Protein AF-A0A661CG93-F1 (afdb_monomer_lite)

Structure (mmCIF, N/CA/C/O backbone):
data_AF-A0A661CG93-F1
#
_entry.id   AF-A0A661CG93-F1
#
loop_
_atom_site.group_PDB
_atom_site.id
_atom_site.type_symbol
_atom_site.label_atom_id
_atom_site.label_alt_id
_atom_site.label_comp_id
_atom_site.label_asym_id
_atom_site.label_entity_id
_atom_site.label_seq_id
_atom_site.pdbx_PDB_ins_code
_atom_site.Cartn_x
_atom_site.Cartn_y
_atom_site.Cartn_z
_atom_site.occupancy
_atom_site.B_iso_or_equiv
_atom_site.auth_seq_id
_atom_site.auth_comp_id
_atom_site.auth_asym_id
_atom_site.auth_atom_id
_atom_site.pdbx_PDB_model_num
ATOM 1 N N . MET A 1 1 ? 16.794 -17.532 -26.066 1.00 40.72 1 MET A N 1
ATOM 2 C CA . MET A 1 1 ? 17.542 -16.398 -25.486 1.00 40.72 1 MET A CA 1
ATOM 3 C C . MET A 1 1 ? 16.537 -15.269 -25.383 1.00 40.72 1 MET A C 1
ATOM 5 O O . MET A 1 1 ? 15.724 -15.208 -26.298 1.00 40.72 1 MET A O 1
ATOM 9 N N . PRO A 1 2 ? 16.493 -14.481 -24.296 1.00 54.91 2 PRO A N 1
ATOM 10 C CA . PRO A 1 2 ? 15.707 -13.255 -24.328 1.00 54.91 2 PRO A CA 1
ATOM 11 C C . PRO A 1 2 ? 16.229 -12.429 -25.499 1.00 54.91 2 PRO A C 1
ATOM 13 O O . PRO A 1 2 ? 17.448 -12.311 -25.678 1.00 54.91 2 PRO A O 1
ATOM 16 N N . ASP A 1 3 ? 15.323 -11.959 -26.344 1.00 80.31 3 ASP A N 1
ATOM 17 C CA . ASP A 1 3 ? 15.727 -11.037 -27.385 1.00 80.31 3 ASP A CA 1
ATOM 18 C C . ASP A 1 3 ? 16.116 -9.739 -26.671 1.00 80.31 3 ASP A C 1
ATOM 20 O O . ASP A 1 3 ? 15.358 -9.197 -25.865 1.00 80.31 3 ASP A O 1
ATOM 24 N N . SER A 1 4 ? 17.354 -9.299 -26.886 1.00 83.88 4 SER A N 1
ATOM 25 C CA . SER A 1 4 ? 17.896 -8.112 -26.233 1.00 83.88 4 SER A CA 1
ATOM 26 C C . SER A 1 4 ? 18.288 -7.084 -27.279 1.00 83.88 4 SER A C 1
ATOM 28 O O . SER A 1 4 ? 19.014 -7.406 -28.224 1.00 83.88 4 SER A O 1
ATOM 30 N N . TYR A 1 5 ? 17.867 -5.842 -27.084 1.00 87.06 5 TYR A N 1
ATOM 31 C CA . TYR A 1 5 ? 18.289 -4.706 -27.892 1.00 87.06 5 TYR A CA 1
ATOM 32 C C . TYR A 1 5 ? 19.198 -3.808 -27.060 1.00 87.06 5 TYR A C 1
ATOM 34 O O . TYR A 1 5 ? 18.868 -3.426 -25.940 1.00 87.06 5 TYR A O 1
ATOM 42 N N . THR A 1 6 ? 20.363 -3.459 -27.597 1.00 87.69 6 THR A N 1
ATOM 43 C CA . THR A 1 6 ? 21.281 -2.535 -26.935 1.00 87.69 6 THR A CA 1
ATOM 44 C C . THR A 1 6 ? 21.292 -1.205 -27.669 1.00 87.69 6 THR A C 1
ATOM 46 O O . THR A 1 6 ? 21.713 -1.135 -28.823 1.00 87.69 6 THR A O 1
ATOM 49 N N . SER A 1 7 ? 20.925 -0.142 -26.958 1.00 86.00 7 SER A N 1
ATOM 50 C CA . SER A 1 7 ? 21.134 1.236 -27.391 1.00 86.00 7 SER A CA 1
ATOM 51 C C . SER A 1 7 ? 22.394 1.804 -26.739 1.00 86.00 7 SER A C 1
ATOM 53 O O . SER A 1 7 ? 22.631 1.615 -25.544 1.00 86.00 7 SER A O 1
ATOM 55 N N . VAL A 1 8 ? 23.217 2.493 -27.528 1.00 87.75 8 VAL A N 1
ATOM 56 C CA . VAL A 1 8 ? 24.448 3.137 -27.059 1.00 87.75 8 VAL A CA 1
ATOM 57 C C . VAL A 1 8 ? 24.319 4.637 -27.262 1.00 87.75 8 VAL A C 1
ATOM 59 O O . VAL A 1 8 ? 24.265 5.115 -28.394 1.00 87.75 8 VAL A O 1
ATOM 62 N N . THR A 1 9 ? 24.329 5.382 -26.162 1.00 87.75 9 THR A N 1
ATOM 63 C CA . THR A 1 9 ? 24.248 6.844 -26.172 1.00 87.75 9 THR A CA 1
ATOM 64 C C . THR A 1 9 ? 25.575 7.430 -25.716 1.00 87.75 9 THR A C 1
ATOM 66 O O . THR A 1 9 ? 26.080 7.110 -24.639 1.00 87.75 9 THR A O 1
ATOM 69 N N . GLN A 1 10 ? 26.156 8.306 -26.534 1.00 85.12 10 GLN A N 1
ATOM 70 C CA . GLN A 1 10 ? 27.366 9.036 -26.169 1.00 85.12 10 GLN A CA 1
ATOM 71 C C . GLN A 1 10 ? 27.011 10.385 -25.554 1.00 85.12 10 GLN A C 1
ATOM 73 O O . GLN A 1 10 ? 26.286 11.185 -26.142 1.00 85.12 10 GLN A O 1
ATOM 78 N N . HIS A 1 11 ? 27.587 10.660 -24.390 1.00 84.56 11 HIS A N 1
ATOM 79 C CA . HIS A 1 11 ? 27.442 11.926 -23.694 1.00 84.56 11 HIS A CA 1
ATOM 80 C C . HIS A 1 11 ? 28.774 12.669 -23.726 1.00 84.56 11 HIS A C 1
ATOM 82 O O . HIS A 1 11 ? 29.778 12.228 -23.157 1.00 84.56 11 HIS A O 1
ATOM 88 N N . SER A 1 12 ? 28.787 13.832 -24.375 1.00 86.44 12 SER A N 1
ATOM 89 C CA . SER A 1 12 ? 29.927 14.742 -24.285 1.00 86.44 12 SER A CA 1
ATOM 90 C C . SER A 1 12 ? 30.070 15.265 -22.853 1.00 86.44 12 SER A C 1
ATOM 92 O O . SER A 1 12 ? 29.085 15.376 -22.123 1.00 86.44 12 SER A O 1
ATOM 94 N N . TRP A 1 13 ? 31.287 15.630 -22.445 1.00 82.19 13 TRP A N 1
ATOM 95 C CA . TRP A 1 13 ? 31.532 16.174 -21.104 1.00 82.19 13 TRP A CA 1
ATOM 96 C C . TRP A 1 13 ? 30.640 17.390 -20.789 1.00 82.19 13 TRP A C 1
ATOM 98 O O . TRP A 1 13 ? 30.029 17.456 -19.726 1.00 82.19 13 TRP A O 1
ATOM 108 N N . GLY A 1 14 ? 30.461 18.301 -21.754 1.00 83.56 14 GLY A N 1
ATOM 109 C CA . GLY A 1 14 ? 29.552 19.444 -21.614 1.00 83.56 14 GLY A CA 1
ATOM 110 C C . GLY A 1 14 ? 28.075 19.050 -21.465 1.00 83.56 14 GLY A C 1
ATOM 111 O O . GLY A 1 14 ? 27.369 19.660 -20.662 1.00 83.56 14 GLY A O 1
ATOM 112 N N . SER A 1 15 ? 27.612 18.011 -22.177 1.00 86.06 15 SER A N 1
ATOM 113 C CA . SER A 1 15 ? 26.258 17.462 -21.987 1.00 86.06 15 SER A CA 1
ATOM 114 C C . SER A 1 15 ? 26.088 16.917 -20.575 1.00 86.06 15 SER A C 1
ATOM 116 O O . SER A 1 15 ? 25.136 17.281 -19.898 1.00 86.06 15 SER A O 1
ATOM 118 N N . ARG A 1 16 ? 27.057 16.131 -20.088 1.00 84.38 16 ARG A N 1
ATOM 119 C CA . ARG A 1 16 ? 27.030 15.564 -18.732 1.00 84.38 16 ARG A CA 1
ATOM 120 C C . ARG A 1 16 ? 26.991 16.644 -17.654 1.00 84.38 16 ARG A C 1
ATOM 122 O O . ARG A 1 16 ? 26.268 16.495 -16.675 1.00 84.38 16 ARG A O 1
ATOM 129 N N . ILE A 1 17 ? 27.718 17.750 -17.841 1.00 84.75 17 ILE A N 1
ATOM 130 C CA . ILE A 1 17 ? 27.636 18.907 -16.938 1.00 84.75 17 ILE A CA 1
ATOM 131 C C . ILE A 1 17 ? 26.218 19.478 -16.944 1.00 84.75 17 ILE A C 1
ATOM 133 O O . ILE A 1 17 ? 25.635 19.642 -15.875 1.00 84.75 17 ILE A O 1
ATOM 137 N N . LYS A 1 18 ? 25.635 19.741 -18.120 1.00 87.56 18 LYS A N 1
ATOM 138 C CA . LYS A 1 18 ? 24.262 20.257 -18.230 1.00 87.56 18 LYS A CA 1
ATOM 139 C C . LYS A 1 18 ? 23.246 19.324 -17.558 1.00 87.56 18 LYS A C 1
ATOM 141 O O . LYS A 1 18 ? 22.411 19.801 -16.791 1.00 87.56 18 LYS A O 1
ATOM 146 N N . ASP A 1 19 ? 23.358 18.021 -17.797 1.00 86.44 19 ASP A N 1
ATOM 147 C CA . ASP A 1 19 ? 22.480 17.001 -17.218 1.00 86.44 19 ASP A CA 1
ATOM 148 C C . ASP A 1 19 ? 22.636 16.944 -15.691 1.00 86.44 19 ASP A C 1
ATOM 150 O O . ASP A 1 19 ? 21.645 16.910 -14.965 1.00 86.44 19 ASP A O 1
ATOM 154 N N . SER A 1 20 ? 23.866 17.043 -15.176 1.00 86.94 20 SER A N 1
ATOM 155 C CA . SER A 1 20 ? 24.107 17.109 -13.728 1.00 86.94 20 SER A CA 1
ATOM 156 C C . SER A 1 20 ? 23.640 18.402 -13.082 1.00 86.94 20 SER A C 1
ATOM 158 O O . SER A 1 20 ? 23.219 18.367 -11.934 1.00 86.94 20 SER A O 1
ATOM 160 N N . LEU A 1 21 ? 23.656 19.532 -13.794 1.00 89.56 21 LEU A N 1
ATOM 161 C CA . LEU A 1 21 ? 23.087 20.784 -13.296 1.00 89.56 21 LEU A CA 1
ATOM 162 C C . LEU A 1 21 ? 21.563 20.680 -13.192 1.00 89.56 21 LEU A C 1
ATOM 164 O O . LEU A 1 21 ? 20.997 21.088 -12.180 1.00 89.56 21 LEU A O 1
ATOM 168 N N . ALA A 1 22 ? 20.899 20.082 -14.187 1.00 89.81 22 ALA A N 1
ATOM 169 C CA . ALA A 1 22 ? 19.471 19.776 -14.100 1.00 89.81 22 ALA A CA 1
ATOM 170 C C . ALA A 1 22 ? 19.180 18.799 -12.945 1.00 89.81 22 ALA A C 1
ATOM 172 O O . ALA A 1 22 ? 18.277 19.034 -12.141 1.00 89.81 22 ALA A O 1
ATOM 173 N N . GLY A 1 23 ? 20.004 17.756 -12.808 1.00 91.19 23 GLY A N 1
ATOM 174 C CA . GLY A 1 23 ? 19.970 16.829 -11.681 1.00 91.19 23 GLY A CA 1
ATOM 175 C C . GLY A 1 23 ? 20.177 17.524 -10.333 1.00 91.19 23 GLY A C 1
ATOM 176 O O . GLY A 1 23 ? 19.468 17.219 -9.384 1.00 91.19 23 GLY A O 1
ATOM 177 N N . ALA A 1 24 ? 21.072 18.504 -10.233 1.00 93.69 24 ALA A N 1
ATOM 178 C CA . ALA A 1 24 ? 21.310 19.260 -9.008 1.00 93.69 24 ALA A CA 1
ATOM 179 C C . ALA A 1 24 ? 20.126 20.156 -8.634 1.00 93.69 24 ALA A C 1
ATOM 181 O O . ALA A 1 24 ? 19.816 20.274 -7.453 1.00 93.69 24 ALA A O 1
ATOM 182 N N . VAL A 1 25 ? 19.429 20.745 -9.613 1.00 96.00 25 VAL A N 1
ATOM 183 C CA . VAL A 1 25 ? 18.180 21.487 -9.362 1.00 96.00 25 VAL A CA 1
ATOM 184 C C . VAL A 1 25 ? 17.102 20.548 -8.826 1.00 96.00 25 VAL A C 1
ATOM 186 O O . VAL A 1 25 ? 16.493 20.843 -7.798 1.00 96.00 25 VAL A O 1
ATOM 189 N N . LEU A 1 26 ? 16.910 19.389 -9.463 1.00 95.81 26 LEU A N 1
ATOM 190 C CA . LEU A 1 26 ? 15.990 18.365 -8.966 1.00 95.81 26 LEU A CA 1
ATOM 191 C C . LEU A 1 26 ? 16.389 17.895 -7.559 1.00 95.81 26 LEU A C 1
ATOM 193 O O . LEU A 1 26 ? 15.542 17.812 -6.673 1.00 95.81 26 LEU A O 1
ATOM 197 N N . GLY A 1 27 ? 17.678 17.649 -7.337 1.00 97.12 27 GLY A N 1
ATOM 198 C CA . GLY A 1 27 ? 18.238 17.261 -6.048 1.00 97.12 27 GLY A CA 1
ATOM 199 C C . GLY A 1 27 ? 18.027 18.321 -4.971 1.00 97.12 27 GLY A C 1
ATOM 200 O O . GLY A 1 27 ? 17.707 17.984 -3.837 1.00 97.12 27 GLY A O 1
ATOM 201 N N . PHE A 1 28 ? 18.113 19.603 -5.323 1.00 97.38 28 PHE A N 1
ATOM 202 C CA . PHE A 1 28 ? 17.798 20.711 -4.427 1.00 97.38 28 PHE A CA 1
ATOM 203 C C . PHE A 1 28 ? 16.312 20.752 -4.062 1.00 97.38 28 PHE A C 1
ATOM 205 O O . PHE A 1 28 ? 15.982 20.869 -2.883 1.00 97.38 28 PHE A O 1
ATOM 212 N N . CYS A 1 29 ? 15.408 20.579 -5.030 1.00 97.81 29 CYS A N 1
ATOM 213 C CA . CYS A 1 29 ? 13.977 20.442 -4.749 1.00 97.81 29 CYS A CA 1
ATOM 214 C C . CYS A 1 29 ? 13.692 19.236 -3.841 1.00 97.81 29 CYS A C 1
ATOM 216 O O . CYS A 1 29 ? 12.935 19.359 -2.879 1.00 97.81 29 CYS A O 1
ATOM 218 N N . LEU A 1 30 ? 14.335 18.095 -4.107 1.00 97.38 30 LEU A N 1
ATOM 219 C CA . LEU A 1 30 ? 14.217 16.868 -3.319 1.00 97.38 30 LEU A CA 1
ATOM 220 C C . LEU A 1 30 ? 14.707 17.078 -1.877 1.00 97.38 30 LEU A C 1
ATOM 222 O O . LEU A 1 30 ? 14.009 16.741 -0.923 1.00 97.38 30 LEU A O 1
ATOM 226 N N . PHE A 1 31 ? 15.872 17.707 -1.721 1.00 97.88 31 PHE A N 1
ATOM 227 C CA . PHE A 1 31 ? 16.448 18.090 -0.435 1.00 97.88 31 PHE A CA 1
ATOM 228 C C . PHE A 1 31 ? 15.516 19.013 0.360 1.00 97.88 31 PHE A C 1
ATOM 230 O O . PHE A 1 31 ? 15.282 18.769 1.542 1.00 97.88 31 PHE A O 1
ATOM 237 N N . LEU A 1 32 ? 14.945 20.042 -0.276 1.00 98.06 32 LEU A N 1
ATOM 238 C CA . LEU A 1 32 ? 14.007 20.953 0.383 1.00 98.06 32 LEU A CA 1
ATOM 239 C C . LEU A 1 32 ? 12.698 20.263 0.774 1.00 98.06 32 LEU A C 1
ATOM 241 O O . LEU A 1 32 ? 12.188 20.513 1.862 1.00 98.06 32 LEU A O 1
ATOM 245 N N . ALA A 1 33 ? 12.170 19.381 -0.075 1.00 97.06 33 ALA A N 1
ATOM 246 C CA . ALA A 1 33 ? 10.944 18.637 0.202 1.00 97.06 33 ALA A CA 1
ATOM 247 C C . ALA A 1 33 ? 11.112 17.592 1.324 1.00 97.06 33 ALA A C 1
ATOM 249 O O . ALA A 1 33 ? 10.137 17.262 1.999 1.00 97.06 33 ALA A O 1
ATOM 250 N N . ALA A 1 34 ? 12.336 17.134 1.603 1.00 98.00 34 ALA A N 1
ATOM 251 C CA . ALA A 1 34 ? 12.600 16.221 2.713 1.00 98.00 34 ALA A CA 1
ATOM 252 C C . ALA A 1 34 ? 12.261 16.825 4.091 1.00 98.00 34 ALA A C 1
ATOM 254 O O . ALA A 1 34 ? 11.813 16.104 4.982 1.00 98.00 34 ALA A O 1
ATOM 255 N N . PHE A 1 35 ? 12.430 18.140 4.275 1.00 97.25 35 PHE A N 1
ATOM 256 C CA . PHE A 1 35 ? 12.123 18.816 5.543 1.00 97.25 35 PHE A CA 1
ATOM 257 C C . PHE A 1 35 ? 10.639 18.744 5.930 1.00 97.25 35 PHE A C 1
ATOM 259 O O . PHE A 1 35 ? 10.357 18.236 7.017 1.00 97.25 35 PHE A O 1
ATOM 266 N N . PRO A 1 36 ? 9.677 19.202 5.098 1.00 96.69 36 PRO A N 1
ATOM 267 C CA . PRO A 1 36 ? 8.264 19.064 5.422 1.00 96.69 36 PRO A CA 1
ATOM 268 C C . PRO A 1 36 ? 7.848 17.595 5.518 1.00 96.69 36 PRO A C 1
ATOM 270 O O . PRO A 1 36 ? 7.081 17.276 6.415 1.00 96.69 36 PRO A O 1
ATOM 273 N N . VAL A 1 37 ? 8.391 16.684 4.697 1.00 96.81 37 VAL A N 1
ATOM 274 C CA . VAL A 1 37 ? 8.104 15.240 4.825 1.00 96.81 37 VAL A CA 1
ATOM 275 C C . VAL A 1 37 ? 8.471 14.719 6.218 1.00 96.81 37 VAL A C 1
ATOM 277 O O . VAL A 1 37 ? 7.639 14.096 6.875 1.00 96.81 37 VAL A O 1
ATOM 280 N N . LEU A 1 38 ? 9.685 15.003 6.701 1.00 97.38 38 LEU A N 1
ATOM 281 C CA . LEU A 1 38 ? 10.124 14.585 8.035 1.00 97.38 38 LEU A CA 1
ATOM 282 C C . LEU A 1 38 ? 9.312 15.269 9.140 1.00 97.38 38 LEU A C 1
ATOM 284 O O . LEU A 1 38 ? 8.815 14.596 10.039 1.00 97.38 38 LEU A O 1
ATOM 288 N N . PHE A 1 39 ? 9.153 16.591 9.066 1.00 96.81 39 PHE A N 1
ATOM 289 C CA . PHE A 1 39 ? 8.473 17.372 10.097 1.00 96.81 39 PHE A CA 1
ATOM 290 C C . PHE A 1 39 ? 6.993 16.989 10.227 1.00 96.81 39 PHE A C 1
ATOM 292 O O . PHE A 1 39 ? 6.510 16.727 11.329 1.00 96.81 39 PHE A O 1
ATOM 299 N N . LEU A 1 40 ? 6.279 16.897 9.102 1.00 96.50 40 LEU A N 1
ATOM 300 C CA . LEU A 1 40 ? 4.866 16.519 9.076 1.00 96.50 40 LEU A CA 1
ATOM 301 C C . LEU A 1 40 ? 4.666 15.053 9.446 1.00 96.50 40 LEU A C 1
ATOM 303 O O . LEU A 1 40 ? 3.640 14.734 10.033 1.00 96.50 40 LEU A O 1
ATOM 307 N N . ASN A 1 41 ? 5.624 14.162 9.166 1.00 97.75 41 ASN A N 1
ATOM 308 C CA . ASN A 1 41 ? 5.544 12.779 9.635 1.00 97.75 41 ASN A CA 1
ATOM 309 C C . ASN A 1 41 ? 5.577 12.685 11.167 1.00 97.75 41 ASN A C 1
ATOM 311 O O . ASN A 1 41 ? 4.823 11.897 11.735 1.00 97.75 41 ASN A O 1
ATOM 315 N N . GLU A 1 42 ? 6.394 13.497 11.848 1.00 96.38 42 GLU A N 1
ATOM 316 C CA . GLU A 1 42 ? 6.365 13.543 13.314 1.00 96.38 42 GLU A CA 1
ATOM 317 C C . GLU A 1 42 ? 5.008 14.046 13.817 1.00 96.38 42 GLU A C 1
ATOM 319 O O . GLU A 1 42 ? 4.404 13.397 14.670 1.00 96.38 42 GLU A O 1
ATOM 324 N N . GLY A 1 43 ? 4.476 15.125 13.232 1.00 95.31 43 GLY A N 1
ATOM 325 C CA . GLY A 1 43 ? 3.135 15.625 13.558 1.00 95.31 43 GLY A CA 1
ATOM 326 C C . GLY A 1 43 ? 2.044 14.580 13.330 1.00 95.31 43 GLY A C 1
ATOM 327 O O . GLY A 1 43 ? 1.242 14.318 14.224 1.00 95.31 43 GLY A O 1
ATOM 328 N N . ARG A 1 44 ? 2.083 13.905 12.173 1.00 96.06 44 ARG A N 1
ATOM 329 C CA . ARG A 1 44 ? 1.191 12.794 11.820 1.00 96.06 44 ARG A CA 1
ATOM 330 C C . ARG A 1 44 ? 1.234 11.706 12.883 1.00 96.06 44 ARG A C 1
ATOM 332 O O . ARG A 1 44 ? 0.193 11.275 13.362 1.00 96.06 44 ARG A O 1
ATOM 339 N N . SER A 1 45 ? 2.437 11.287 13.275 1.00 96.00 45 SER A N 1
ATOM 340 C CA . SER A 1 45 ? 2.620 10.228 14.266 1.00 96.00 45 SER A CA 1
ATOM 341 C C . SER A 1 45 ? 2.027 10.594 15.628 1.00 96.00 45 SER A C 1
ATOM 343 O O . SER A 1 45 ? 1.423 9.740 16.276 1.00 96.00 45 SER A O 1
ATOM 345 N N . VAL A 1 46 ? 2.161 11.859 16.042 1.00 95.38 46 VAL A N 1
ATOM 346 C CA . VAL A 1 46 ? 1.679 12.356 17.333 1.00 95.38 46 VAL A CA 1
ATOM 347 C C . VAL A 1 46 ? 0.162 12.470 17.340 1.00 95.38 46 VAL A C 1
ATOM 349 O O . VAL A 1 46 ? -0.463 11.880 18.218 1.00 95.38 46 VAL A O 1
ATOM 352 N N . TYR A 1 47 ? -0.426 13.162 16.362 1.00 95.50 47 TYR A N 1
ATOM 353 C CA . TYR A 1 47 ? -1.877 13.340 16.301 1.00 95.50 47 TYR A CA 1
ATOM 354 C C . TYR A 1 47 ? -2.613 12.027 16.070 1.00 95.50 47 TYR A C 1
ATOM 356 O O . TYR A 1 47 ? -3.631 11.793 16.712 1.00 95.50 47 TYR A O 1
ATOM 364 N N . GLU A 1 48 ? -2.079 11.128 15.240 1.00 96.31 48 GLU A N 1
ATOM 365 C CA . GLU A 1 48 ? -2.670 9.800 15.075 1.00 96.31 48 GLU A CA 1
ATOM 366 C C . GLU A 1 48 ? -2.614 9.008 16.391 1.00 96.31 48 GLU A C 1
ATOM 368 O O . GLU A 1 48 ? -3.598 8.392 16.789 1.00 96.31 48 GLU A O 1
ATOM 373 N N . ALA A 1 49 ? -1.498 9.069 17.130 1.00 96.06 49 ALA A N 1
ATOM 374 C CA . ALA A 1 49 ? -1.388 8.395 18.422 1.00 96.06 49 ALA A CA 1
ATOM 375 C C . ALA A 1 49 ? -2.357 8.962 19.475 1.00 96.06 49 ALA A C 1
ATOM 377 O O . ALA A 1 49 ? -2.953 8.187 20.221 1.00 96.06 49 ALA A O 1
ATOM 378 N N . GLU A 1 50 ? -2.526 10.285 19.536 1.00 95.38 50 GLU A N 1
ATOM 379 C CA . GLU A 1 50 ? -3.472 10.944 20.446 1.00 95.38 50 GLU A CA 1
ATOM 380 C C . GLU A 1 50 ? -4.927 10.647 20.066 1.00 95.38 50 GLU A C 1
ATOM 382 O O . GLU A 1 50 ? -5.719 10.287 20.936 1.00 95.38 50 GLU A O 1
ATOM 387 N N . LYS A 1 51 ? -5.259 10.680 18.768 1.00 96.69 51 LYS A N 1
ATOM 388 C CA . LYS A 1 51 ? -6.573 10.284 18.242 1.00 96.69 51 LYS A CA 1
ATOM 389 C C . LYS A 1 51 ? -6.916 8.845 18.625 1.00 96.69 51 LYS A C 1
ATOM 391 O O . LYS A 1 51 ? -8.020 8.580 19.100 1.00 96.69 51 LYS A O 1
ATOM 396 N N . LEU A 1 52 ? -5.972 7.918 18.455 1.00 97.44 52 LEU A N 1
ATOM 397 C CA . LEU A 1 52 ? -6.149 6.512 18.826 1.00 97.44 52 LEU A CA 1
ATOM 398 C C . LEU A 1 52 ? -6.227 6.315 20.348 1.00 97.44 52 LEU A C 1
ATOM 400 O O . LEU A 1 52 ? -6.980 5.461 20.807 1.00 97.44 52 LEU A O 1
ATOM 404 N N . GLU A 1 53 ? -5.484 7.086 21.147 1.00 96.44 53 GLU A N 1
ATOM 405 C CA . GLU A 1 53 ? -5.601 7.063 22.614 1.00 96.44 53 GLU A CA 1
ATOM 406 C C . GLU A 1 53 ? -6.977 7.558 23.073 1.00 96.44 53 GLU A C 1
ATOM 408 O O . GLU A 1 53 ? -7.643 6.890 23.864 1.00 96.44 53 GLU A O 1
ATOM 413 N N . HIS A 1 54 ? -7.443 8.679 22.521 1.00 96.19 54 HIS A N 1
ATOM 414 C CA . HIS A 1 54 ? -8.782 9.192 22.778 1.00 96.19 54 HIS A CA 1
ATOM 415 C C . HIS A 1 54 ? -9.851 8.172 22.379 1.00 96.19 54 HIS A C 1
ATOM 417 O O . HIS A 1 54 ? -10.691 7.831 23.211 1.00 96.19 54 HIS A O 1
ATOM 423 N N . GLY A 1 55 ? -9.771 7.614 21.166 1.00 97.19 55 GLY A N 1
ATOM 424 C CA . GLY A 1 55 ? -10.665 6.552 20.702 1.00 97.19 55 GLY A CA 1
ATOM 425 C C . GLY A 1 55 ? -10.703 5.364 21.662 1.00 97.19 55 GLY A C 1
ATOM 426 O O . GLY A 1 55 ? -11.780 4.932 22.066 1.00 97.19 55 GLY A O 1
ATOM 427 N N . LYS A 1 56 ? -9.535 4.898 22.117 1.00 97.81 56 LYS A N 1
ATOM 428 C CA . LYS A 1 56 ? -9.422 3.812 23.099 1.00 97.81 56 LYS A CA 1
ATOM 429 C C . LYS A 1 56 ? -10.086 4.146 24.439 1.00 97.81 56 LYS A C 1
ATOM 431 O O . LYS A 1 56 ? -10.600 3.243 25.090 1.00 97.81 56 LYS A O 1
ATOM 436 N N . SER A 1 57 ? -10.080 5.412 24.859 1.00 96.62 57 SER A N 1
ATOM 437 C CA . SER A 1 57 ? -10.705 5.842 26.118 1.00 96.62 57 SER A CA 1
ATOM 438 C C . SER A 1 57 ? -12.234 5.936 26.068 1.00 96.62 57 SER A C 1
ATOM 440 O O . SER A 1 57 ? -12.876 5.828 27.111 1.00 96.62 57 SER A O 1
ATOM 442 N N . VAL A 1 58 ? -12.814 6.140 24.878 1.00 96.75 58 VAL A N 1
ATOM 443 C CA . VAL A 1 58 ? -14.261 6.377 24.706 1.00 96.75 58 VAL A CA 1
ATOM 444 C C . VAL A 1 58 ? -14.997 5.209 24.054 1.00 96.75 58 VAL A C 1
ATOM 446 O O . VAL A 1 58 ? -16.225 5.174 24.095 1.00 96.75 58 VAL A O 1
ATOM 449 N N . VAL A 1 59 ? -14.268 4.267 23.444 1.00 98.38 59 VAL A N 1
ATOM 450 C CA . VAL A 1 59 ? -14.855 3.095 22.791 1.00 98.38 59 VAL A CA 1
ATOM 451 C C . VAL A 1 59 ? -15.599 2.222 23.798 1.00 98.38 59 VAL A C 1
ATOM 453 O O . VAL A 1 59 ? -15.106 1.928 24.888 1.00 98.38 59 VAL A O 1
ATOM 456 N N . ILE A 1 60 ? -16.780 1.761 23.402 1.00 98.00 60 ILE A N 1
ATOM 457 C CA . ILE A 1 60 ? -17.570 0.790 24.157 1.00 98.00 60 ILE A CA 1
ATOM 458 C C . ILE A 1 60 ? -17.758 -0.479 23.329 1.00 98.00 60 ILE A C 1
ATOM 460 O O . ILE A 1 60 ? -18.208 -0.425 22.189 1.00 98.00 60 ILE A O 1
ATOM 464 N N . SER A 1 61 ? -17.400 -1.634 23.883 1.00 98.25 61 SER A N 1
ATOM 465 C CA . SER A 1 61 ? -17.679 -2.921 23.240 1.00 98.25 61 SER A CA 1
ATOM 466 C C . SER A 1 61 ? -19.143 -3.295 23.438 1.00 98.25 61 SER A C 1
ATOM 468 O O . SER A 1 61 ? -19.648 -3.248 24.561 1.00 98.25 61 SER A O 1
ATOM 470 N N . ILE A 1 62 ? -19.815 -3.657 22.349 1.00 97.94 62 ILE A N 1
ATOM 471 C CA . ILE A 1 62 ? -21.234 -4.016 22.331 1.00 97.94 62 ILE A CA 1
ATOM 472 C C . ILE A 1 62 ? -21.438 -5.340 21.590 1.00 97.94 62 ILE A C 1
ATOM 474 O O . ILE A 1 62 ? -20.562 -5.799 20.857 1.00 97.94 62 ILE A O 1
ATOM 478 N N . ASP A 1 63 ? -22.603 -5.945 21.796 1.00 96.31 63 ASP A N 1
ATOM 479 C CA . ASP A 1 63 ? -23.026 -7.145 21.076 1.00 96.31 63 ASP A CA 1
ATOM 480 C C . ASP A 1 63 ? -23.460 -6.790 19.642 1.00 96.31 63 ASP A C 1
ATOM 482 O O . ASP A 1 63 ? -24.057 -5.734 19.421 1.00 96.31 63 ASP A O 1
ATOM 486 N N . ALA A 1 64 ? -23.164 -7.658 18.673 1.00 96.50 64 ALA A N 1
ATOM 487 C CA . ALA A 1 64 ? -23.582 -7.483 17.284 1.00 96.50 64 ALA A CA 1
ATOM 488 C C . ALA A 1 64 ? -25.088 -7.732 17.086 1.00 96.50 64 ALA A C 1
ATOM 490 O O . ALA A 1 64 ? -25.690 -7.152 16.184 1.00 96.50 64 ALA A O 1
ATOM 491 N N . ASP A 1 65 ? -25.713 -8.545 17.938 1.00 94.50 65 ASP A N 1
ATOM 492 C CA . ASP A 1 65 ? -27.086 -9.037 17.767 1.00 94.50 65 ASP A CA 1
ATOM 493 C C . ASP A 1 65 ? -28.148 -8.068 18.314 1.00 94.50 65 ASP A C 1
ATOM 495 O O . ASP A 1 65 ? -29.338 -8.389 18.384 1.00 94.50 65 ASP A O 1
ATOM 499 N N . ARG A 1 66 ? -27.744 -6.867 18.749 1.00 93.19 66 ARG A N 1
ATOM 500 C CA . ARG A 1 66 ? -28.676 -5.878 19.292 1.00 93.19 66 ARG A CA 1
ATOM 501 C C . ARG A 1 66 ? -28.235 -4.442 19.048 1.00 93.19 66 ARG A C 1
ATOM 503 O O . ARG A 1 66 ? -27.237 -3.975 19.589 1.00 93.19 66 ARG A O 1
ATOM 510 N N . VAL A 1 67 ? -29.105 -3.684 18.386 1.00 95.31 67 VAL A N 1
ATOM 511 C CA . VAL A 1 67 ? -28.996 -2.223 18.302 1.00 95.31 67 VAL A CA 1
ATOM 512 C C . VAL A 1 67 ? -29.553 -1.585 19.578 1.00 95.31 67 VAL A C 1
ATOM 514 O O . VAL A 1 67 ? -30.692 -1.840 19.976 1.00 95.31 67 VAL A O 1
ATOM 517 N N . VAL A 1 68 ? -28.749 -0.743 20.228 1.00 95.62 68 VAL A N 1
ATOM 518 C CA . VAL A 1 68 ? -29.103 -0.054 21.481 1.00 95.62 68 VAL A CA 1
ATOM 519 C C . VAL A 1 68 ? -29.087 1.453 21.242 1.00 95.62 68 VAL A C 1
ATOM 521 O O . VAL A 1 68 ? -28.043 2.014 20.916 1.00 95.62 68 VAL A O 1
ATOM 524 N N . SER A 1 69 ? -30.230 2.122 21.405 1.00 95.44 69 SER A N 1
ATOM 525 C CA . SER A 1 69 ? -30.389 3.562 21.131 1.00 95.44 69 SER A CA 1
ATOM 526 C C . SER A 1 69 ? -29.459 4.459 21.952 1.00 95.44 69 SER A C 1
ATOM 528 O O . SER A 1 69 ? -29.061 5.528 21.508 1.00 95.44 69 SER A O 1
ATOM 530 N N . GLU A 1 70 ? -29.065 4.015 23.140 1.00 96.81 70 GLU A N 1
ATOM 531 C CA . GLU A 1 70 ? -28.167 4.719 24.051 1.00 96.81 70 GLU A CA 1
ATOM 532 C C . GLU A 1 70 ? -26.733 4.810 23.512 1.00 96.81 70 GLU A C 1
ATOM 534 O O . GLU A 1 70 ? -25.934 5.587 24.039 1.00 96.81 70 GLU A O 1
ATOM 539 N N . ASN A 1 71 ? -26.399 4.032 22.479 1.00 97.06 71 ASN A N 1
ATOM 540 C CA . ASN A 1 71 ? -25.099 4.046 21.812 1.00 97.06 71 ASN A CA 1
ATOM 541 C C . ASN A 1 71 ? -25.084 4.900 20.540 1.00 97.06 71 ASN A C 1
ATOM 543 O O . ASN A 1 71 ? -24.043 5.003 19.897 1.00 97.06 71 ASN A O 1
ATOM 547 N N . GLU A 1 72 ? -26.204 5.536 20.194 1.00 97.62 72 GLU A N 1
ATOM 548 C CA . GLU A 1 72 ? -26.304 6.393 19.016 1.00 97.62 72 GLU A CA 1
ATOM 549 C C . GLU A 1 72 ? -25.223 7.483 19.013 1.00 97.62 72 GLU A C 1
ATOM 551 O O . GLU A 1 72 ? -25.024 8.196 19.999 1.00 97.62 72 GLU A O 1
ATOM 556 N N . GLY A 1 73 ? -24.497 7.589 17.899 1.00 97.31 73 GLY A N 1
ATOM 557 C CA . GLY A 1 73 ? -23.399 8.532 17.708 1.00 97.31 73 GLY A CA 1
ATOM 558 C C . GLY A 1 73 ? -22.105 8.189 18.453 1.00 97.31 73 GLY A C 1
ATOM 559 O O . GLY A 1 73 ? -21.099 8.865 18.238 1.00 97.31 73 GLY A O 1
ATOM 560 N N . LYS A 1 74 ? -22.086 7.150 19.298 1.00 97.38 74 LYS A N 1
ATOM 561 C CA . LYS A 1 74 ? -20.895 6.756 20.062 1.00 97.38 74 LYS A CA 1
ATOM 562 C C . LYS A 1 74 ? -19.958 5.882 19.239 1.00 97.38 74 LYS A C 1
ATOM 564 O O . LYS A 1 74 ? -20.374 5.188 18.312 1.00 97.38 74 LYS A O 1
ATOM 569 N N . LEU A 1 75 ? -18.687 5.897 19.635 1.00 98.38 75 LEU A N 1
ATOM 570 C CA . LEU A 1 75 ? -17.672 4.973 19.150 1.00 98.38 75 LEU A CA 1
ATOM 571 C C . LEU A 1 75 ? -17.881 3.602 19.801 1.00 98.38 75 LEU A C 1
ATOM 573 O O . LEU A 1 75 ? -17.722 3.448 21.011 1.00 98.38 75 LEU A O 1
ATOM 577 N N . VAL A 1 76 ? -18.229 2.611 18.996 1.00 98.50 76 VAL A N 1
ATOM 578 C CA . VAL A 1 76 ? -18.513 1.246 19.422 1.00 98.50 76 VAL A CA 1
ATOM 579 C C . VAL A 1 76 ? -17.490 0.279 18.839 1.00 98.50 76 VAL A C 1
ATOM 581 O O . VAL A 1 76 ? -16.984 0.475 17.734 1.00 98.50 76 VAL A O 1
ATOM 584 N N . HIS A 1 77 ? -17.191 -0.777 19.585 1.00 98.75 77 HIS A N 1
ATOM 585 C CA . HIS A 1 77 ? -16.503 -1.964 19.093 1.00 98.75 77 HIS A CA 1
ATOM 586 C C . HIS A 1 77 ? -17.517 -3.094 18.959 1.00 98.75 77 HIS A C 1
ATOM 588 O O . HIS A 1 77 ? -18.248 -3.378 19.907 1.00 98.75 77 HIS A O 1
ATOM 594 N N . VAL A 1 78 ? -17.555 -3.723 17.788 1.00 98.50 78 VAL A N 1
ATOM 595 C CA . VAL A 1 78 ? -18.480 -4.816 17.472 1.00 98.50 78 VAL A CA 1
ATOM 596 C C . VAL A 1 78 ? -17.683 -5.958 16.867 1.00 98.50 78 VAL A C 1
ATOM 598 O O . VAL A 1 78 ? -16.809 -5.736 16.031 1.00 98.50 78 VAL A O 1
ATOM 601 N N . THR A 1 79 ? -17.969 -7.182 17.295 1.00 98.56 79 THR A N 1
ATOM 602 C CA . THR A 1 79 ? -17.383 -8.402 16.729 1.00 98.56 79 THR A CA 1
ATOM 603 C C . THR A 1 79 ? -18.497 -9.357 16.357 1.00 98.56 79 THR A C 1
ATOM 605 O O . THR A 1 79 ? -19.443 -9.525 17.120 1.00 98.56 79 THR A O 1
ATOM 608 N N . GLY A 1 80 ? -18.390 -9.978 15.190 1.00 98.12 80 GLY A N 1
ATOM 609 C CA . GLY A 1 80 ? -19.390 -10.922 14.717 1.00 98.12 80 GLY A CA 1
ATOM 610 C C . GLY A 1 80 ? -19.070 -11.434 13.324 1.00 98.12 80 GLY A C 1
ATOM 611 O O . GLY A 1 80 ? -18.057 -11.073 12.722 1.00 98.12 80 GLY A O 1
ATOM 612 N N . LYS A 1 81 ? -19.954 -12.272 12.787 1.00 98.19 81 LYS A N 1
ATOM 613 C CA . LYS A 1 81 ? -19.834 -12.746 11.411 1.00 98.19 81 LYS A CA 1
ATOM 614 C C . LYS A 1 81 ? -20.413 -11.708 10.453 1.00 98.19 81 LYS A C 1
ATOM 616 O O . LYS A 1 81 ? -21.607 -11.425 10.507 1.00 98.19 81 LYS A O 1
ATOM 621 N N . ALA A 1 82 ? -19.579 -11.172 9.568 1.00 98.31 82 ALA A N 1
ATOM 622 C CA . ALA A 1 82 ? -20.037 -10.336 8.472 1.00 98.31 82 ALA A CA 1
ATOM 623 C C . ALA A 1 82 ? -20.716 -11.215 7.415 1.00 98.31 82 ALA A C 1
ATOM 625 O O . ALA A 1 82 ? -20.096 -12.147 6.906 1.00 98.31 82 ALA A O 1
ATOM 626 N N . THR A 1 83 ? -21.978 -10.949 7.090 1.00 98.25 83 THR A N 1
ATOM 627 C CA . THR A 1 83 ? -22.795 -11.778 6.190 1.00 98.25 83 THR A CA 1
ATOM 628 C C . THR A 1 83 ? -23.507 -10.947 5.130 1.00 98.25 83 THR A C 1
ATOM 630 O O . THR A 1 83 ? -23.583 -9.723 5.212 1.00 98.25 83 THR A O 1
ATOM 633 N N . THR A 1 84 ? -23.998 -11.610 4.088 1.00 98.31 84 THR A N 1
ATOM 634 C CA . THR A 1 84 ? -24.823 -11.005 3.043 1.00 98.31 84 THR A CA 1
ATOM 635 C C . THR A 1 84 ? -25.664 -12.091 2.384 1.00 98.31 84 THR A C 1
ATOM 637 O O . THR A 1 84 ? -25.183 -13.213 2.225 1.00 98.31 84 THR A O 1
ATOM 640 N N . ASP A 1 85 ? -26.869 -11.735 1.947 1.00 97.12 85 ASP A N 1
ATOM 641 C CA . ASP A 1 85 ? -27.725 -12.587 1.108 1.00 97.12 85 ASP A CA 1
ATOM 642 C C . ASP A 1 85 ? -27.547 -12.273 -0.392 1.00 97.12 85 ASP A C 1
ATOM 644 O O . ASP A 1 85 ? -28.280 -12.761 -1.257 1.00 97.12 85 ASP A O 1
ATOM 648 N N . ALA A 1 86 ? -26.586 -11.404 -0.730 1.00 97.00 86 ALA A N 1
ATOM 649 C CA . ALA A 1 86 ? -26.340 -10.991 -2.100 1.00 97.00 86 ALA A CA 1
ATOM 650 C C . ALA A 1 86 ? -25.836 -12.160 -2.956 1.00 97.00 86 ALA A C 1
ATOM 652 O O . ALA A 1 86 ? -24.943 -12.913 -2.568 1.00 97.00 86 ALA A O 1
ATOM 653 N N . THR A 1 87 ? -26.360 -12.254 -4.177 1.00 97.75 87 THR A N 1
ATOM 654 C CA . THR A 1 87 ? -25.775 -13.084 -5.233 1.00 97.75 87 THR A CA 1
ATOM 655 C C . THR A 1 87 ? -25.029 -12.186 -6.207 1.00 97.75 87 THR A C 1
ATOM 657 O O . THR A 1 87 ? -25.641 -11.376 -6.903 1.00 97.75 87 THR A O 1
ATOM 660 N N . LEU A 1 88 ? -23.705 -12.318 -6.256 1.00 98.00 88 LEU A N 1
ATOM 661 C CA . LEU A 1 88 ? -22.862 -11.572 -7.185 1.00 98.00 88 LEU A CA 1
ATOM 662 C C . LEU A 1 88 ? -22.760 -12.335 -8.507 1.00 98.00 88 LEU A C 1
ATOM 664 O O . LEU A 1 88 ? -22.527 -13.543 -8.508 1.00 98.00 88 LEU A O 1
ATOM 668 N N . THR A 1 89 ? -22.946 -11.627 -9.622 1.00 97.38 89 THR A N 1
ATOM 669 C CA . THR A 1 89 ? -22.931 -12.210 -10.971 1.00 97.38 89 THR A CA 1
ATOM 670 C C . THR A 1 89 ? -21.910 -11.501 -11.851 1.00 97.38 89 THR A C 1
ATOM 672 O O . THR A 1 89 ? -22.021 -10.303 -12.102 1.00 97.38 89 THR A O 1
ATOM 675 N N . ASP A 1 90 ? -20.928 -12.247 -12.352 1.00 97.19 90 ASP A N 1
ATOM 676 C CA . ASP A 1 90 ? -20.112 -11.820 -13.484 1.00 97.19 90 ASP A CA 1
ATOM 677 C C . ASP A 1 90 ? -20.922 -12.010 -14.773 1.00 97.19 90 ASP A C 1
ATOM 679 O O . ASP A 1 90 ? -21.062 -13.121 -15.273 1.00 97.19 90 ASP A O 1
ATOM 683 N N . GLU A 1 91 ? -21.482 -10.927 -15.309 1.00 95.19 91 GLU A N 1
ATOM 684 C CA . GLU A 1 91 ? -22.369 -10.991 -16.483 1.00 95.19 91 GLU A CA 1
ATOM 685 C C . GLU A 1 91 ? -21.653 -11.397 -17.783 1.00 95.19 91 GLU A C 1
ATOM 687 O O . GLU A 1 91 ? -22.280 -11.904 -18.712 1.00 95.19 91 GLU A O 1
ATOM 692 N N . VAL A 1 92 ? -20.334 -11.197 -17.865 1.00 95.12 92 VAL A N 1
ATOM 693 C CA . VAL A 1 92 ? -19.555 -11.507 -19.075 1.00 95.12 92 VAL A CA 1
ATOM 694 C C . VAL A 1 92 ? -19.368 -13.017 -19.202 1.00 95.12 92 VAL A C 1
ATOM 696 O O . VAL A 1 92 ? -19.573 -13.576 -20.279 1.00 95.12 92 VAL A O 1
ATOM 699 N N . LEU A 1 93 ? -18.988 -13.678 -18.104 1.00 95.44 93 LEU A N 1
ATOM 700 C CA . LEU A 1 93 ? -18.663 -15.107 -18.075 1.00 95.44 93 LEU A CA 1
ATOM 701 C C . LEU A 1 93 ? -19.731 -15.967 -17.388 1.00 95.44 93 LEU A C 1
ATOM 703 O O . LEU A 1 93 ? -19.609 -17.187 -17.356 1.00 95.44 93 LEU A O 1
ATOM 707 N N . GLY A 1 94 ? -20.799 -15.349 -16.886 1.00 93.62 94 GLY A N 1
ATOM 708 C CA . GLY A 1 94 ? -21.967 -16.017 -16.317 1.00 93.62 94 GLY A CA 1
ATOM 709 C C . GLY A 1 94 ? -21.787 -16.551 -14.896 1.00 93.62 94 GLY A C 1
ATOM 710 O O . GLY A 1 94 ? -22.707 -17.183 -14.389 1.00 93.62 94 GLY A O 1
ATOM 711 N N . VAL A 1 95 ? -20.650 -16.301 -14.236 1.00 96.31 95 VAL A N 1
ATOM 712 C CA . VAL A 1 95 ? -20.364 -16.845 -12.898 1.00 96.31 95 VAL A CA 1
ATOM 713 C C . VAL A 1 95 ? -21.255 -16.190 -11.851 1.00 96.31 95 VAL A C 1
ATOM 715 O O . VAL A 1 95 ? -21.185 -14.980 -11.644 1.00 96.31 95 VAL A O 1
ATOM 718 N N . LYS A 1 96 ? -22.058 -17.005 -11.162 1.00 96.06 96 LYS A N 1
ATOM 719 C CA . LYS A 1 96 ? -22.959 -16.578 -10.085 1.00 96.06 96 LYS A CA 1
ATOM 720 C C . LYS A 1 96 ? -22.520 -17.171 -8.759 1.00 96.06 96 LYS A C 1
ATOM 722 O O . LYS A 1 96 ? -22.372 -18.385 -8.649 1.00 96.06 96 LYS A O 1
ATOM 727 N N . VAL A 1 97 ? -22.357 -16.322 -7.750 1.00 96.81 97 VAL A N 1
ATOM 728 C CA . VAL A 1 97 ? -21.958 -16.741 -6.403 1.00 96.81 97 VAL A CA 1
ATOM 729 C C . VAL A 1 97 ? -22.913 -16.137 -5.384 1.00 96.81 97 VAL A C 1
ATOM 731 O O . VAL A 1 97 ? -22.970 -14.918 -5.221 1.00 96.81 97 VAL A O 1
ATOM 734 N N . ALA A 1 98 ? -23.688 -16.998 -4.725 1.00 96.81 98 ALA A N 1
ATOM 735 C CA . ALA A 1 98 ? -24.601 -16.612 -3.655 1.00 96.81 98 ALA A CA 1
ATOM 736 C C . ALA A 1 98 ? -23.846 -16.379 -2.342 1.00 96.81 98 ALA A C 1
ATOM 738 O O . ALA A 1 98 ? -22.843 -17.040 -2.077 1.00 96.81 98 ALA A O 1
ATOM 739 N N . ASN A 1 99 ? -24.362 -15.474 -1.512 1.00 96.88 99 ASN A N 1
ATOM 740 C CA . ASN A 1 99 ? -23.827 -15.121 -0.197 1.00 96.88 99 ASN A CA 1
ATOM 741 C C . ASN A 1 99 ? -22.351 -14.690 -0.239 1.00 96.88 99 ASN A C 1
ATOM 743 O O . ASN A 1 99 ? -21.577 -15.019 0.658 1.00 96.88 99 ASN A O 1
ATOM 747 N N . ALA A 1 100 ? -21.946 -13.983 -1.297 1.00 97.62 100 ALA A N 1
ATOM 748 C CA . ALA A 1 100 ? -20.579 -13.506 -1.485 1.00 97.62 100 ALA A CA 1
ATOM 749 C C . ALA A 1 100 ? -20.479 -12.008 -1.195 1.00 97.62 100 ALA A C 1
ATOM 751 O O . ALA A 1 100 ? -21.239 -11.207 -1.738 1.00 97.62 100 ALA A O 1
ATOM 752 N N . ILE A 1 101 ? -19.498 -11.621 -0.380 1.00 98.38 101 ILE A N 1
ATOM 753 C CA . ILE A 1 101 ? -19.252 -10.215 -0.039 1.00 98.38 101 ILE A CA 1
ATOM 754 C C . ILE A 1 101 ? -18.546 -9.507 -1.196 1.00 98.38 101 ILE A C 1
ATOM 756 O O . ILE A 1 101 ? -18.916 -8.389 -1.559 1.00 98.38 101 ILE A O 1
ATOM 760 N N . LYS A 1 102 ? -17.557 -10.164 -1.811 1.00 98.56 102 LYS A N 1
ATOM 761 C CA . LYS A 1 102 ? -16.910 -9.707 -3.048 1.00 98.56 102 LYS A CA 1
ATOM 762 C C . LYS A 1 102 ? -16.679 -10.875 -3.993 1.00 98.56 102 LYS A C 1
ATOM 764 O O . LYS A 1 102 ? -16.430 -11.989 -3.544 1.00 98.56 102 LYS A O 1
ATOM 769 N N . LEU A 1 103 ? -16.720 -10.596 -5.290 1.00 98.50 103 LEU A N 1
ATOM 770 C CA . LEU A 1 103 ? -16.366 -11.516 -6.368 1.00 98.50 103 LEU A CA 1
ATOM 771 C C . LEU A 1 103 ? -15.410 -10.791 -7.312 1.00 98.50 103 LEU A C 1
ATOM 773 O O . LEU A 1 103 ? -15.716 -9.701 -7.794 1.00 98.50 103 LEU A O 1
ATOM 777 N N . GLN A 1 104 ? -14.255 -11.384 -7.579 1.00 98.06 104 GLN A N 1
ATOM 778 C CA . GLN A 1 104 ? -13.229 -10.823 -8.441 1.00 98.06 104 GLN A CA 1
ATOM 779 C C . GLN A 1 104 ? -12.894 -11.804 -9.562 1.00 98.06 104 GLN A C 1
ATOM 781 O O . GLN A 1 104 ? -12.495 -12.937 -9.316 1.00 98.06 104 GLN A O 1
ATOM 786 N N . ARG A 1 105 ? -13.026 -11.348 -10.807 1.00 97.94 105 ARG A N 1
ATOM 787 C CA . ARG A 1 105 ? -12.461 -12.012 -11.980 1.00 97.94 105 ARG A CA 1
ATOM 788 C C . ARG A 1 105 ? -11.032 -11.521 -12.155 1.00 97.94 105 ARG A C 1
ATOM 790 O O . ARG A 1 105 ? -10.821 -10.335 -12.415 1.00 97.94 105 ARG A O 1
ATOM 797 N N . VAL A 1 106 ? -10.067 -12.422 -12.042 1.00 97.81 106 VAL A N 1
ATOM 798 C CA . VAL A 1 106 ? -8.653 -12.154 -12.316 1.00 97.81 106 VAL A CA 1
ATOM 799 C C . VAL A 1 106 ? -8.347 -12.677 -13.711 1.00 97.81 106 VAL A C 1
ATOM 801 O O . VAL A 1 106 ? -8.602 -13.842 -14.005 1.00 97.81 106 VAL A O 1
ATOM 804 N N . VAL A 1 107 ? -7.848 -11.802 -14.582 1.00 97.94 107 VAL A N 1
ATOM 805 C CA . VAL A 1 107 ? -7.482 -12.148 -15.958 1.00 97.94 107 VAL A CA 1
ATOM 806 C C . VAL A 1 107 ? -6.053 -11.722 -16.183 1.00 97.94 107 VAL A C 1
ATOM 808 O O . VAL A 1 107 ? -5.730 -10.557 -15.970 1.00 97.94 107 VAL A O 1
ATOM 811 N N . GLU A 1 108 ? -5.230 -12.649 -16.645 1.00 98.25 108 GLU A N 1
ATOM 812 C CA . GLU A 1 108 ? -3.865 -12.375 -17.063 1.00 98.25 108 GLU A CA 1
ATOM 813 C C . GLU A 1 108 ? -3.707 -12.754 -18.530 1.00 98.25 108 GLU A C 1
ATOM 815 O O . GLU A 1 108 ? -4.262 -13.755 -18.989 1.00 98.25 108 GLU A O 1
ATOM 820 N N . MET A 1 109 ? -2.939 -11.950 -19.260 1.00 98.00 109 MET A N 1
ATOM 821 C CA . MET A 1 109 ? -2.568 -12.229 -20.642 1.00 98.00 109 MET A CA 1
ATOM 822 C C . MET A 1 109 ? -1.081 -12.523 -20.715 1.00 98.00 109 MET A C 1
ATOM 824 O O . MET A 1 109 ? -0.283 -11.800 -20.112 1.00 98.00 109 MET A O 1
ATOM 828 N N . TYR A 1 110 ? -0.726 -13.567 -21.460 1.00 97.81 110 TYR A N 1
ATOM 829 C CA . TYR A 1 110 ? 0.661 -13.867 -21.771 1.00 97.81 110 TYR A CA 1
ATOM 830 C C . TYR A 1 110 ? 1.139 -12.899 -22.852 1.00 97.81 110 TYR A C 1
ATOM 832 O O . TYR A 1 110 ? 0.665 -12.936 -23.989 1.00 97.81 110 TYR A O 1
ATOM 840 N N . GLN A 1 111 ? 2.018 -11.977 -22.479 1.00 97.81 111 GLN A N 1
ATOM 841 C CA . GLN A 1 111 ? 2.369 -10.812 -23.286 1.00 97.81 111 GLN A CA 1
ATOM 842 C C . GLN A 1 111 ? 3.834 -10.422 -23.093 1.00 97.81 111 GLN A C 1
ATOM 844 O O . GLN A 1 111 ? 4.466 -10.831 -22.123 1.00 97.81 111 GLN A O 1
ATOM 849 N N . TRP A 1 112 ? 4.387 -9.663 -24.033 1.00 97.38 112 TRP A N 1
ATOM 850 C CA . TRP A 1 112 ? 5.720 -9.091 -23.909 1.00 97.38 112 TRP A CA 1
ATOM 851 C C . TRP A 1 112 ? 5.764 -8.037 -22.805 1.00 97.38 112 TRP A C 1
ATOM 853 O O . TRP A 1 112 ? 4.863 -7.202 -22.688 1.00 97.38 112 TRP A O 1
ATOM 863 N N . GLN A 1 113 ? 6.859 -8.039 -22.057 1.00 96.25 113 GLN A N 1
ATOM 864 C CA . GLN A 1 113 ? 7.271 -6.987 -21.147 1.00 96.25 113 GLN A CA 1
ATOM 865 C C . GLN A 1 113 ? 8.695 -6.554 -21.501 1.00 96.25 113 GLN A C 1
ATOM 867 O O . GLN A 1 113 ? 9.579 -7.386 -21.706 1.00 96.25 113 GLN A O 1
ATOM 872 N N . GLU A 1 114 ? 8.905 -5.239 -21.556 1.00 95.56 114 GLU A N 1
ATOM 873 C CA . GLU A 1 114 ? 10.231 -4.640 -21.672 1.00 95.56 114 GLU A CA 1
ATOM 874 C C . GLU A 1 114 ? 10.792 -4.365 -20.275 1.00 95.56 114 GLU A C 1
ATOM 876 O O . GLU A 1 114 ? 10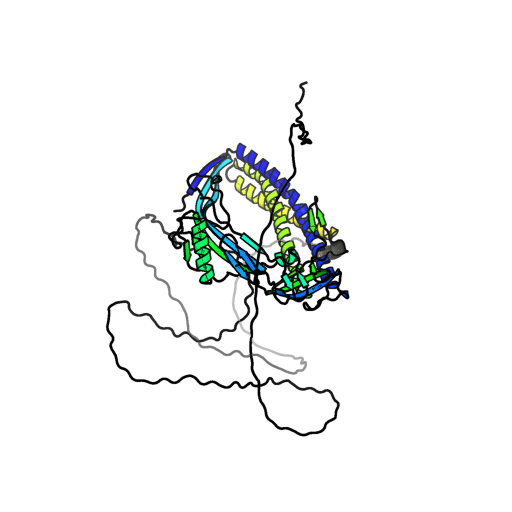.159 -3.707 -19.446 1.00 95.56 114 GLU A O 1
ATOM 881 N N . SER A 1 115 ? 12.011 -4.835 -20.032 1.00 93.56 115 SER A N 1
ATOM 882 C CA . SER A 1 115 ? 12.835 -4.406 -18.906 1.00 93.56 115 SER A CA 1
ATOM 883 C C . SER A 1 115 ? 14.118 -3.769 -19.430 1.00 93.56 115 SER A C 1
ATOM 885 O O . SER A 1 115 ? 14.626 -4.149 -20.482 1.00 93.56 115 SER A O 1
ATOM 887 N N . SER A 1 116 ? 14.664 -2.784 -18.717 1.00 92.38 116 SER A N 1
ATOM 888 C CA . SER A 1 116 ? 15.873 -2.075 -19.152 1.00 92.38 116 SER A CA 1
ATOM 889 C C . SER A 1 116 ? 16.927 -2.043 -18.056 1.00 92.38 116 SER A C 1
ATOM 891 O O . SER A 1 116 ? 16.618 -1.725 -16.908 1.00 92.38 116 SER A O 1
ATOM 893 N N . THR A 1 117 ? 18.181 -2.300 -18.419 1.00 89.75 117 THR A N 1
ATOM 894 C CA . THR A 1 117 ? 19.353 -2.107 -17.554 1.00 89.75 117 THR A CA 1
ATOM 895 C C . THR A 1 117 ? 20.336 -1.175 -18.245 1.00 89.75 117 THR A C 1
ATOM 897 O O . THR A 1 117 ? 20.610 -1.341 -19.432 1.00 89.75 117 THR A O 1
ATOM 900 N N . SER A 1 118 ? 20.879 -0.205 -17.514 1.00 86.62 118 SER A N 1
ATOM 901 C CA . SER A 1 118 ? 21.827 0.771 -18.055 1.00 86.62 118 SER A CA 1
ATOM 902 C C . SER A 1 118 ? 23.168 0.678 -17.341 1.00 86.62 118 SER A C 1
ATOM 904 O O . SER A 1 118 ? 23.216 0.673 -16.113 1.00 86.62 118 SER A O 1
ATOM 906 N N . GLU A 1 119 ? 24.246 0.660 -18.117 1.00 85.00 119 GLU A N 1
ATOM 907 C CA . GLU A 1 119 ? 25.629 0.752 -17.648 1.00 85.00 119 GLU A CA 1
ATOM 908 C C . GLU A 1 119 ? 26.275 2.003 -18.253 1.00 85.00 119 GLU A C 1
ATOM 910 O O . GLU A 1 119 ? 26.035 2.329 -19.417 1.00 85.00 119 GLU A O 1
ATOM 915 N N . THR A 1 120 ? 27.081 2.724 -17.475 1.00 83.06 120 THR A N 1
ATOM 916 C CA . THR A 1 120 ? 27.742 3.953 -17.932 1.00 83.06 120 THR A CA 1
ATOM 917 C C . THR A 1 120 ? 29.248 3.825 -17.763 1.00 83.06 120 THR A C 1
ATOM 919 O O . THR A 1 120 ? 29.739 3.745 -16.639 1.00 83.06 120 THR A O 1
ATOM 922 N N . ASP A 1 121 ? 29.969 3.883 -18.882 1.00 80.69 121 ASP A N 1
ATOM 923 C CA . ASP A 1 121 ? 31.430 3.896 -18.926 1.00 80.69 121 ASP A CA 1
ATOM 924 C C . ASP A 1 121 ? 31.938 5.326 -19.126 1.00 80.69 121 ASP A C 1
ATOM 926 O O . ASP A 1 121 ? 31.564 6.014 -20.082 1.00 80.69 121 ASP A O 1
ATOM 930 N N . GLU A 1 122 ? 32.800 5.791 -18.224 1.00 81.38 122 GLU A N 1
ATOM 931 C CA . GLU A 1 122 ? 33.430 7.109 -18.315 1.00 81.38 122 GLU A CA 1
ATOM 932 C C . GLU A 1 122 ? 34.766 7.037 -19.064 1.00 81.38 122 GLU A C 1
ATOM 934 O O . GLU A 1 122 ? 35.605 6.177 -18.799 1.00 81.38 122 GLU A O 1
ATOM 939 N N . HIS A 1 123 ? 34.990 7.988 -19.972 1.00 77.81 123 HIS A N 1
ATOM 940 C CA . HIS A 1 123 ? 36.178 8.054 -20.823 1.00 77.81 123 HIS A CA 1
ATOM 941 C C . HIS A 1 123 ? 37.127 9.182 -20.415 1.00 77.81 123 HIS A C 1
ATOM 943 O O . HIS A 1 123 ? 36.753 10.162 -19.763 1.00 77.81 123 HIS A O 1
ATOM 949 N N . HIS A 1 124 ? 38.368 9.092 -20.899 1.00 68.50 124 HIS A N 1
ATOM 950 C CA . HIS A 1 124 ? 39.347 10.171 -20.789 1.00 68.50 124 HIS A CA 1
ATOM 951 C C . HIS A 1 124 ? 38.797 11.488 -21.371 1.00 68.50 124 HIS A C 1
ATOM 953 O O . HIS A 1 124 ? 38.218 11.513 -22.457 1.00 68.50 124 HIS A O 1
ATOM 959 N N . GLY A 1 125 ? 38.968 12.592 -20.637 1.00 68.50 125 GLY A N 1
ATOM 960 C CA . GLY A 1 125 ? 38.416 13.902 -21.007 1.00 68.50 125 GLY A CA 1
ATOM 961 C C . GLY A 1 125 ? 36.966 14.138 -20.562 1.00 68.50 125 GLY A C 1
ATOM 962 O O . GLY A 1 125 ? 36.357 15.116 -20.987 1.00 68.50 125 GLY A O 1
ATOM 963 N N . GLY A 1 126 ? 36.406 13.264 -19.716 1.00 71.69 126 GLY A N 1
ATOM 964 C CA . GLY A 1 126 ? 35.127 13.478 -19.034 1.00 71.69 126 GLY A CA 1
ATOM 965 C C . GLY A 1 126 ? 33.876 13.138 -19.854 1.00 71.69 126 GLY A C 1
ATOM 966 O O . GLY A 1 126 ? 32.762 13.300 -19.355 1.00 71.69 126 GLY A O 1
ATOM 967 N N . SER A 1 127 ? 34.019 12.651 -21.090 1.00 80.94 127 SER A N 1
ATOM 968 C CA . SER A 1 127 ? 32.892 12.070 -21.840 1.00 80.94 127 SER A CA 1
ATOM 969 C C . SER A 1 127 ? 32.463 10.725 -21.240 1.00 80.94 127 SER A C 1
ATOM 971 O O . SER A 1 127 ? 33.210 10.124 -20.472 1.00 80.94 127 SER A O 1
ATOM 973 N N . ALA A 1 128 ? 31.250 10.264 -21.537 1.00 83.62 128 ALA A N 1
ATOM 974 C CA . ALA A 1 128 ? 30.778 8.947 -21.112 1.00 83.62 128 ALA A CA 1
ATOM 975 C C . ALA A 1 128 ? 29.959 8.275 -22.210 1.00 83.62 128 ALA A C 1
ATOM 977 O O . ALA A 1 128 ? 29.387 8.935 -23.078 1.00 83.62 128 ALA A O 1
ATOM 978 N N . THR A 1 129 ? 29.897 6.953 -22.172 1.00 86.25 129 THR A N 1
ATOM 979 C CA . THR A 1 129 ? 29.008 6.150 -23.008 1.00 86.25 129 THR A CA 1
ATOM 980 C C . THR A 1 129 ? 28.054 5.389 -22.107 1.00 86.25 129 THR A C 1
ATOM 982 O O . THR A 1 129 ? 28.490 4.620 -21.258 1.00 86.25 129 THR A O 1
ATOM 985 N N . THR A 1 130 ? 26.757 5.623 -22.286 1.00 85.31 130 THR A N 1
ATOM 986 C CA . THR A 1 130 ? 25.704 4.874 -21.602 1.00 85.31 130 THR A CA 1
ATOM 987 C C . THR A 1 130 ? 25.209 3.787 -22.539 1.00 85.31 130 THR A C 1
ATOM 989 O O . THR A 1 130 ? 24.740 4.073 -23.643 1.00 85.31 130 THR A O 1
ATOM 992 N N . LYS A 1 131 ? 25.327 2.540 -22.101 1.00 89.75 131 LYS A N 1
ATOM 993 C CA . LYS A 1 131 ? 24.812 1.361 -22.781 1.00 89.75 131 LYS A CA 1
ATOM 994 C C . LYS A 1 131 ? 23.536 0.925 -22.067 1.00 89.75 131 LYS A C 1
ATOM 996 O O . LYS A 1 131 ? 23.599 0.407 -20.955 1.00 89.75 131 LYS A O 1
ATOM 1001 N N . THR A 1 132 ? 22.388 1.127 -22.704 1.00 90.50 132 THR A N 1
ATOM 1002 C CA . THR A 1 132 ? 21.099 0.636 -22.206 1.00 90.50 132 THR A CA 1
ATOM 1003 C C . THR A 1 132 ? 20.746 -0.644 -22.941 1.00 90.50 132 THR A C 1
ATOM 1005 O O . THR A 1 132 ? 20.623 -0.661 -24.165 1.00 90.50 132 THR A O 1
ATOM 1008 N N . THR A 1 133 ? 20.614 -1.727 -22.187 1.00 91.56 133 THR A N 1
ATOM 1009 C CA . THR A 1 133 ? 20.180 -3.029 -22.684 1.00 91.56 133 THR A CA 1
ATOM 1010 C C . THR A 1 133 ? 18.722 -3.225 -22.306 1.00 91.56 133 THR A C 1
ATOM 1012 O O . THR A 1 133 ? 18.388 -3.269 -21.122 1.00 91.56 133 THR A O 1
ATOM 1015 N N . TYR A 1 134 ? 17.873 -3.321 -23.321 1.00 93.06 134 TYR A N 1
ATOM 1016 C CA . TYR A 1 134 ? 16.464 -3.665 -23.212 1.00 93.06 134 TYR A CA 1
ATOM 1017 C C . TYR A 1 134 ? 16.318 -5.168 -23.405 1.00 93.06 134 TYR A C 1
ATOM 1019 O O . TYR A 1 134 ? 16.823 -5.706 -24.392 1.00 93.06 134 TYR A O 1
ATOM 1027 N N . ASN A 1 135 ? 15.651 -5.832 -22.470 1.00 93.88 135 ASN A N 1
ATOM 1028 C CA . ASN A 1 135 ? 15.299 -7.241 -22.559 1.00 93.88 135 ASN A CA 1
ATOM 1029 C C . ASN A 1 135 ? 13.792 -7.357 -22.743 1.00 93.88 135 ASN A C 1
ATOM 1031 O O . ASN A 1 135 ? 13.025 -6.687 -22.044 1.00 93.88 135 ASN A O 1
ATOM 1035 N N . TYR A 1 136 ? 13.397 -8.217 -23.674 1.00 95.00 136 TYR A N 1
ATOM 1036 C CA . TYR A 1 136 ? 12.005 -8.512 -23.960 1.00 95.00 136 TYR A CA 1
ATOM 1037 C C . TYR A 1 136 ? 11.708 -9.933 -23.515 1.00 95.00 136 TYR A C 1
ATOM 1039 O O . TYR A 1 136 ? 12.229 -10.902 -24.074 1.00 95.00 136 TYR A O 1
ATOM 1047 N N . ASP A 1 137 ? 10.850 -10.049 -22.512 1.00 95.06 137 ASP A N 1
ATOM 1048 C CA . ASP A 1 137 ? 10.443 -11.323 -21.940 1.00 95.06 137 ASP A CA 1
ATOM 1049 C C . ASP A 1 137 ? 8.927 -11.466 -22.048 1.00 95.06 137 ASP A C 1
ATOM 1051 O O . ASP A 1 137 ? 8.184 -10.490 -21.964 1.00 95.06 137 ASP A O 1
ATOM 1055 N N . LYS A 1 138 ? 8.450 -12.691 -22.274 1.00 95.50 138 LYS A N 1
ATOM 1056 C CA . LYS A 1 138 ? 7.014 -12.977 -22.268 1.00 95.50 138 LYS A CA 1
ATOM 1057 C C . LYS A 1 138 ? 6.597 -13.444 -20.887 1.00 95.50 138 LYS A C 1
ATOM 1059 O O . LYS A 1 138 ? 7.092 -14.467 -20.407 1.00 95.50 138 LYS A O 1
ATOM 1064 N N . GLU A 1 139 ? 5.636 -12.753 -20.299 1.00 96.00 139 GLU A N 1
ATOM 1065 C CA . GLU A 1 139 ? 5.117 -13.052 -18.972 1.00 96.00 139 GLU A CA 1
ATOM 1066 C C . GLU A 1 139 ? 3.592 -12.983 -18.918 1.00 96.00 139 GLU A C 1
ATOM 1068 O O . GLU A 1 139 ? 2.929 -12.394 -19.773 1.00 96.00 139 GLU A O 1
ATOM 1073 N N . TRP A 1 140 ? 3.027 -13.612 -17.892 1.00 97.38 140 TRP A N 1
ATOM 1074 C CA . TRP A 1 140 ? 1.630 -13.413 -17.537 1.00 97.38 140 TRP A CA 1
ATOM 1075 C C . TRP A 1 140 ? 1.503 -12.104 -16.772 1.00 97.38 140 TRP A C 1
ATOM 1077 O O . TRP A 1 140 ? 2.128 -11.944 -15.729 1.00 97.38 140 TRP A O 1
ATOM 1087 N N . SER A 1 141 ? 0.672 -11.191 -17.268 1.00 97.25 141 SER A N 1
ATOM 1088 C CA . SER A 1 141 ? 0.385 -9.940 -16.569 1.00 97.25 141 SER A CA 1
ATOM 1089 C C . SER A 1 141 ? -1.109 -9.650 -16.549 1.00 97.25 141 SER A C 1
ATOM 1091 O O . SER A 1 141 ? -1.805 -9.801 -17.559 1.00 97.25 141 SER A O 1
ATOM 1093 N N . ALA A 1 142 ? -1.596 -9.225 -15.380 1.00 96.19 142 ALA A N 1
ATOM 1094 C CA . ALA A 1 142 ? -2.983 -8.817 -15.164 1.00 96.19 142 ALA A CA 1
ATOM 1095 C C . ALA A 1 142 ? -3.305 -7.449 -15.787 1.00 96.19 142 ALA A C 1
ATOM 1097 O O . ALA A 1 142 ? -4.471 -7.110 -15.999 1.00 96.19 142 ALA A O 1
ATOM 1098 N N . ASN A 1 143 ? -2.270 -6.662 -16.091 1.00 94.38 143 ASN A N 1
ATOM 1099 C CA . ASN A 1 143 ? -2.395 -5.363 -16.730 1.00 94.38 143 ASN A CA 1
ATOM 1100 C C . ASN A 1 143 ? -2.040 -5.487 -18.212 1.00 94.38 143 ASN A C 1
ATOM 1102 O O . ASN A 1 143 ? -1.092 -6.172 -18.587 1.00 94.38 143 ASN A O 1
ATOM 1106 N N . TYR A 1 144 ? -2.793 -4.801 -19.066 1.00 94.75 144 TYR A N 1
ATOM 1107 C CA . TYR A 1 144 ? -2.418 -4.665 -20.469 1.00 94.75 144 TYR A CA 1
ATOM 1108 C C . TYR A 1 144 ? -1.161 -3.793 -20.585 1.00 94.75 144 TYR A C 1
ATOM 1110 O O . TYR A 1 144 ? -1.159 -2.660 -20.099 1.00 94.75 144 TYR A O 1
ATOM 1118 N N . ILE A 1 145 ? -0.118 -4.319 -21.227 1.00 95.50 145 ILE A N 1
ATOM 1119 C CA . ILE A 1 145 ? 1.133 -3.609 -21.493 1.00 95.50 145 ILE A CA 1
ATOM 1120 C C . ILE A 1 145 ? 1.070 -3.052 -22.913 1.00 95.50 145 ILE A C 1
ATOM 1122 O O . ILE A 1 145 ? 1.066 -3.806 -23.888 1.00 95.50 145 ILE A O 1
ATOM 1126 N N . ASP A 1 146 ? 1.033 -1.724 -23.019 1.00 95.12 146 ASP A N 1
ATOM 1127 C CA . ASP A 1 146 ? 1.048 -1.026 -24.301 1.00 95.12 146 ASP A CA 1
ATOM 1128 C C . ASP A 1 146 ? 2.442 -1.097 -24.942 1.00 95.12 146 ASP A C 1
ATOM 1130 O O . ASP A 1 146 ? 3.329 -0.292 -24.653 1.00 95.12 146 ASP A O 1
ATOM 1134 N N . SER A 1 147 ? 2.625 -2.073 -25.833 1.00 95.75 147 SER A N 1
ATOM 1135 C CA . SER A 1 147 ? 3.887 -2.310 -26.536 1.00 95.75 147 SER A CA 1
ATOM 1136 C C . SER A 1 147 ? 4.263 -1.205 -27.526 1.00 95.75 147 SER A C 1
ATOM 1138 O O . SER A 1 147 ? 5.392 -1.191 -28.005 1.00 95.75 147 SER A O 1
ATOM 1140 N N . SER A 1 148 ? 3.370 -0.251 -27.829 1.00 94.38 148 SER A N 1
ATOM 1141 C CA . SER A 1 148 ? 3.723 0.911 -28.663 1.00 94.38 148 SER A CA 1
ATOM 1142 C C . SER A 1 148 ? 4.770 1.817 -28.009 1.00 94.38 148 SER A C 1
ATOM 1144 O O . SER A 1 148 ? 5.418 2.607 -28.692 1.00 94.38 148 SER A O 1
ATOM 1146 N N . GLN A 1 149 ? 4.929 1.697 -26.687 1.00 93.00 149 GLN A N 1
ATOM 1147 C CA . GLN A 1 149 ? 5.920 2.421 -25.898 1.00 93.00 149 GLN A CA 1
ATOM 1148 C C . GLN A 1 149 ? 7.249 1.667 -25.772 1.00 93.00 149 GLN A C 1
ATOM 1150 O O . GLN A 1 149 ? 8.164 2.170 -25.123 1.00 93.00 149 GLN A O 1
ATOM 1155 N N . PHE A 1 150 ? 7.369 0.470 -26.355 1.00 95.50 150 PHE A N 1
ATOM 1156 C CA . PHE A 1 150 ? 8.623 -0.273 -26.329 1.00 95.50 150 PHE A CA 1
ATOM 1157 C C . PHE A 1 150 ? 9.687 0.401 -27.187 1.00 95.50 150 PHE A C 1
ATOM 1159 O O . PHE A 1 150 ? 9.423 0.979 -28.242 1.00 95.50 150 PHE A O 1
ATOM 1166 N N . SER A 1 151 ? 10.926 0.282 -26.726 1.00 93.19 151 SER A N 1
ATOM 1167 C CA . SER A 1 151 ? 12.104 0.889 -27.336 1.00 93.19 151 SER A CA 1
ATOM 1168 C C . SER A 1 151 ? 12.453 0.273 -28.695 1.00 93.19 151 SER A C 1
ATOM 1170 O O . SER A 1 151 ? 13.154 0.897 -29.493 1.00 93.19 151 SER A O 1
ATOM 1172 N N . GLN A 1 152 ? 11.957 -0.934 -28.976 1.00 91.88 152 GLN A N 1
ATOM 1173 C CA . GLN A 1 152 ? 12.172 -1.669 -30.216 1.00 91.88 152 GLN A CA 1
ATOM 1174 C C . GLN A 1 152 ? 10.841 -2.214 -30.755 1.00 91.88 152 GLN A C 1
ATOM 1176 O O . GLN A 1 152 ? 10.012 -2.729 -30.009 1.00 91.88 152 GLN A O 1
ATOM 1181 N N . SER A 1 153 ? 10.657 -2.137 -32.076 1.00 89.69 153 SER A N 1
ATOM 1182 C CA . SER A 1 153 ? 9.508 -2.740 -32.771 1.00 89.69 153 SER A CA 1
ATOM 1183 C C . SER A 1 153 ? 9.673 -4.255 -32.946 1.00 89.69 153 SER A C 1
ATOM 1185 O O . SER A 1 153 ? 10.800 -4.755 -32.975 1.00 89.69 153 SER A O 1
ATOM 1187 N N . GLY A 1 154 ? 8.557 -4.978 -33.105 1.00 90.50 154 GLY A N 1
ATOM 1188 C CA . GLY A 1 154 ? 8.532 -6.440 -33.273 1.00 90.50 154 GLY A CA 1
ATOM 1189 C C . GLY A 1 154 ? 8.074 -7.225 -32.037 1.00 90.50 154 GLY A C 1
ATOM 1190 O O . GLY A 1 154 ? 7.968 -8.447 -32.102 1.00 90.50 154 GLY A O 1
ATOM 1191 N N . TYR A 1 155 ? 7.757 -6.532 -30.940 1.00 93.50 155 TYR A N 1
ATOM 1192 C CA . TYR A 1 155 ? 7.249 -7.105 -29.688 1.00 93.50 155 TYR A CA 1
ATOM 1193 C C . TYR A 1 155 ? 5.808 -6.655 -29.423 1.00 93.50 155 TYR A C 1
ATOM 1195 O O . TYR A 1 155 ? 5.479 -6.136 -28.359 1.00 93.50 155 TYR A O 1
ATOM 1203 N N . ASP A 1 156 ? 4.949 -6.803 -30.428 1.00 95.19 156 ASP A N 1
ATOM 1204 C CA . ASP A 1 156 ? 3.595 -6.256 -30.398 1.00 95.19 156 ASP A CA 1
ATOM 1205 C C . ASP A 1 156 ? 2.656 -7.091 -29.522 1.00 95.19 156 ASP A C 1
ATOM 1207 O O . ASP A 1 156 ? 2.399 -8.263 -29.800 1.00 95.19 156 ASP A O 1
ATOM 1211 N N . ASN A 1 157 ? 2.101 -6.477 -28.480 1.00 96.75 157 ASN A N 1
ATOM 1212 C CA . ASN A 1 157 ? 1.106 -7.108 -27.626 1.00 96.75 157 ASN A CA 1
ATOM 1213 C C . ASN A 1 157 ? -0.292 -6.990 -28.243 1.00 96.75 157 ASN A C 1
ATOM 1215 O O . ASN A 1 157 ? -0.729 -5.889 -28.586 1.00 96.75 157 ASN A O 1
ATOM 1219 N N . PRO A 1 158 ? -1.045 -8.097 -28.360 1.00 95.12 158 PRO A N 1
ATOM 1220 C CA . PRO A 1 158 ? -2.415 -8.038 -28.841 1.00 95.12 158 PRO A CA 1
ATOM 1221 C C . PRO A 1 158 ? -3.325 -7.364 -27.810 1.00 95.12 158 PRO A C 1
ATOM 1223 O O . PRO A 1 158 ? -3.068 -7.379 -26.608 1.00 95.12 158 PRO A O 1
ATOM 1226 N N . SER A 1 159 ? -4.450 -6.816 -28.267 1.00 92.69 159 SER A N 1
ATOM 1227 C CA . SER A 1 159 ? -5.440 -6.223 -27.368 1.00 92.69 159 SER A CA 1
ATOM 1228 C C . SER A 1 159 ? -6.023 -7.264 -26.403 1.00 92.69 159 SER A C 1
ATOM 1230 O O . SER A 1 159 ? -6.512 -8.313 -26.833 1.00 92.69 159 SER A O 1
ATOM 1232 N N . MET A 1 160 ? -6.081 -6.931 -25.115 1.00 93.00 160 MET A N 1
ATOM 1233 C CA . MET A 1 160 ? -6.721 -7.760 -24.091 1.00 93.00 160 MET A CA 1
ATOM 1234 C C . MET A 1 160 ? -8.254 -7.583 -24.123 1.00 93.00 160 MET A C 1
ATOM 1236 O O . MET A 1 160 ? -8.781 -6.594 -23.605 1.00 93.00 160 MET A O 1
ATOM 1240 N N . GLN A 1 161 ? -8.961 -8.535 -24.747 1.00 89.38 161 GLN A N 1
ATOM 1241 C CA . GLN A 1 161 ? -10.416 -8.469 -24.990 1.00 89.38 161 GLN A CA 1
ATOM 1242 C C . GLN A 1 161 ? -11.271 -8.705 -23.735 1.00 89.38 161 GLN A C 1
ATOM 1244 O O . GLN A 1 161 ? -12.354 -8.140 -23.614 1.00 89.38 161 GLN A O 1
ATOM 1249 N N . ILE A 1 162 ? -10.783 -9.507 -22.786 1.00 92.56 162 ILE A N 1
ATOM 1250 C CA . ILE A 1 162 ? -11.426 -9.728 -21.486 1.00 92.56 162 ILE A CA 1
ATOM 1251 C C . ILE A 1 162 ? -10.472 -9.230 -20.410 1.00 92.56 162 ILE A C 1
ATOM 1253 O O . ILE A 1 162 ? -9.304 -9.600 -20.404 1.00 92.56 162 ILE A O 1
ATOM 1257 N N . ARG A 1 163 ? -10.970 -8.385 -19.506 1.00 94.94 163 ARG A N 1
ATOM 1258 C CA . ARG A 1 163 ? -10.186 -7.782 -18.418 1.00 94.94 163 ARG A CA 1
ATOM 1259 C C . ARG A 1 163 ? -10.677 -8.246 -17.057 1.00 94.94 163 ARG A C 1
ATOM 1261 O O . ARG A 1 163 ? -11.797 -8.752 -16.939 1.00 94.94 163 ARG A O 1
ATOM 1268 N N . GLY A 1 164 ? -9.865 -8.039 -16.025 1.00 96.19 164 GLY A N 1
ATOM 1269 C CA . GLY A 1 164 ? -10.294 -8.254 -14.647 1.00 96.19 164 GLY A CA 1
ATOM 1270 C C . GLY A 1 164 ? -11.521 -7.414 -14.278 1.00 96.19 164 GLY A C 1
ATOM 1271 O O . GLY A 1 164 ? -11.773 -6.364 -14.871 1.00 96.19 164 GLY A O 1
ATOM 1272 N N . ASN A 1 165 ? -12.305 -7.894 -13.318 1.00 97.19 165 ASN A N 1
ATOM 1273 C CA . ASN A 1 165 ? -13.466 -7.179 -12.793 1.00 97.19 165 ASN A CA 1
ATOM 1274 C C . ASN A 1 165 ? -13.635 -7.469 -11.299 1.00 97.19 165 ASN A C 1
ATOM 1276 O O . ASN A 1 165 ? -13.281 -8.553 -10.843 1.00 97.19 165 ASN A O 1
ATOM 1280 N N . LYS A 1 166 ? -14.197 -6.523 -10.546 1.00 97.88 166 LYS A N 1
ATOM 1281 C CA . LYS A 1 166 ? -14.479 -6.670 -9.116 1.00 97.88 166 LYS A CA 1
ATOM 1282 C C . LYS A 1 166 ? -15.907 -6.230 -8.824 1.00 97.88 166 LYS A C 1
ATOM 1284 O O . LYS A 1 166 ? -16.309 -5.122 -9.164 1.00 97.88 166 LYS A O 1
ATOM 1289 N N . LEU A 1 167 ? -16.649 -7.110 -8.173 1.00 98.19 167 LEU A N 1
ATOM 1290 C CA . LEU A 1 167 ? -18.023 -6.920 -7.742 1.00 98.19 167 LEU A CA 1
ATOM 1291 C C . LEU A 1 167 ? -18.061 -6.972 -6.218 1.00 98.19 167 LEU A C 1
ATOM 1293 O O . LEU A 1 167 ? -17.379 -7.794 -5.606 1.00 98.19 167 LEU A O 1
ATOM 1297 N N . THR A 1 168 ? -18.882 -6.118 -5.618 1.00 98.31 168 THR A N 1
ATOM 1298 C CA . THR A 1 168 ? -19.009 -5.987 -4.164 1.00 98.31 168 THR A CA 1
ATOM 1299 C C . THR A 1 168 ? -20.485 -5.963 -3.794 1.00 98.31 168 THR A C 1
ATOM 1301 O O . THR A 1 168 ? -21.270 -5.253 -4.428 1.00 98.31 168 THR A O 1
ATOM 1304 N N . ALA A 1 169 ? -20.865 -6.722 -2.768 1.00 97.94 169 ALA A N 1
ATOM 1305 C CA . ALA A 1 169 ? -22.211 -6.704 -2.219 1.00 97.94 169 ALA A CA 1
ATOM 1306 C C . ALA A 1 169 ? -22.550 -5.311 -1.673 1.00 97.94 169 ALA A C 1
ATOM 1308 O O . ALA A 1 169 ? -21.746 -4.673 -0.996 1.00 97.94 169 ALA A O 1
ATOM 1309 N N . GLN A 1 170 ? -23.756 -4.827 -1.973 1.00 95.06 170 GLN A N 1
ATOM 1310 C CA . GLN A 1 170 ? -24.196 -3.503 -1.521 1.00 95.06 170 GLN A CA 1
ATOM 1311 C C . GLN A 1 170 ? -24.599 -3.488 -0.045 1.00 95.06 170 GLN A C 1
ATOM 1313 O O . GLN A 1 170 ? -24.505 -2.448 0.598 1.00 95.06 170 GLN A O 1
ATOM 1318 N N . GLN A 1 171 ? -25.079 -4.627 0.457 1.00 96.44 171 GLN A N 1
ATOM 1319 C CA . GLN A 1 171 ? -25.565 -4.801 1.819 1.00 96.44 171 GLN A CA 1
ATOM 1320 C C . GLN A 1 171 ? -24.793 -5.945 2.462 1.00 96.44 171 GLN A C 1
ATOM 1322 O O . GLN A 1 171 ? -24.897 -7.093 2.026 1.00 96.44 171 GLN A O 1
ATOM 1327 N N . VAL A 1 172 ? -24.002 -5.609 3.473 1.00 98.38 172 VAL A N 1
ATOM 1328 C CA . VAL A 1 172 ? -23.265 -6.561 4.302 1.00 98.38 172 VAL A CA 1
ATOM 1329 C C . VAL A 1 172 ? -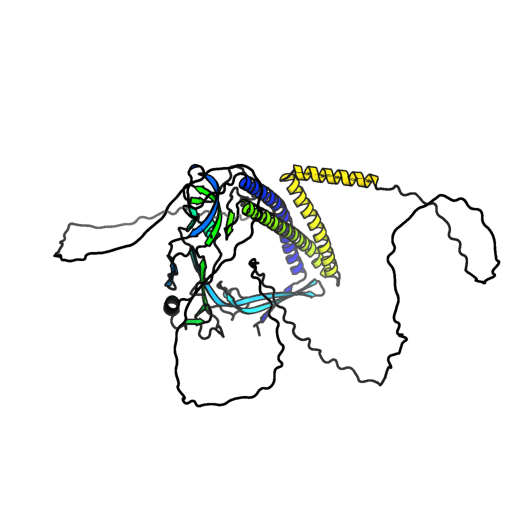23.602 -6.225 5.743 1.00 98.38 172 VAL A C 1
ATOM 1331 O O . VAL A 1 172 ? -23.531 -5.056 6.129 1.00 98.38 172 VAL A O 1
ATOM 1334 N N . THR A 1 173 ? -24.000 -7.225 6.516 1.00 98.31 173 THR A N 1
ATOM 1335 C CA . THR A 1 173 ? -24.417 -7.061 7.908 1.00 98.31 173 THR A CA 1
ATOM 1336 C C . THR A 1 173 ? -23.433 -7.708 8.863 1.00 98.31 173 THR A C 1
ATOM 1338 O O . THR A 1 173 ? -22.737 -8.650 8.500 1.00 98.31 173 THR A O 1
ATOM 1341 N N . LEU A 1 174 ? -23.384 -7.202 10.088 1.00 98.06 174 LEU A N 1
ATOM 1342 C CA . LEU A 1 174 ? -22.645 -7.727 11.224 1.00 98.06 174 LEU A CA 1
ATOM 1343 C C . LEU A 1 174 ? -23.641 -7.832 12.385 1.00 98.06 174 LEU A C 1
ATOM 1345 O O . LEU A 1 174 ? -23.887 -6.843 13.076 1.00 98.06 174 LEU A O 1
ATOM 1349 N N . GLY A 1 175 ? -24.275 -8.997 12.530 1.00 96.81 175 GLY A N 1
ATOM 1350 C CA . GLY A 1 175 ? -25.469 -9.139 13.371 1.00 96.81 175 GLY A CA 1
ATOM 1351 C C . GLY A 1 175 ? -26.604 -8.235 12.873 1.00 96.81 175 GLY A C 1
ATOM 1352 O O . GLY A 1 175 ? -26.916 -8.224 11.681 1.00 96.81 175 GLY A O 1
ATOM 1353 N N . GLU A 1 176 ? -27.172 -7.429 13.765 1.00 97.19 176 GLU A N 1
ATOM 1354 C CA . GLU A 1 176 ? -28.250 -6.473 13.469 1.00 97.19 176 GLU A CA 1
ATOM 1355 C C . GLU A 1 176 ? -27.754 -5.165 12.818 1.00 97.19 176 GLU A C 1
ATOM 1357 O O . GLU A 1 176 ? -28.550 -4.285 12.474 1.00 97.19 176 GLU A O 1
ATOM 1362 N N . PHE A 1 177 ? -26.439 -5.005 12.639 1.00 98.38 177 PHE A N 1
ATOM 1363 C CA . PHE A 1 177 ? -25.850 -3.812 12.038 1.00 98.38 177 PHE A CA 1
ATOM 1364 C C . PHE A 1 177 ? -25.548 -3.987 10.550 1.00 98.38 177 PHE A C 1
ATOM 1366 O O . PHE A 1 177 ? -25.098 -5.037 10.114 1.00 98.38 177 PHE A O 1
ATOM 1373 N N . SER A 1 178 ? -25.691 -2.921 9.768 1.00 98.06 178 SER A N 1
ATOM 1374 C CA . SER A 1 178 ? -25.210 -2.816 8.385 1.00 98.06 178 SER A CA 1
ATOM 1375 C C . SER A 1 178 ? -23.843 -2.127 8.329 1.00 98.06 178 SER A C 1
ATOM 1377 O O . SER A 1 178 ? -23.608 -1.134 9.018 1.00 98.06 178 SER A O 1
ATOM 1379 N N . LEU A 1 179 ? -22.930 -2.632 7.499 1.00 98.19 179 LEU A N 1
ATOM 1380 C CA . LEU A 1 179 ? -21.589 -2.071 7.324 1.00 98.19 179 LEU A CA 1
ATOM 1381 C C . LEU A 1 179 ? -21.573 -0.972 6.254 1.00 98.19 179 LEU A C 1
ATOM 1383 O O . LEU A 1 179 ? -22.202 -1.087 5.200 1.00 98.19 179 LEU A O 1
ATOM 1387 N N . SER A 1 180 ? -20.819 0.104 6.497 1.00 97.19 180 SER A N 1
ATOM 1388 C CA . SER A 1 180 ? -20.537 1.113 5.471 1.00 97.19 180 SER A CA 1
ATOM 1389 C C . SER A 1 180 ? -19.679 0.548 4.328 1.00 97.19 180 SER A C 1
ATOM 1391 O O . SER A 1 180 ? -18.998 -0.470 4.462 1.00 97.19 180 SER A O 1
ATOM 1393 N N . LYS A 1 181 ? -19.664 1.255 3.188 1.00 96.44 181 LYS A N 1
ATOM 1394 C CA . LYS A 1 181 ? -18.809 0.904 2.043 1.00 96.44 181 LYS A CA 1
ATOM 1395 C C . LYS A 1 181 ? -17.326 0.873 2.408 1.00 96.44 181 LYS A C 1
ATOM 1397 O O . LYS A 1 181 ? -16.601 0.076 1.824 1.00 96.44 181 LYS A O 1
ATOM 1402 N N . ASP A 1 182 ? -16.902 1.698 3.361 1.00 94.88 182 ASP A N 1
ATOM 1403 C CA . ASP A 1 182 ? -15.508 1.768 3.798 1.00 94.88 182 ASP A CA 1
ATOM 1404 C C . ASP A 1 182 ? -15.105 0.474 4.517 1.00 94.88 182 ASP A C 1
ATOM 1406 O O . ASP A 1 182 ? -14.104 -0.135 4.152 1.00 94.88 182 ASP A O 1
ATOM 1410 N N . PHE A 1 183 ? -15.943 -0.039 5.428 1.00 97.12 183 PHE A N 1
ATOM 1411 C CA . PHE A 1 183 ? -15.711 -1.340 6.070 1.00 97.12 183 PHE A CA 1
ATOM 1412 C C . PHE A 1 183 ? -15.755 -2.504 5.081 1.00 97.12 183 PHE A C 1
ATOM 1414 O O . PHE A 1 183 ? -14.898 -3.383 5.123 1.00 97.12 183 PHE A O 1
ATOM 1421 N N . ILE A 1 184 ? -16.714 -2.503 4.151 1.00 97.69 184 ILE A N 1
ATOM 1422 C CA . ILE A 1 184 ? -16.764 -3.525 3.096 1.00 97.69 184 ILE A CA 1
ATOM 1423 C C . ILE A 1 184 ? -15.496 -3.438 2.229 1.00 97.69 184 ILE A C 1
ATOM 1425 O O . ILE A 1 184 ? -14.959 -4.460 1.804 1.00 97.69 184 ILE A O 1
ATOM 1429 N N . GLY A 1 185 ? -14.977 -2.231 1.989 1.00 96.81 185 GLY A N 1
ATOM 1430 C CA . GLY A 1 185 ? -13.725 -1.962 1.284 1.00 96.81 185 GLY A CA 1
ATOM 1431 C C . GLY A 1 185 ? -12.519 -2.687 1.885 1.00 96.81 185 GLY A C 1
ATOM 1432 O O . GLY A 1 185 ? -11.763 -3.299 1.127 1.00 96.81 185 GLY A O 1
ATOM 1433 N N . GLU A 1 186 ? -12.415 -2.732 3.213 1.00 97.12 186 GLU A N 1
ATOM 1434 C CA . GLU A 1 186 ? -11.333 -3.408 3.951 1.00 97.12 186 GLU A CA 1
ATOM 1435 C C . GLU A 1 186 ? -11.366 -4.942 3.838 1.00 97.12 186 GLU A C 1
ATOM 1437 O O . GLU A 1 186 ? -10.341 -5.609 3.992 1.00 97.12 186 GLU A O 1
ATOM 1442 N N . MET A 1 187 ? -12.518 -5.526 3.488 1.00 97.56 187 MET A N 1
ATOM 1443 C CA . MET A 1 187 ? -12.665 -6.978 3.376 1.00 97.56 187 MET A CA 1
ATOM 1444 C C . MET A 1 187 ? -11.956 -7.530 2.127 1.00 97.56 187 MET A C 1
ATOM 1446 O O . MET A 1 187 ? -12.553 -7.614 1.051 1.00 97.56 187 MET A O 1
ATOM 1450 N N . ASN A 1 188 ? -10.673 -7.876 2.240 1.00 97.00 188 ASN A N 1
ATOM 1451 C CA . ASN A 1 188 ? -9.815 -8.298 1.127 1.00 97.00 188 ASN A CA 1
ATOM 1452 C C . ASN A 1 188 ? -9.198 -9.704 1.286 1.00 97.00 188 ASN A C 1
ATOM 1454 O O . ASN A 1 188 ? -8.248 -10.029 0.580 1.00 97.00 188 ASN A O 1
ATOM 1458 N N . ASN A 1 189 ? -9.740 -10.554 2.166 1.00 96.69 189 ASN A N 1
ATOM 1459 C CA . ASN A 1 189 ? -9.384 -11.976 2.289 1.00 96.69 189 ASN A CA 1
ATOM 1460 C C . ASN A 1 189 ? -9.977 -12.799 1.126 1.00 96.69 189 ASN A C 1
ATOM 1462 O O . ASN A 1 189 ? -10.907 -13.587 1.309 1.00 96.69 189 ASN A O 1
ATOM 1466 N N . TYR A 1 190 ? -9.498 -12.536 -0.091 1.00 97.62 190 TYR A N 1
ATOM 1467 C CA . TYR A 1 190 ? -9.906 -13.248 -1.299 1.00 97.62 190 TYR A CA 1
ATOM 1468 C C . TYR A 1 190 ? -9.432 -14.700 -1.253 1.00 97.62 190 TYR A C 1
ATOM 1470 O O . TYR A 1 190 ? -8.262 -14.985 -1.003 1.00 97.62 190 TYR A O 1
ATOM 1478 N N . GLN A 1 191 ? -10.349 -15.617 -1.534 1.00 97.19 191 GLN A N 1
ATOM 1479 C CA . GLN A 1 191 ? -10.088 -17.043 -1.672 1.00 97.19 191 GLN A CA 1
ATOM 1480 C C . GLN A 1 191 ? -10.417 -17.478 -3.094 1.00 97.19 191 GLN A C 1
ATOM 1482 O O . GLN A 1 191 ? -11.339 -16.941 -3.708 1.00 97.19 191 GLN A O 1
ATOM 1487 N N . LEU A 1 192 ? -9.696 -18.467 -3.616 1.00 96.62 192 LEU A N 1
ATOM 1488 C CA . LEU A 1 192 ? -10.009 -19.046 -4.919 1.00 96.62 192 LEU A CA 1
ATOM 1489 C C . LEU A 1 192 ? -11.441 -19.607 -4.909 1.00 96.62 192 LEU A C 1
ATOM 1491 O O . LEU A 1 192 ? -11.807 -20.375 -4.018 1.00 96.62 192 LEU A O 1
ATOM 1495 N N . LEU A 1 193 ? -12.246 -19.235 -5.904 1.00 95.56 193 LEU A N 1
ATOM 1496 C CA . LEU A 1 193 ? -13.579 -19.790 -6.099 1.00 95.56 193 LEU A CA 1
ATOM 1497 C C . LEU A 1 193 ? -13.453 -21.189 -6.727 1.00 95.56 193 LEU A C 1
ATOM 1499 O O . LEU A 1 193 ? -12.954 -21.298 -7.851 1.00 95.56 193 LEU A O 1
ATOM 1503 N N . PRO A 1 194 ? -13.931 -22.260 -6.065 1.00 91.88 194 PRO A N 1
ATOM 1504 C CA . PRO A 1 194 ? -13.851 -23.604 -6.623 1.00 91.88 194 PRO A CA 1
ATOM 1505 C C . PRO A 1 194 ? -14.602 -23.729 -7.955 1.00 91.88 194 PRO A C 1
ATOM 1507 O O . PRO A 1 194 ? -15.744 -23.284 -8.091 1.00 91.88 194 PRO A O 1
ATOM 1510 N N . MET A 1 195 ? -13.984 -24.392 -8.932 1.00 89.19 195 MET A N 1
ATOM 1511 C CA . MET A 1 195 ? -14.579 -24.626 -10.250 1.00 89.19 195 MET A CA 1
ATOM 1512 C C . MET A 1 195 ? -15.543 -25.817 -10.209 1.00 89.19 195 MET A C 1
ATOM 1514 O O . MET A 1 195 ? -15.174 -26.952 -10.506 1.00 89.19 195 MET A O 1
ATOM 1518 N N . ALA A 1 196 ? -16.796 -25.570 -9.820 1.00 88.06 196 ALA A N 1
ATOM 1519 C CA . ALA A 1 196 ? -17.856 -26.568 -9.947 1.00 88.06 196 ALA A CA 1
ATOM 1520 C C . ALA A 1 196 ? -18.103 -26.912 -11.429 1.00 88.06 196 ALA A C 1
ATOM 1522 O O . ALA A 1 196 ? -18.054 -26.031 -12.287 1.00 88.06 196 ALA A O 1
ATOM 1523 N N . ALA A 1 197 ? -18.409 -28.179 -11.730 1.00 84.19 197 ALA A N 1
ATOM 1524 C CA . ALA A 1 197 ? -18.532 -28.673 -13.108 1.00 84.19 197 ALA A CA 1
ATOM 1525 C C . ALA A 1 197 ? -19.551 -27.886 -13.960 1.00 84.19 197 ALA A C 1
ATOM 1527 O O . ALA A 1 197 ? -19.308 -27.625 -15.138 1.00 84.19 197 ALA A O 1
ATOM 1528 N N . GLU A 1 198 ? -20.668 -27.471 -13.358 1.00 79.94 198 GLU A N 1
ATOM 1529 C CA . GLU A 1 198 ? -21.707 -26.678 -14.028 1.00 79.94 198 GLU A CA 1
ATOM 1530 C C . GLU A 1 198 ? -21.212 -25.265 -14.376 1.00 79.94 198 GLU A C 1
ATOM 1532 O O . GLU A 1 198 ? -21.328 -24.828 -15.523 1.00 79.94 198 GLU A O 1
ATOM 1537 N N . THR A 1 199 ? -20.583 -24.580 -13.414 1.00 85.69 199 THR A N 1
ATOM 1538 C CA . THR A 1 199 ? -19.965 -23.261 -13.619 1.00 85.69 199 THR A CA 1
ATOM 1539 C C . THR A 1 199 ? -18.862 -23.333 -14.670 1.00 85.69 199 THR A C 1
ATOM 1541 O O . THR A 1 199 ? -18.751 -22.446 -15.513 1.00 85.69 199 THR A O 1
ATOM 1544 N N . GLN A 1 200 ? -18.077 -24.412 -14.670 1.00 91.88 200 GLN A N 1
ATOM 1545 C CA . GLN A 1 200 ? -17.008 -24.607 -15.638 1.00 91.88 200 GLN A CA 1
ATOM 1546 C C . GLN A 1 200 ? -17.534 -24.659 -17.074 1.00 91.88 200 GLN A C 1
ATOM 1548 O O . GLN A 1 200 ? -17.013 -23.953 -17.939 1.00 91.88 200 GLN A O 1
ATOM 1553 N N . ALA A 1 201 ? -18.557 -25.477 -17.336 1.00 90.38 201 ALA A N 1
ATOM 1554 C CA . ALA A 1 201 ? -19.139 -25.593 -18.671 1.00 90.38 201 ALA A CA 1
ATOM 1555 C C . ALA A 1 201 ? -19.676 -24.240 -19.168 1.00 90.38 201 ALA A C 1
ATOM 1557 O O . ALA A 1 201 ? -19.396 -23.841 -20.298 1.00 90.38 201 ALA A O 1
ATOM 1558 N N . GLN A 1 202 ? -20.363 -23.501 -18.292 1.00 92.19 202 GLN A N 1
ATOM 1559 C CA . GLN A 1 202 ? -20.902 -22.179 -18.601 1.00 92.19 202 GLN A CA 1
ATOM 1560 C C . GLN A 1 202 ? -19.810 -21.151 -18.925 1.00 92.19 202 GLN A C 1
ATOM 1562 O O . GLN A 1 202 ? -19.934 -20.414 -19.905 1.00 92.19 202 GLN A O 1
ATOM 1567 N N . VAL A 1 203 ? -18.733 -21.099 -18.134 1.00 95.00 203 VAL A N 1
ATOM 1568 C CA . VAL A 1 203 ? -17.624 -20.162 -18.369 1.00 95.00 203 VAL A CA 1
ATOM 1569 C C . VAL A 1 203 ? -16.956 -20.444 -19.713 1.00 95.00 203 VAL A C 1
ATOM 1571 O O . VAL A 1 203 ? -16.734 -19.514 -20.487 1.00 95.00 203 VAL A O 1
ATOM 1574 N N . LEU A 1 204 ? -16.674 -21.712 -20.028 1.00 94.19 204 LEU A N 1
ATOM 1575 C CA . LEU A 1 204 ? -16.057 -22.092 -21.304 1.00 94.19 204 LEU A CA 1
ATOM 1576 C C . LEU A 1 204 ? -16.957 -21.763 -22.506 1.00 94.19 204 LEU A C 1
ATOM 1578 O O . LEU A 1 204 ? -16.468 -21.252 -23.517 1.00 94.19 204 LEU A O 1
ATOM 1582 N N . GLU A 1 205 ? -18.269 -21.985 -22.392 1.00 93.25 205 GLU A N 1
ATOM 1583 C CA . GLU A 1 205 ? -19.243 -21.588 -23.416 1.00 93.25 205 GLU A CA 1
ATOM 1584 C C . GLU A 1 205 ? -19.224 -20.067 -23.640 1.00 93.25 205 GLU A C 1
ATOM 1586 O O . GLU A 1 205 ? -19.086 -19.602 -24.774 1.00 93.25 205 GLU A O 1
ATOM 1591 N N . LYS A 1 206 ? -19.293 -19.274 -22.562 1.00 94.75 206 LYS A N 1
ATOM 1592 C CA . LYS A 1 206 ? -19.290 -17.803 -22.627 1.00 94.75 206 LYS A CA 1
ATOM 1593 C C . LYS A 1 206 ? -17.981 -17.228 -23.155 1.00 94.75 206 LYS A C 1
ATOM 1595 O O . LYS A 1 206 ? -18.019 -16.236 -23.885 1.00 94.75 206 LYS A O 1
ATOM 1600 N N . LEU A 1 207 ? -16.847 -17.841 -22.815 1.00 94.50 207 LEU A N 1
ATOM 1601 C CA . LEU A 1 207 ? -15.541 -17.480 -23.365 1.00 94.50 207 LEU A CA 1
ATOM 1602 C C . LEU A 1 207 ? -15.491 -17.736 -24.870 1.00 94.50 207 LEU A C 1
ATOM 1604 O O . LEU A 1 207 ? -15.100 -16.845 -25.619 1.00 94.50 207 LEU A O 1
ATOM 1608 N N . SER A 1 208 ? -15.936 -18.913 -25.313 1.00 91.88 208 SER A N 1
ATOM 1609 C CA . SER A 1 208 ? -15.958 -19.272 -26.737 1.00 91.88 208 SER A CA 1
ATOM 1610 C C . SER A 1 208 ? -16.893 -18.345 -27.525 1.00 91.88 208 SER A C 1
ATOM 1612 O O . SER A 1 208 ? -16.548 -17.878 -28.605 1.00 91.88 208 SER A O 1
ATOM 1614 N N . ALA A 1 209 ? -18.041 -17.972 -26.949 1.00 91.44 209 ALA A N 1
ATOM 1615 C CA . ALA A 1 209 ? -18.952 -17.000 -27.552 1.00 91.44 209 ALA A CA 1
ATOM 1616 C C . ALA A 1 209 ? -18.350 -15.583 -27.665 1.00 91.44 209 ALA A C 1
ATOM 1618 O O . ALA A 1 209 ? -18.608 -14.892 -28.648 1.00 91.44 209 ALA A O 1
ATOM 1619 N N . HIS A 1 210 ? -17.552 -15.142 -26.682 1.00 89.00 210 HIS A N 1
ATOM 1620 C CA . HIS A 1 210 ? -16.901 -13.824 -26.708 1.00 89.00 210 HIS A CA 1
ATOM 1621 C C . HIS A 1 210 ? -15.667 -13.767 -27.612 1.00 89.00 210 HIS A C 1
ATOM 1623 O O . HIS A 1 210 ? -15.363 -12.704 -28.149 1.00 89.00 210 HIS A O 1
ATOM 1629 N N . LEU A 1 211 ? -14.931 -14.874 -27.738 1.00 88.94 211 LEU A N 1
ATOM 1630 C CA . LEU A 1 211 ? -13.599 -14.904 -28.351 1.00 88.94 211 LEU A CA 1
ATOM 1631 C C . LEU A 1 211 ? -13.544 -15.692 -29.669 1.00 88.94 211 LEU A C 1
ATOM 1633 O O . LEU A 1 211 ? -12.477 -15.775 -30.280 1.00 88.94 211 LEU A O 1
ATOM 1637 N N . GLY A 1 212 ? -14.677 -16.237 -30.12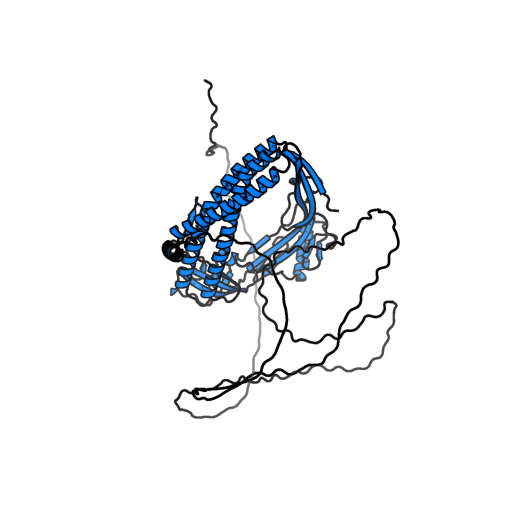0 1.00 85.88 212 GLY A N 1
ATOM 1638 C CA . GLY A 1 212 ? -14.814 -16.948 -31.388 1.00 85.88 212 GLY A CA 1
ATOM 1639 C C . GLY A 1 212 ? -14.061 -18.277 -31.399 1.00 85.88 212 GLY A C 1
ATOM 1640 O O . GLY A 1 212 ? -14.191 -19.085 -30.483 1.00 85.88 212 GLY A O 1
ATOM 1641 N N . ASP A 1 213 ? -13.251 -18.490 -32.436 1.00 83.50 213 ASP A N 1
ATOM 1642 C CA . ASP A 1 213 ? -12.579 -19.767 -32.720 1.00 83.50 213 ASP A CA 1
ATOM 1643 C C . ASP A 1 213 ? -11.420 -20.108 -31.765 1.00 83.50 213 ASP A C 1
ATOM 1645 O O . ASP A 1 213 ? -10.767 -21.140 -31.923 1.00 83.50 213 ASP A O 1
ATOM 1649 N N . LYS A 1 214 ? -11.126 -19.255 -30.774 1.00 88.69 214 LYS A N 1
ATOM 1650 C CA . LYS A 1 214 ? -10.064 -19.534 -29.803 1.00 88.69 214 LYS A CA 1
ATOM 1651 C C . LYS A 1 214 ? -10.447 -20.722 -28.925 1.00 88.69 214 LYS A C 1
ATOM 1653 O O . LYS A 1 214 ? -11.489 -20.715 -28.272 1.00 88.69 214 LYS A O 1
ATOM 1658 N N . LYS A 1 215 ? -9.557 -21.710 -28.828 1.00 93.38 215 LYS A N 1
ATOM 1659 C CA . LYS A 1 215 ? -9.750 -22.858 -27.943 1.00 93.38 215 LYS A CA 1
ATOM 1660 C C . LYS A 1 215 ? -9.824 -22.425 -26.478 1.00 93.38 215 LYS A C 1
ATOM 1662 O O . LYS A 1 215 ? -8.941 -21.728 -25.972 1.00 93.38 215 LYS A O 1
ATOM 1667 N N . THR A 1 216 ? -10.861 -22.894 -25.790 1.00 95.25 216 THR A N 1
ATOM 1668 C CA . THR A 1 216 ? -11.057 -22.689 -24.354 1.00 95.25 216 THR A CA 1
ATOM 1669 C C . THR A 1 216 ? -10.989 -24.026 -23.621 1.00 95.25 216 THR A C 1
ATOM 1671 O O . THR A 1 216 ? -11.493 -25.042 -24.101 1.00 95.25 216 THR A O 1
ATOM 1674 N N . GLN A 1 217 ? -10.307 -24.065 -22.479 1.00 94.19 217 GLN A N 1
ATOM 1675 C CA . GLN A 1 217 ? -10.161 -25.287 -21.681 1.00 94.19 217 GLN A CA 1
ATOM 1676 C C . GLN A 1 217 ? -9.821 -24.964 -20.228 1.00 94.19 217 GLN A C 1
ATOM 1678 O O . GLN A 1 217 ? -9.330 -23.882 -19.928 1.00 94.19 217 GLN A O 1
ATOM 1683 N N . VAL A 1 218 ? -10.051 -25.914 -19.325 1.00 94.12 218 VAL A N 1
ATOM 1684 C CA . VAL A 1 218 ? -9.583 -25.820 -17.935 1.00 94.12 218 VAL A CA 1
ATOM 1685 C C . VAL A 1 218 ? -8.281 -26.590 -17.786 1.00 94.12 218 VAL A C 1
ATOM 1687 O O . VAL A 1 218 ? -8.153 -27.704 -18.294 1.00 94.12 218 VAL A O 1
ATOM 1690 N N . HIS A 1 219 ? -7.319 -26.001 -17.082 1.00 93.12 219 HIS A N 1
ATOM 1691 C CA . HIS A 1 219 ? -6.062 -26.655 -16.738 1.00 93.12 219 HIS A CA 1
ATOM 1692 C C . HIS A 1 219 ? -5.583 -26.176 -15.361 1.00 93.12 219 HIS A C 1
ATOM 1694 O O . HIS A 1 219 ? -5.283 -24.996 -15.177 1.00 93.12 219 HIS A O 1
ATOM 1700 N N . GLY A 1 220 ? -5.496 -27.088 -14.390 1.00 90.00 220 GLY A N 1
ATOM 1701 C CA . GLY A 1 220 ? -5.266 -26.716 -12.990 1.00 90.00 220 GLY A CA 1
ATOM 1702 C C . GLY A 1 220 ? -6.433 -25.885 -12.455 1.00 90.00 220 GLY A C 1
ATOM 1703 O O . GLY A 1 220 ? -7.579 -26.278 -12.646 1.00 90.00 220 GLY A O 1
ATOM 1704 N N . ASP A 1 221 ? -6.128 -24.733 -11.856 1.00 91.00 221 ASP A N 1
ATOM 1705 C CA . ASP A 1 221 ? -7.101 -23.826 -11.225 1.00 91.00 221 ASP A CA 1
ATOM 1706 C C . ASP A 1 221 ? -7.592 -22.681 -12.137 1.00 91.00 221 ASP A C 1
ATOM 1708 O O . ASP A 1 221 ? -8.253 -21.750 -11.680 1.00 91.00 221 ASP A O 1
ATOM 1712 N N . TYR A 1 222 ? -7.277 -22.739 -13.436 1.00 95.81 222 TYR A N 1
ATOM 1713 C CA . TYR A 1 222 ? -7.564 -21.663 -14.387 1.00 95.81 222 TYR A CA 1
ATOM 1714 C C . TYR A 1 222 ? -8.423 -22.121 -15.565 1.00 95.81 222 TYR A C 1
ATOM 1716 O O . TYR A 1 222 ? -8.255 -23.217 -16.114 1.00 95.81 222 TYR A O 1
ATOM 1724 N N . TYR A 1 223 ? -9.249 -21.191 -16.039 1.00 96.38 223 TYR A N 1
ATOM 1725 C CA . TYR A 1 223 ? -9.824 -21.205 -17.376 1.00 96.38 223 TYR A CA 1
ATOM 1726 C C . TYR A 1 223 ? -8.832 -20.575 -18.350 1.00 96.38 223 TYR A C 1
ATOM 1728 O O . TYR A 1 223 ? -8.448 -19.416 -18.196 1.00 96.38 223 TYR A O 1
ATOM 1736 N N . TYR A 1 224 ? -8.427 -21.326 -19.363 1.00 96.38 224 TYR A N 1
ATOM 1737 C CA . TYR A 1 224 ? -7.521 -20.867 -20.402 1.00 96.38 224 TYR A CA 1
ATOM 1738 C C . TYR A 1 224 ? -8.266 -20.558 -21.689 1.00 96.38 224 TYR A C 1
ATOM 1740 O O . TYR A 1 224 ? -9.138 -21.313 -22.119 1.00 96.38 224 TYR A O 1
ATOM 1748 N N . VAL A 1 225 ? -7.827 -19.487 -22.336 1.00 96.25 225 VAL A N 1
ATOM 1749 C CA . VAL A 1 225 ? -8.038 -19.231 -23.757 1.00 96.25 225 VAL A CA 1
ATOM 1750 C C . VAL A 1 225 ? -6.676 -19.429 -24.408 1.00 96.25 225 VAL A C 1
ATOM 1752 O O . VAL A 1 225 ? -5.860 -18.510 -24.435 1.00 96.25 225 VAL A O 1
ATOM 1755 N N . SER A 1 226 ? -6.395 -20.669 -24.797 1.00 93.69 226 SER A N 1
ATOM 1756 C CA . SER A 1 226 ? -5.082 -21.109 -25.269 1.00 93.69 226 SER A CA 1
ATOM 1757 C C . SER A 1 226 ? -5.205 -22.453 -25.977 1.00 93.69 226 SER A C 1
ATOM 1759 O O . SER A 1 226 ? -5.937 -23.340 -25.524 1.00 93.69 226 SER A O 1
ATOM 1761 N N . GLU A 1 227 ? -4.422 -22.643 -27.038 1.00 92.19 227 GLU A N 1
ATOM 1762 C CA . GLU A 1 227 ? -4.285 -23.944 -27.696 1.00 92.19 227 GLU A CA 1
ATOM 1763 C C . GLU A 1 227 ? -3.636 -24.986 -26.774 1.00 92.19 227 GLU A C 1
ATOM 1765 O O . GLU A 1 227 ? -4.107 -26.128 -26.663 1.00 92.19 227 GLU A O 1
ATOM 1770 N N . THR A 1 228 ? -2.564 -24.563 -26.090 1.00 92.81 228 THR A N 1
ATOM 1771 C CA . THR A 1 228 ? -1.690 -25.402 -25.262 1.00 92.81 228 THR A CA 1
ATOM 1772 C C . THR A 1 228 ? -1.270 -24.650 -23.987 1.00 92.81 228 THR A C 1
ATOM 1774 O O . THR A 1 228 ? -0.247 -23.968 -23.994 1.00 92.81 228 THR A O 1
ATOM 1777 N N . PRO A 1 229 ? -1.990 -24.807 -22.859 1.00 92.75 229 PRO A N 1
ATOM 1778 C CA . PRO A 1 229 ? -1.720 -24.084 -21.612 1.00 92.75 229 PRO A CA 1
ATOM 1779 C C . PRO A 1 229 ? -0.314 -24.308 -21.042 1.00 92.75 229 PRO A C 1
ATOM 1781 O O . PRO A 1 229 ? 0.240 -23.424 -20.397 1.00 92.75 229 PRO A O 1
ATOM 1784 N N . SER A 1 230 ? 0.292 -25.474 -21.297 1.00 92.00 230 SER A N 1
ATOM 1785 C CA . SER A 1 230 ? 1.674 -25.776 -20.895 1.00 92.00 230 SER A CA 1
ATOM 1786 C C . SER A 1 230 ? 2.734 -25.053 -21.737 1.00 92.00 230 SER A C 1
ATOM 1788 O O . SER A 1 230 ? 3.901 -25.012 -21.351 1.00 92.00 230 SER A O 1
ATOM 1790 N N . HIS A 1 231 ? 2.345 -24.491 -22.884 1.00 93.62 231 HIS A N 1
ATOM 1791 C CA . HIS A 1 231 ? 3.196 -23.754 -23.816 1.00 93.62 231 HIS A CA 1
ATOM 1792 C C . HIS A 1 231 ? 2.470 -22.483 -24.289 1.00 93.62 231 HIS A C 1
ATOM 1794 O O . HIS A 1 231 ? 2.077 -22.404 -25.461 1.00 93.62 231 HIS A O 1
ATOM 1800 N N . PRO A 1 232 ? 2.271 -21.503 -23.387 1.00 95.00 232 PRO A N 1
ATOM 1801 C CA . PRO A 1 232 ? 1.447 -20.337 -23.669 1.00 95.00 232 PRO A CA 1
ATOM 1802 C C . PRO A 1 232 ? 1.995 -19.516 -24.836 1.00 95.00 232 PRO A C 1
ATOM 1804 O O . PRO A 1 232 ? 3.208 -19.354 -25.009 1.00 95.00 232 PRO A O 1
ATOM 1807 N N . GLN A 1 233 ? 1.077 -19.005 -25.646 1.00 95.50 233 GLN A N 1
ATOM 1808 C CA . GLN A 1 233 ? 1.343 -18.158 -26.799 1.00 95.50 233 GLN A CA 1
ATOM 1809 C C . GLN A 1 233 ? 0.956 -16.711 -26.510 1.00 95.50 233 GLN A C 1
ATOM 1811 O O . GLN A 1 233 ? 0.180 -16.408 -25.606 1.00 95.50 233 GLN A O 1
ATOM 1816 N N . LEU A 1 234 ? 1.545 -15.795 -27.274 1.00 95.81 234 LEU A N 1
ATOM 1817 C CA . LEU A 1 234 ? 1.280 -14.367 -27.148 1.00 95.81 234 LEU A CA 1
ATOM 1818 C C . LEU A 1 234 ? -0.222 -14.081 -27.324 1.00 95.81 234 LEU A C 1
ATOM 1820 O O . LEU A 1 234 ? -0.809 -14.435 -28.345 1.00 95.81 234 LEU A O 1
ATOM 1824 N N . GLY A 1 235 ? -0.834 -13.432 -26.334 1.00 95.50 235 GLY A N 1
ATOM 1825 C CA . GLY A 1 235 ? -2.268 -13.142 -26.306 1.00 95.50 235 GLY A CA 1
ATOM 1826 C C . GLY A 1 235 ? -3.151 -14.249 -25.731 1.00 95.50 235 GLY A C 1
ATOM 1827 O O . GLY A 1 235 ? -4.374 -14.071 -25.699 1.00 95.50 235 GLY A O 1
ATOM 1828 N N . ASP A 1 236 ? -2.569 -15.364 -25.281 1.00 96.69 236 ASP A N 1
ATOM 1829 C CA . ASP A 1 236 ? -3.294 -16.352 -24.487 1.00 96.69 236 ASP A CA 1
ATOM 1830 C C . ASP A 1 236 ? -3.760 -15.715 -23.180 1.00 96.69 236 ASP A C 1
ATOM 1832 O O . ASP A 1 236 ? -3.068 -14.877 -22.595 1.00 96.69 236 ASP A O 1
ATOM 1836 N N . LEU A 1 237 ? -4.937 -16.131 -22.719 1.00 97.25 237 LEU A N 1
ATOM 1837 C CA . LEU A 1 237 ? -5.507 -15.676 -21.456 1.00 97.25 237 LEU A CA 1
ATOM 1838 C C . LEU A 1 237 ? -5.564 -16.832 -20.468 1.00 97.25 237 LEU A C 1
ATOM 1840 O O . LEU A 1 237 ? -5.906 -17.957 -20.841 1.00 97.25 237 LEU A O 1
ATOM 1844 N N . ARG A 1 238 ? -5.313 -16.526 -19.199 1.00 97.12 238 ARG A N 1
ATOM 1845 C CA . ARG A 1 238 ? -5.694 -17.377 -18.074 1.00 97.12 238 ARG A CA 1
ATOM 1846 C C . ARG A 1 238 ? -6.571 -16.574 -17.129 1.00 97.12 238 ARG A C 1
ATOM 1848 O O . ARG A 1 238 ? -6.324 -15.394 -16.879 1.00 97.12 238 ARG A O 1
ATOM 1855 N N . ILE A 1 239 ? -7.637 -17.204 -16.668 1.00 97.69 239 ILE A N 1
ATOM 1856 C CA . ILE A 1 239 ? -8.710 -16.558 -15.925 1.00 97.69 239 ILE A CA 1
ATOM 1857 C C . ILE A 1 239 ? -8.994 -17.402 -14.694 1.00 97.69 239 ILE A C 1
ATOM 1859 O O . ILE A 1 239 ? -9.152 -18.618 -14.798 1.00 97.69 239 ILE A O 1
ATOM 1863 N N . GLN A 1 240 ? -9.100 -16.751 -13.544 1.00 96.88 240 GLN A N 1
ATOM 1864 C CA . GLN A 1 240 ? -9.591 -17.359 -12.313 1.00 96.88 240 GLN A CA 1
ATOM 1865 C C . GLN A 1 240 ? -10.600 -16.430 -11.644 1.00 96.88 240 GLN A C 1
ATOM 1867 O O . GLN A 1 240 ? -10.672 -15.232 -11.939 1.00 96.88 240 GLN A O 1
ATOM 1872 N N . PHE A 1 241 ? -11.384 -16.995 -10.736 1.00 97.69 241 PHE A N 1
ATOM 1873 C CA . PHE A 1 241 ? -12.315 -16.238 -9.918 1.00 97.69 241 PHE A CA 1
ATOM 1874 C C . PHE A 1 241 ? -11.912 -16.357 -8.461 1.00 97.69 241 PHE A C 1
ATOM 1876 O O . PHE A 1 241 ? -11.577 -17.435 -7.981 1.00 97.69 241 PHE A O 1
ATOM 1883 N N . GLU A 1 242 ? -11.978 -15.238 -7.765 1.00 98.00 242 GLU A N 1
ATOM 1884 C CA . GLU A 1 242 ? -11.714 -15.130 -6.343 1.00 98.00 242 GLU A CA 1
ATOM 1885 C C . GLU A 1 242 ? -12.933 -14.538 -5.646 1.00 98.00 242 GLU A C 1
ATOM 1887 O O . GLU A 1 242 ? -13.675 -13.738 -6.216 1.00 98.00 242 GLU A O 1
ATOM 1892 N N . VAL A 1 243 ? -13.150 -14.925 -4.400 1.00 98.31 243 VAL A N 1
ATOM 1893 C CA . VAL A 1 243 ? -14.343 -14.584 -3.634 1.00 98.31 243 VAL A CA 1
ATOM 1894 C C . VAL A 1 243 ? -13.967 -14.238 -2.199 1.00 98.31 243 VAL A C 1
ATOM 1896 O O . VAL A 1 243 ? -13.087 -14.857 -1.608 1.00 98.31 243 VAL A O 1
ATOM 1899 N N . VAL A 1 244 ? -14.649 -13.246 -1.633 1.00 98.50 244 VAL A N 1
ATOM 1900 C CA . VAL A 1 244 ? -14.625 -12.971 -0.193 1.00 98.50 244 VAL A CA 1
ATOM 1901 C C . VAL A 1 244 ? -15.917 -13.516 0.398 1.00 98.50 244 VAL A C 1
ATOM 1903 O O . VAL A 1 244 ? -17.007 -13.016 0.099 1.00 98.50 244 VAL A O 1
ATOM 1906 N N . TRP A 1 245 ? -15.785 -14.557 1.213 1.00 98.06 245 TRP A N 1
ATOM 1907 C CA . TRP A 1 245 ? -16.900 -15.190 1.908 1.00 98.06 245 TRP A CA 1
ATOM 1908 C C . TRP A 1 245 ? -17.250 -14.467 3.217 1.00 98.06 245 TRP A C 1
ATOM 1910 O O . TRP A 1 245 ? -16.423 -13.727 3.752 1.00 98.06 245 TRP A O 1
ATOM 1920 N N . PRO A 1 246 ? -18.460 -14.700 3.755 1.00 98.19 246 PRO A N 1
ATOM 1921 C CA . PRO A 1 246 ? -18.825 -14.317 5.109 1.00 98.19 246 PRO A CA 1
ATOM 1922 C C . PRO A 1 246 ? -17.840 -14.852 6.149 1.00 98.19 246 PRO A C 1
ATOM 1924 O O . PRO A 1 246 ? -17.655 -16.066 6.260 1.00 98.19 246 PRO A O 1
ATOM 1927 N N . ASP A 1 247 ? -17.260 -13.955 6.938 1.00 97.94 247 ASP A N 1
ATOM 1928 C CA . ASP A 1 247 ? -16.196 -14.266 7.896 1.00 97.94 247 ASP A CA 1
ATOM 1929 C C . ASP A 1 247 ? -16.376 -13.465 9.190 1.00 97.94 247 ASP A C 1
ATOM 1931 O O . ASP A 1 247 ? -17.104 -12.469 9.220 1.00 97.94 247 ASP A O 1
ATOM 1935 N N . ILE A 1 248 ? -15.741 -13.915 10.269 1.00 98.38 248 ILE A N 1
ATOM 1936 C CA . ILE A 1 248 ? -15.740 -13.198 11.543 1.00 98.38 248 ILE A CA 1
ATOM 1937 C C . ILE A 1 248 ? -14.811 -11.991 11.426 1.00 98.38 248 ILE A C 1
ATOM 1939 O O . ILE A 1 248 ? -13.667 -12.116 10.986 1.00 98.38 248 ILE A O 1
ATOM 1943 N N . ILE A 1 249 ? -15.309 -10.825 11.825 1.00 98.62 249 ILE A N 1
ATOM 1944 C CA . ILE A 1 249 ? -14.559 -9.571 11.848 1.00 98.62 249 ILE A CA 1
ATOM 1945 C C . ILE A 1 249 ? -14.799 -8.829 13.161 1.00 98.62 249 ILE A C 1
ATOM 1947 O O . ILE A 1 249 ? -15.846 -8.980 13.801 1.00 98.62 249 ILE A O 1
ATOM 1951 N N . SER A 1 250 ? -13.860 -7.954 13.497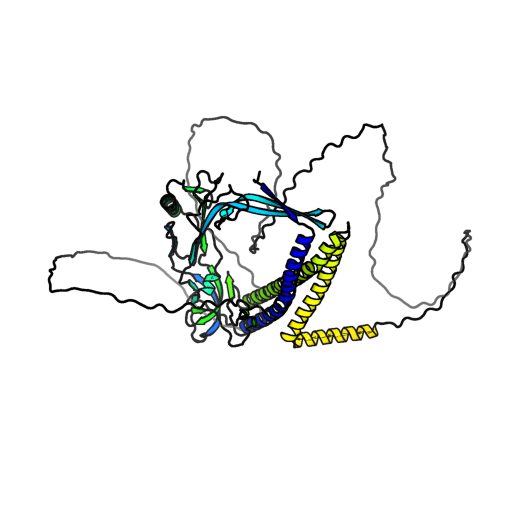 1.00 98.75 250 SER A N 1
ATOM 1952 C CA . SER A 1 250 ? -13.995 -6.948 14.541 1.00 98.75 250 SER A CA 1
ATOM 1953 C C . SER A 1 250 ? -13.857 -5.560 13.933 1.00 98.75 250 SER A C 1
ATOM 1955 O O . SER A 1 250 ? -12.951 -5.295 13.140 1.00 98.75 250 SER A O 1
ATOM 1957 N N . VAL A 1 251 ? -14.758 -4.658 14.313 1.00 98.62 251 VAL A N 1
ATOM 1958 C CA . VAL A 1 251 ? -14.772 -3.275 13.833 1.00 98.62 251 VAL A CA 1
ATOM 1959 C C . VAL A 1 251 ? -14.856 -2.295 14.990 1.00 98.62 251 VAL A C 1
ATOM 1961 O O . VAL A 1 251 ? -15.516 -2.558 15.995 1.00 98.62 251 VAL A O 1
ATOM 1964 N N . VAL A 1 252 ? -14.209 -1.142 14.830 1.00 98.69 252 VAL A N 1
ATOM 1965 C CA . VAL A 1 252 ? -14.409 0.039 15.673 1.00 98.69 252 VAL A CA 1
ATOM 1966 C C . VAL A 1 252 ? -15.001 1.140 14.803 1.00 98.69 252 VAL A C 1
ATOM 1968 O O . VAL A 1 252 ? -14.364 1.584 13.845 1.00 98.69 252 VAL A O 1
ATOM 1971 N N . ALA A 1 253 ? -16.227 1.546 15.122 1.00 98.19 253 ALA A N 1
ATOM 1972 C CA . ALA A 1 253 ? -17.083 2.362 14.267 1.00 98.19 253 ALA A CA 1
ATOM 1973 C C . ALA A 1 253 ? -17.992 3.280 15.090 1.00 98.19 253 ALA A C 1
ATOM 1975 O O . ALA A 1 253 ? -18.165 3.085 16.287 1.00 98.19 253 ALA A O 1
ATOM 1976 N N . LYS A 1 254 ? -18.635 4.251 14.448 1.00 98.12 254 LYS A N 1
ATOM 1977 C CA . LYS A 1 254 ? -19.777 4.962 15.021 1.00 98.12 254 LYS A CA 1
ATOM 1978 C C . LYS A 1 254 ? -21.051 4.157 14.801 1.00 98.12 254 LYS A C 1
ATOM 1980 O O . LYS A 1 254 ? -21.305 3.729 13.674 1.00 98.12 254 LYS A O 1
ATOM 1985 N N . GLN A 1 255 ? -21.884 4.031 15.830 1.00 98.25 255 GLN A N 1
ATOM 1986 C CA . GLN A 1 255 ? -23.258 3.570 15.643 1.00 98.25 255 GLN A CA 1
ATOM 1987 C C . GLN A 1 255 ? -24.137 4.724 15.134 1.00 98.25 255 GLN A C 1
ATOM 1989 O O . GLN A 1 255 ? -24.242 5.758 15.790 1.00 98.25 255 GLN A O 1
ATOM 1994 N N . ALA A 1 256 ? -24.766 4.540 13.976 1.00 97.50 256 ALA A N 1
ATOM 1995 C CA . ALA A 1 256 ? -25.756 5.443 13.397 1.00 97.50 256 ALA A CA 1
ATOM 1996 C C . ALA A 1 256 ? -27.041 4.655 13.088 1.00 97.50 256 ALA A C 1
ATOM 1998 O O . ALA A 1 256 ? -27.178 4.044 12.026 1.00 97.50 256 ALA A O 1
ATOM 1999 N N . GLY A 1 257 ? -27.963 4.587 14.044 1.00 96.69 257 GLY A N 1
ATOM 2000 C CA . GLY A 1 257 ? -29.067 3.633 14.046 1.00 96.69 257 GLY A CA 1
ATOM 2001 C C . GLY A 1 257 ? -28.549 2.194 13.974 1.00 96.69 257 GLY A C 1
ATOM 2002 O O . GLY A 1 257 ? -27.705 1.783 14.767 1.00 96.69 257 GLY A O 1
ATOM 2003 N N . SER A 1 258 ? -29.025 1.429 12.989 1.00 96.69 258 SER A N 1
ATOM 2004 C CA . SER A 1 258 ? -28.546 0.074 12.675 1.00 96.69 258 SER A CA 1
ATOM 2005 C C . SER A 1 258 ? -27.395 0.059 11.661 1.00 96.69 258 SER A C 1
ATOM 2007 O O . SER A 1 258 ? -27.196 -0.921 10.945 1.00 96.69 258 SER A O 1
ATOM 2009 N N . ARG A 1 259 ? -26.634 1.149 11.537 1.00 97.75 259 ARG A N 1
ATOM 2010 C CA . ARG A 1 259 ? -25.491 1.244 10.625 1.00 97.75 259 ARG A CA 1
ATOM 2011 C C . ARG A 1 259 ? -24.207 1.511 11.394 1.00 97.75 259 ARG A C 1
ATOM 2013 O O . ARG A 1 259 ? -24.180 2.344 12.295 1.00 97.75 259 ARG A O 1
ATOM 2020 N N . LEU A 1 260 ? -23.140 0.828 11.000 1.00 98.19 260 LEU A N 1
ATOM 2021 C CA . LEU A 1 260 ? -21.782 1.091 11.455 1.00 98.19 260 LEU A CA 1
ATOM 2022 C C . LEU A 1 260 ? -21.061 1.893 10.376 1.00 98.19 260 LEU A C 1
ATOM 2024 O O . LEU A 1 260 ? -20.897 1.443 9.238 1.00 98.19 260 LEU A O 1
ATOM 2028 N N . GLU A 1 261 ? -20.661 3.106 10.731 1.00 96.75 261 GLU A N 1
ATOM 2029 C CA . GLU A 1 261 ? -19.977 4.034 9.833 1.00 96.75 261 GLU A CA 1
ATOM 2030 C C . GLU A 1 261 ? -18.752 4.660 10.499 1.00 96.75 261 GLU A C 1
ATOM 2032 O O . GLU A 1 261 ? -18.498 4.466 11.686 1.00 96.75 261 GLU A O 1
ATOM 2037 N N . THR A 1 262 ? -17.955 5.390 9.727 1.00 96.25 262 THR A N 1
ATOM 2038 C CA . THR A 1 262 ? -16.756 6.065 10.222 1.00 96.25 262 THR A CA 1
ATOM 2039 C C . THR A 1 262 ? -17.100 7.016 11.372 1.00 96.25 262 THR A C 1
ATOM 2041 O O . THR A 1 262 ? -18.032 7.821 11.280 1.00 96.25 262 THR A O 1
ATOM 2044 N N . TYR A 1 263 ? -16.341 6.942 12.466 1.00 96.56 263 TYR A N 1
ATOM 2045 C CA . TYR A 1 263 ? -16.491 7.866 13.584 1.00 96.56 263 TYR A CA 1
ATOM 2046 C C . TYR A 1 263 ? -15.637 9.105 13.373 1.00 96.56 263 TYR A C 1
ATOM 2048 O O . TYR A 1 263 ? -14.429 8.996 13.183 1.00 96.56 263 TYR A O 1
ATOM 2056 N N . THR A 1 264 ? -16.246 10.283 13.459 1.00 95.31 264 THR A N 1
ATOM 2057 C CA . THR A 1 264 ? -15.524 11.556 13.461 1.00 95.31 264 THR A CA 1
ATOM 2058 C C . THR A 1 264 ? -15.452 12.070 14.890 1.00 95.31 264 THR A C 1
ATOM 2060 O O . THR A 1 264 ? -16.483 12.348 15.497 1.00 95.31 264 THR A O 1
ATOM 2063 N N . THR A 1 265 ? -14.244 12.204 15.433 1.00 92.50 265 THR A N 1
ATOM 2064 C CA . THR A 1 265 ? -14.063 12.789 16.767 1.00 92.50 265 THR A CA 1
ATOM 2065 C C . THR A 1 265 ? -14.315 14.298 16.748 1.00 92.50 265 THR A C 1
ATOM 2067 O O . THR A 1 265 ? -13.919 14.989 15.810 1.00 92.50 265 THR A O 1
ATOM 2070 N N . GLU A 1 266 ? -14.948 14.815 17.806 1.00 89.81 266 GLU A N 1
ATOM 2071 C CA . GLU A 1 266 ? -15.154 16.258 18.014 1.00 89.81 266 GLU A CA 1
ATOM 2072 C C . GLU A 1 266 ? -13.835 16.997 18.279 1.00 89.81 266 GLU A C 1
ATOM 2074 O O . GLU A 1 266 ? -13.675 18.168 17.933 1.00 89.81 266 GLU A O 1
ATOM 2079 N N . GLN A 1 267 ? -12.871 16.305 18.891 1.00 89.56 267 GLN A N 1
ATOM 2080 C CA . GLN A 1 267 ? -11.528 16.831 19.101 1.00 89.56 267 GLN A CA 1
ATOM 2081 C C . GLN A 1 267 ? -10.789 16.957 17.769 1.00 89.56 267 GLN A C 1
ATOM 2083 O O . GLN A 1 267 ? -10.835 16.058 16.927 1.00 89.56 267 GLN A O 1
ATOM 2088 N N . ASN A 1 268 ? -10.081 18.072 17.598 1.00 88.69 268 ASN A N 1
ATOM 2089 C CA . ASN A 1 268 ? -9.358 18.356 16.372 1.00 88.69 268 ASN A CA 1
ATOM 2090 C C . ASN A 1 268 ? -7.943 17.761 16.404 1.00 88.69 268 ASN A C 1
ATOM 2092 O O . ASN A 1 268 ? -7.029 18.364 16.960 1.00 88.69 268 ASN A O 1
ATOM 2096 N N . TYR A 1 269 ? -7.783 16.615 15.751 1.00 89.06 269 TYR A N 1
ATOM 2097 C CA . TYR A 1 269 ? -6.510 15.935 15.497 1.00 89.06 269 TYR A CA 1
ATOM 2098 C C . TYR A 1 269 ? -6.037 16.100 14.046 1.00 89.06 269 TYR A C 1
ATOM 2100 O O . TYR A 1 269 ? -5.186 15.347 13.572 1.00 89.06 269 TYR A O 1
ATOM 2108 N N . SER A 1 270 ? -6.596 17.066 13.312 1.00 89.50 270 SER A N 1
ATOM 2109 C CA . SER A 1 270 ? -6.279 17.232 11.899 1.00 89.50 270 SER A CA 1
ATOM 2110 C C . SER A 1 270 ? -4.922 17.899 11.688 1.00 89.50 270 SER A C 1
ATOM 2112 O O . SER A 1 270 ? -4.546 18.855 12.369 1.00 89.50 270 SER A O 1
ATOM 2114 N N . LEU A 1 271 ? -4.195 17.396 10.695 1.00 92.19 271 LEU A N 1
ATOM 2115 C CA . LEU A 1 271 ? -2.977 18.010 10.184 1.00 92.19 271 LEU A CA 1
ATOM 2116 C C . LEU A 1 271 ? -3.147 18.205 8.685 1.00 92.19 271 LEU A C 1
ATOM 2118 O O . LEU A 1 271 ? -3.343 17.234 7.958 1.00 92.19 271 LEU A O 1
ATOM 2122 N N . GLU A 1 272 ? -3.052 19.447 8.225 1.00 92.50 272 GLU A N 1
ATOM 2123 C CA . GLU A 1 272 ? -3.170 19.806 6.814 1.00 92.50 272 GLU A CA 1
ATOM 2124 C C . GLU A 1 272 ? -1.907 20.533 6.350 1.00 92.50 272 GLU A C 1
ATOM 2126 O O . GLU A 1 272 ? -1.348 21.363 7.070 1.00 92.50 272 GLU A O 1
ATOM 2131 N N . PHE A 1 273 ? -1.447 20.223 5.141 1.00 92.44 273 PHE A N 1
ATOM 2132 C CA . PHE A 1 273 ? -0.314 20.893 4.521 1.00 92.44 273 PHE A CA 1
ATOM 2133 C C . PHE A 1 273 ? -0.555 21.058 3.023 1.00 92.44 273 PHE A C 1
ATOM 2135 O O . PHE A 1 273 ? -0.862 20.090 2.334 1.00 92.44 273 PHE A O 1
ATOM 2142 N N . LEU A 1 274 ? -0.412 22.286 2.513 1.00 90.69 274 LEU A N 1
ATOM 2143 C CA . LEU A 1 274 ? -0.636 22.628 1.098 1.00 90.69 274 LEU A CA 1
ATOM 2144 C C . LEU A 1 274 ? -2.006 22.172 0.545 1.00 90.69 274 LEU A C 1
ATOM 2146 O O . LEU A 1 274 ? -2.103 21.799 -0.620 1.00 90.69 274 LEU A O 1
ATOM 2150 N N . GLY A 1 275 ? -3.061 22.186 1.367 1.00 87.50 275 GLY A N 1
ATOM 2151 C CA . GLY A 1 275 ? -4.399 21.725 0.972 1.00 87.50 275 GLY A CA 1
ATOM 2152 C C . GLY A 1 275 ? -4.607 20.207 1.062 1.00 87.50 275 GLY A C 1
ATOM 2153 O O . GLY A 1 275 ? -5.694 19.718 0.759 1.00 87.50 275 GLY A O 1
ATOM 2154 N N . PHE A 1 276 ? -3.588 19.447 1.477 1.00 87.44 276 PHE A N 1
ATOM 2155 C CA . PHE A 1 276 ? -3.661 17.999 1.658 1.00 87.44 276 PHE A CA 1
ATOM 2156 C C . PHE A 1 276 ? -3.811 17.643 3.138 1.00 87.44 276 PHE A C 1
ATOM 2158 O O . PHE A 1 276 ? -2.990 18.039 3.970 1.00 87.44 276 PHE A O 1
ATOM 2165 N N . LYS A 1 277 ? -4.841 16.855 3.469 1.00 89.69 277 LYS A N 1
ATOM 2166 C CA . LYS A 1 277 ? -5.036 16.300 4.815 1.00 89.69 277 LYS A CA 1
ATOM 2167 C C . LYS A 1 277 ? -4.053 15.153 5.048 1.00 89.69 277 LYS A C 1
ATOM 2169 O O . LYS A 1 277 ? -4.162 14.105 4.421 1.00 89.69 277 LYS A O 1
ATOM 2174 N N . ILE A 1 278 ? -3.098 15.373 5.946 1.00 92.31 278 ILE A N 1
ATOM 2175 C CA . ILE A 1 278 ? -2.090 14.397 6.379 1.00 92.31 278 ILE A CA 1
ATOM 2176 C C . ILE A 1 278 ? -2.654 13.489 7.482 1.00 92.31 278 ILE A C 1
ATOM 2178 O O . ILE A 1 278 ? -2.354 12.299 7.513 1.00 92.31 278 ILE A O 1
ATOM 2182 N N . VAL A 1 279 ? -3.469 14.056 8.378 1.00 93.19 279 VAL A N 1
ATOM 2183 C CA . VAL A 1 279 ? -4.250 13.336 9.397 1.00 93.19 279 VAL A CA 1
ATOM 2184 C C . VAL A 1 279 ? -5.666 13.891 9.392 1.00 93.19 279 VAL A C 1
ATOM 2186 O O . VAL A 1 279 ? -5.852 15.110 9.348 1.00 93.19 279 VAL A O 1
ATOM 2189 N N . ASP A 1 280 ? -6.656 13.005 9.448 1.00 91.88 280 ASP A N 1
ATOM 2190 C CA . ASP A 1 280 ? -8.058 13.359 9.641 1.00 91.88 280 ASP A CA 1
ATOM 2191 C C . ASP A 1 280 ? -8.552 13.002 11.054 1.00 91.88 280 ASP A C 1
ATOM 2193 O O . ASP A 1 280 ? -7.887 12.322 11.840 1.00 91.88 280 ASP A O 1
ATOM 2197 N N . ASN A 1 281 ? -9.760 13.464 11.373 1.00 93.31 281 ASN A N 1
ATOM 2198 C CA . ASN A 1 281 ? -10.425 13.196 12.648 1.00 93.31 281 ASN A CA 1
ATOM 2199 C C . ASN A 1 281 ? -11.225 11.886 12.613 1.00 93.31 281 ASN A C 1
ATOM 2201 O O . ASN A 1 281 ? -12.162 11.725 13.395 1.00 93.31 281 ASN A O 1
ATOM 2205 N N . HIS A 1 282 ? -10.924 10.974 11.688 1.00 94.75 282 HIS A N 1
ATOM 2206 C CA . HIS A 1 282 ? -11.677 9.741 11.534 1.00 94.75 282 HIS A CA 1
ATOM 2207 C C . HIS A 1 282 ? -11.040 8.599 12.319 1.00 94.75 282 HIS A C 1
ATOM 2209 O O . HIS A 1 282 ? -9.821 8.414 12.314 1.00 94.75 282 HIS A O 1
ATOM 2215 N N . ILE A 1 283 ? -11.888 7.829 12.996 1.00 96.50 283 ILE A N 1
ATOM 2216 C CA . ILE A 1 283 ? -11.541 6.560 13.621 1.00 96.50 283 ILE A CA 1
ATOM 2217 C C . ILE A 1 283 ? -12.396 5.488 12.959 1.00 96.50 283 ILE A C 1
ATOM 2219 O O . ILE A 1 283 ? -13.626 5.494 13.045 1.00 96.50 283 ILE A O 1
ATOM 2223 N N . GLN A 1 284 ? -11.707 4.582 12.283 1.00 95.88 284 GLN A N 1
ATOM 2224 C CA . GLN A 1 284 ? -12.267 3.407 11.646 1.00 95.88 284 GLN A CA 1
ATOM 2225 C C . GLN A 1 284 ? -11.210 2.316 11.728 1.00 95.88 284 GLN A C 1
ATOM 2227 O O . GLN A 1 284 ? -10.176 2.417 11.074 1.00 95.88 284 GLN A O 1
ATOM 2232 N N . LEU A 1 285 ? -11.455 1.298 12.549 1.00 98.38 285 LEU A N 1
ATOM 2233 C CA . LEU A 1 285 ? -10.558 0.148 12.656 1.00 98.38 285 LEU A CA 1
ATOM 2234 C C . LEU A 1 285 ? -11.301 -1.098 12.190 1.00 98.38 285 LEU A C 1
ATOM 2236 O O . LEU A 1 285 ? -12.465 -1.287 12.542 1.00 98.38 285 LEU A O 1
ATOM 2240 N N . PHE A 1 286 ? -10.625 -1.937 11.416 1.00 98.38 286 PHE A N 1
ATOM 2241 C CA . PHE A 1 286 ? -11.142 -3.193 10.887 1.00 98.38 286 PHE A CA 1
ATOM 2242 C C . PHE A 1 286 ? -10.067 -4.262 11.039 1.00 98.38 286 PHE A C 1
ATOM 2244 O O . PHE A 1 286 ? -8.929 -4.046 10.624 1.00 98.38 286 PHE A O 1
ATOM 2251 N N . GLU A 1 287 ? -10.434 -5.414 11.592 1.00 98.56 287 GLU A N 1
ATOM 2252 C CA . GLU A 1 287 ? -9.577 -6.596 11.641 1.00 98.56 287 GLU A CA 1
ATOM 2253 C C . GLU A 1 287 ? -10.398 -7.868 11.408 1.00 98.56 287 GLU A C 1
ATOM 2255 O O . GLU A 1 287 ? -11.576 -7.948 11.763 1.00 98.56 287 GLU A O 1
ATOM 2260 N N . TYR A 1 288 ? -9.764 -8.873 10.804 1.00 98.19 288 TYR A N 1
ATOM 2261 C CA . TYR A 1 288 ? -10.326 -10.217 10.691 1.00 98.19 288 TYR A CA 1
ATOM 2262 C C . TYR A 1 288 ? -10.213 -10.974 12.020 1.00 98.19 288 TYR A C 1
ATOM 2264 O O . TYR A 1 288 ? -9.218 -10.847 12.733 1.00 98.19 288 TYR A O 1
ATOM 2272 N N . GLY A 1 289 ? -11.198 -11.826 12.300 1.00 98.06 289 GLY A N 1
ATOM 2273 C CA . GLY A 1 289 ? -11.283 -12.624 13.519 1.00 98.06 289 GLY A CA 1
ATOM 2274 C C . GLY A 1 289 ? -11.872 -11.868 14.710 1.00 98.06 289 GLY A C 1
ATOM 2275 O O . GLY A 1 289 ? -12.352 -10.746 14.586 1.00 98.06 289 GLY A O 1
ATOM 2276 N N . GLU A 1 290 ? -11.853 -12.518 15.876 1.00 98.12 290 GLU A N 1
ATOM 2277 C CA . GLU A 1 290 ? -12.331 -11.943 17.136 1.00 98.12 290 GLU A CA 1
ATOM 2278 C C . GLU A 1 290 ? -11.206 -11.168 17.830 1.00 98.12 290 GLU A C 1
ATOM 2280 O O . GLU A 1 290 ? -10.389 -11.729 18.564 1.00 98.12 290 GLU A O 1
ATOM 2285 N N . VAL A 1 291 ? -11.154 -9.859 17.595 1.00 98.56 291 VAL A N 1
ATOM 2286 C CA . VAL A 1 291 ? -10.139 -8.963 18.151 1.00 98.56 291 VAL A CA 1
ATOM 2287 C C . VAL A 1 291 ? -10.793 -7.972 19.108 1.00 98.56 291 VAL A C 1
ATOM 2289 O O . VAL A 1 291 ? -11.731 -7.257 18.765 1.00 98.56 291 VAL A O 1
ATOM 2292 N N . THR A 1 292 ? -10.293 -7.905 20.342 1.00 98.56 292 THR A N 1
ATOM 2293 C CA . THR A 1 292 ? -10.803 -6.952 21.343 1.00 98.56 292 THR A CA 1
ATOM 2294 C C . THR A 1 292 ? -10.501 -5.504 20.950 1.00 98.56 292 THR A C 1
ATOM 2296 O O . THR A 1 292 ? -9.447 -5.228 20.379 1.00 98.56 292 THR A O 1
ATOM 2299 N N . ALA A 1 293 ? -11.351 -4.554 21.360 1.00 98.31 293 ALA A N 1
ATOM 2300 C CA . ALA A 1 293 ? -11.128 -3.124 21.115 1.00 98.31 293 ALA A CA 1
ATOM 2301 C C . ALA A 1 293 ? -9.718 -2.661 21.532 1.00 98.31 293 ALA A C 1
ATOM 2303 O O . ALA A 1 293 ? -9.021 -1.990 20.773 1.00 98.31 293 ALA A O 1
ATOM 2304 N N . SER A 1 294 ? -9.263 -3.058 22.728 1.00 98.12 294 SER A N 1
ATOM 2305 C CA . SER A 1 294 ? -7.942 -2.673 23.248 1.00 98.12 294 SER A CA 1
ATOM 2306 C C . SER A 1 294 ? -6.797 -3.154 22.354 1.00 98.12 294 SER A C 1
ATOM 2308 O O . SER A 1 294 ? -5.848 -2.395 22.146 1.00 98.12 294 SER A O 1
ATOM 2310 N N . ALA A 1 295 ? -6.898 -4.381 21.826 1.00 98.56 295 ALA A N 1
ATOM 2311 C CA . ALA A 1 295 ? -5.919 -4.938 20.900 1.00 98.56 295 ALA A CA 1
ATOM 2312 C C . ALA A 1 295 ? -5.945 -4.201 19.556 1.00 98.56 295 ALA A C 1
ATOM 2314 O O . ALA A 1 295 ? -4.882 -3.818 19.081 1.00 98.56 295 ALA A O 1
ATOM 2315 N N . MET A 1 296 ? -7.128 -3.883 19.016 1.00 98.62 296 MET A N 1
ATOM 2316 C CA . MET A 1 296 ? -7.229 -3.149 17.748 1.00 98.62 296 MET A CA 1
ATOM 2317 C C . MET A 1 296 ? -6.570 -1.768 17.809 1.00 98.62 296 MET A C 1
ATOM 2319 O O . MET A 1 296 ? -5.797 -1.383 16.931 1.00 98.62 296 MET A O 1
ATOM 2323 N N . PHE A 1 297 ? -6.811 -1.018 18.888 1.00 98.56 297 PHE A N 1
ATOM 2324 C CA . PHE A 1 297 ? -6.140 0.268 19.095 1.00 98.56 297 PHE A CA 1
ATOM 2325 C C . PHE A 1 297 ? -4.626 0.120 19.288 1.00 98.56 297 PHE A C 1
ATOM 2327 O O . PHE A 1 297 ? -3.868 1.004 18.891 1.00 98.56 297 PHE A O 1
ATOM 2334 N N . GLU A 1 298 ? -4.170 -0.973 19.900 1.00 98.31 298 GLU A N 1
ATOM 2335 C CA . GLU A 1 298 ? -2.743 -1.246 20.067 1.00 98.31 298 GLU A CA 1
ATOM 2336 C C . GLU A 1 298 ? -2.076 -1.591 18.729 1.00 98.31 298 GLU A C 1
ATOM 2338 O O . GLU A 1 298 ? -1.045 -1.009 18.392 1.00 98.31 298 GLU A O 1
ATOM 2343 N N . HIS A 1 299 ? -2.698 -2.449 17.916 1.00 98.44 299 HIS A N 1
ATOM 2344 C CA . HIS A 1 299 ? -2.243 -2.764 16.561 1.00 98.44 299 HIS A CA 1
ATOM 2345 C C . HIS A 1 299 ? -2.186 -1.503 15.688 1.00 98.44 299 HIS A C 1
ATOM 2347 O O . HIS A 1 299 ? -1.178 -1.258 15.024 1.00 98.44 299 HIS A O 1
ATOM 2353 N N . ALA A 1 300 ? -3.202 -0.635 15.761 1.00 97.94 300 ALA A N 1
ATOM 2354 C CA . ALA A 1 300 ? -3.212 0.645 15.053 1.00 97.94 300 ALA A CA 1
ATOM 2355 C C . ALA A 1 300 ? -2.055 1.571 15.486 1.00 97.94 300 ALA A C 1
ATOM 2357 O O . ALA A 1 300 ? -1.400 2.193 14.645 1.00 97.94 300 ALA A O 1
ATOM 2358 N N . LYS A 1 301 ? -1.726 1.630 16.786 1.00 97.62 301 LYS A N 1
ATOM 2359 C CA . LYS A 1 301 ? -0.569 2.398 17.290 1.00 97.62 301 LYS A CA 1
ATOM 2360 C C . LYS A 1 301 ? 0.768 1.810 16.845 1.00 97.62 301 LYS A C 1
ATOM 2362 O O . LYS A 1 301 ? 1.692 2.563 16.516 1.00 97.62 301 LYS A O 1
ATOM 2367 N N . GLN A 1 302 ? 0.883 0.485 16.805 1.00 97.75 302 GLN A N 1
ATOM 2368 C CA . GLN A 1 302 ? 2.068 -0.195 16.282 1.00 97.75 302 GLN A CA 1
ATOM 2369 C C . GLN A 1 302 ? 2.242 0.080 14.786 1.00 97.75 302 GLN A C 1
ATOM 2371 O O . GLN A 1 302 ? 3.338 0.451 14.365 1.00 97.75 302 GLN A O 1
ATOM 2376 N N . ALA A 1 303 ? 1.163 0.014 14.000 1.00 96.62 303 ALA A N 1
ATOM 2377 C CA . ALA A 1 303 ? 1.169 0.379 12.586 1.00 96.62 303 ALA A CA 1
ATOM 2378 C C . ALA A 1 303 ? 1.574 1.848 12.381 1.00 96.62 303 ALA A C 1
ATOM 2380 O O . ALA A 1 303 ? 2.435 2.145 11.552 1.00 96.62 303 ALA A O 1
ATOM 2381 N N . ASN A 1 304 ? 1.039 2.774 13.185 1.00 97.06 304 ASN A N 1
ATOM 2382 C CA . ASN A 1 304 ? 1.444 4.180 13.150 1.00 97.06 304 ASN A CA 1
ATOM 2383 C C . ASN A 1 304 ? 2.945 4.356 13.454 1.00 97.06 304 ASN A C 1
ATOM 2385 O O . ASN A 1 304 ? 3.642 5.110 12.768 1.00 97.06 304 ASN A O 1
ATOM 2389 N N . THR A 1 305 ? 3.469 3.624 14.441 1.00 96.94 305 THR A N 1
ATOM 2390 C CA . THR A 1 305 ? 4.901 3.624 14.783 1.00 96.94 305 THR A CA 1
ATOM 2391 C C . THR A 1 305 ? 5.745 3.089 13.628 1.00 96.94 305 THR A C 1
ATOM 2393 O O . THR A 1 305 ? 6.728 3.721 13.244 1.00 96.94 305 THR A O 1
ATOM 2396 N N . PHE A 1 306 ? 5.343 1.966 13.033 1.00 97.75 306 PHE A N 1
ATOM 2397 C CA . PHE A 1 306 ? 6.012 1.373 11.878 1.00 97.75 306 PHE A CA 1
ATOM 2398 C C . PHE A 1 306 ? 6.100 2.364 10.710 1.00 97.75 306 PHE A C 1
ATOM 2400 O O . PHE A 1 306 ? 7.198 2.661 10.233 1.00 97.75 306 PHE A O 1
ATOM 2407 N N . TRP A 1 307 ? 4.973 2.968 10.320 1.00 96.56 307 TRP A N 1
ATOM 2408 C CA . TRP A 1 307 ? 4.945 3.977 9.258 1.00 96.56 307 TRP A CA 1
ATOM 2409 C C . TRP A 1 307 ? 5.786 5.207 9.592 1.00 96.56 307 TRP A C 1
ATOM 2411 O O . TRP A 1 307 ? 6.449 5.752 8.713 1.00 96.56 307 TRP A O 1
ATOM 2421 N N . THR A 1 308 ? 5.840 5.613 10.862 1.00 96.62 308 THR A N 1
ATOM 2422 C CA . THR A 1 308 ? 6.699 6.722 11.302 1.00 96.62 308 THR A CA 1
ATOM 2423 C C . THR A 1 308 ? 8.167 6.442 10.995 1.00 96.62 308 THR A C 1
ATOM 2425 O O . THR A 1 308 ? 8.850 7.314 10.459 1.00 96.62 308 THR A O 1
ATOM 2428 N N . TRP A 1 309 ? 8.652 5.229 11.275 1.00 97.88 309 TRP A N 1
ATOM 2429 C CA . TRP A 1 309 ? 10.023 4.828 10.948 1.00 97.88 309 TRP A CA 1
ATOM 2430 C C . TRP A 1 309 ? 10.273 4.753 9.442 1.00 97.88 309 TRP A C 1
ATOM 2432 O O . TRP A 1 309 ? 11.313 5.227 8.984 1.00 97.88 309 TRP A O 1
ATOM 2442 N N . ILE A 1 310 ? 9.317 4.231 8.668 1.00 98.06 310 ILE A N 1
ATOM 2443 C CA . ILE A 1 310 ? 9.418 4.199 7.203 1.00 98.06 310 ILE A CA 1
ATOM 2444 C C . ILE A 1 310 ? 9.542 5.615 6.637 1.00 98.06 310 ILE A C 1
ATOM 2446 O O . ILE A 1 310 ? 10.488 5.893 5.904 1.00 98.06 310 ILE A O 1
ATOM 2450 N N . PHE A 1 311 ? 8.659 6.539 7.018 1.00 96.62 311 PHE A N 1
ATOM 2451 C CA . PHE A 1 311 ? 8.710 7.919 6.529 1.00 96.62 311 PHE A CA 1
ATOM 2452 C C . PHE A 1 311 ? 9.948 8.685 7.010 1.00 96.62 311 PHE A C 1
ATOM 2454 O O . PHE A 1 311 ? 10.462 9.520 6.267 1.00 96.62 311 PHE A O 1
ATOM 2461 N N . ARG A 1 312 ? 10.491 8.370 8.196 1.00 97.44 312 ARG A N 1
ATOM 2462 C CA . ARG A 1 312 ? 11.812 8.869 8.618 1.00 97.44 312 ARG A CA 1
ATOM 2463 C C . ARG A 1 312 ? 12.913 8.393 7.679 1.00 97.44 312 ARG A C 1
ATOM 2465 O O . ARG A 1 312 ? 13.723 9.204 7.240 1.00 97.44 312 ARG A O 1
ATOM 2472 N N . GLY A 1 313 ? 12.920 7.102 7.346 1.00 97.88 313 GLY A N 1
ATOM 2473 C CA . GLY A 1 313 ? 13.847 6.530 6.373 1.00 97.88 313 GLY A CA 1
ATOM 2474 C C . GLY A 1 313 ? 13.715 7.202 5.007 1.00 97.88 313 GLY A C 1
ATOM 2475 O O . GLY A 1 313 ? 14.706 7.681 4.465 1.00 97.88 313 GLY A O 1
ATOM 2476 N N . VAL A 1 314 ? 12.490 7.316 4.488 1.00 97.94 314 VAL A N 1
ATOM 2477 C CA . VAL A 1 314 ? 12.202 7.974 3.204 1.00 97.94 314 VAL A CA 1
ATOM 2478 C C . VAL A 1 314 ? 12.673 9.426 3.209 1.00 97.94 314 VAL A C 1
ATOM 2480 O O . VAL A 1 314 ? 13.409 9.814 2.310 1.00 97.94 314 VAL A O 1
ATOM 2483 N N . GLY A 1 315 ? 12.322 10.222 4.222 1.00 97.81 315 GLY A N 1
ATOM 2484 C CA . GLY A 1 315 ? 12.752 11.618 4.317 1.00 97.81 315 GLY A CA 1
ATOM 2485 C C . GLY A 1 315 ? 14.273 11.769 4.443 1.00 97.81 315 GLY A C 1
ATOM 2486 O O . GLY A 1 315 ? 14.864 12.635 3.800 1.00 97.81 315 GLY A O 1
ATOM 2487 N N . PHE A 1 316 ? 14.937 10.888 5.197 1.00 98.25 316 PHE A N 1
ATOM 2488 C CA . PHE A 1 316 ? 16.398 10.841 5.265 1.00 98.25 316 PHE A CA 1
ATOM 2489 C C . PHE A 1 316 ? 17.028 10.531 3.899 1.00 98.25 316 PHE A C 1
ATOM 2491 O O . PHE A 1 316 ? 17.908 11.266 3.451 1.00 98.25 316 PHE A O 1
ATOM 2498 N N . PHE A 1 317 ? 16.569 9.480 3.211 1.00 98.19 317 PHE A N 1
ATOM 2499 C CA . PHE A 1 317 ? 17.104 9.107 1.900 1.00 98.19 317 PHE A CA 1
ATOM 2500 C C . PHE A 1 317 ? 16.796 10.157 0.836 1.00 98.19 317 PHE A C 1
ATOM 2502 O O . PHE A 1 317 ? 17.655 10.448 0.014 1.00 98.19 317 PHE A O 1
ATOM 2509 N N . MET A 1 318 ? 15.625 10.787 0.887 1.00 98.06 318 MET A N 1
ATOM 2510 C CA . MET A 1 318 ? 15.260 11.920 0.040 1.00 98.06 318 MET A CA 1
ATOM 2511 C C . MET A 1 318 ? 16.265 13.073 0.197 1.00 98.06 318 MET A C 1
ATOM 2513 O O . MET A 1 318 ? 16.789 13.587 -0.792 1.00 98.06 318 MET A O 1
ATOM 2517 N N . MET A 1 319 ? 16.607 13.423 1.440 1.00 97.88 319 MET A N 1
ATOM 2518 C CA . MET A 1 319 ? 17.609 14.443 1.752 1.00 97.88 319 MET A CA 1
ATOM 2519 C C . MET A 1 319 ? 19.014 14.040 1.283 1.00 97.88 319 MET A C 1
ATOM 2521 O O . MET A 1 319 ? 19.719 14.838 0.664 1.00 97.88 319 MET A O 1
ATOM 2525 N N . PHE A 1 320 ? 19.414 12.798 1.561 1.00 97.56 320 PHE A N 1
ATOM 2526 C CA . PHE A 1 320 ? 20.717 12.252 1.195 1.00 97.56 320 PHE A CA 1
ATOM 2527 C C . PHE A 1 320 ? 20.915 12.180 -0.322 1.00 97.56 320 PHE A C 1
ATOM 2529 O O . PHE A 1 320 ? 21.946 12.626 -0.826 1.00 97.56 320 PHE A O 1
ATOM 2536 N N . ILE A 1 321 ? 19.927 11.661 -1.054 1.00 96.44 321 ILE A N 1
ATOM 2537 C CA . ILE A 1 321 ? 19.934 11.599 -2.518 1.00 96.44 321 ILE A CA 1
ATOM 2538 C C . ILE A 1 321 ? 19.964 13.019 -3.082 1.00 96.44 321 ILE A C 1
ATOM 2540 O O . ILE A 1 321 ? 20.791 13.302 -3.943 1.00 96.44 321 ILE A O 1
ATOM 2544 N N . GLY A 1 322 ? 19.152 13.935 -2.544 1.00 97.44 322 GLY A N 1
ATOM 2545 C CA . GLY A 1 322 ? 19.141 15.334 -2.970 1.00 97.44 322 GLY A CA 1
ATOM 2546 C C . GLY A 1 322 ? 20.512 16.007 -2.843 1.00 97.44 322 GLY A C 1
ATOM 2547 O O . GLY A 1 322 ? 21.016 16.579 -3.809 1.00 97.44 322 GLY A O 1
ATOM 2548 N N . LEU A 1 323 ? 21.172 15.864 -1.688 1.00 95.75 323 LEU A N 1
ATOM 2549 C CA . LEU A 1 323 ? 22.537 16.366 -1.470 1.00 95.75 323 LEU A CA 1
ATOM 2550 C C . LEU A 1 323 ? 23.576 15.660 -2.348 1.00 95.75 323 LEU A C 1
ATOM 2552 O O . LEU A 1 323 ? 24.483 16.309 -2.866 1.00 95.75 323 LEU A O 1
ATOM 2556 N N . SER A 1 324 ? 23.437 14.349 -2.548 1.00 93.81 324 SER A N 1
ATOM 2557 C CA . SER A 1 324 ? 24.336 13.574 -3.410 1.00 93.81 324 SER A CA 1
ATOM 2558 C C . SER A 1 324 ? 24.249 14.032 -4.868 1.00 93.81 324 SER A C 1
ATOM 2560 O O . SER A 1 324 ? 25.277 14.159 -5.525 1.00 93.81 324 SER A O 1
ATOM 2562 N N . MET A 1 325 ? 23.052 14.368 -5.361 1.00 93.19 325 MET A N 1
ATOM 2563 C CA . MET A 1 325 ? 22.857 14.943 -6.698 1.00 93.19 325 MET A CA 1
ATOM 2564 C C . MET A 1 325 ? 23.496 16.333 -6.825 1.00 93.19 325 MET A C 1
ATOM 2566 O O . MET A 1 325 ? 24.116 16.628 -7.845 1.00 93.19 325 MET A O 1
ATOM 2570 N N . ILE A 1 326 ? 23.403 17.170 -5.784 1.00 93.81 326 ILE A N 1
ATOM 2571 C CA . ILE A 1 326 ? 24.052 18.491 -5.755 1.00 93.81 326 ILE A CA 1
ATOM 2572 C C . ILE A 1 326 ? 25.581 18.346 -5.809 1.00 93.81 326 ILE A C 1
ATOM 2574 O O . ILE A 1 326 ? 26.235 18.993 -6.629 1.00 93.81 326 ILE A O 1
ATOM 2578 N N . PHE A 1 327 ? 26.169 17.478 -4.978 1.00 90.44 327 PHE A N 1
ATOM 2579 C CA . PHE A 1 327 ? 27.618 17.242 -4.991 1.00 90.44 327 PHE A CA 1
ATOM 2580 C C . PHE A 1 327 ? 28.098 16.480 -6.232 1.00 90.44 327 PHE A C 1
ATOM 2582 O O . PHE A 1 327 ? 29.256 16.639 -6.623 1.00 90.44 327 PHE A O 1
ATOM 2589 N N . GLY A 1 328 ? 27.220 15.729 -6.903 1.00 87.44 328 GLY A N 1
ATOM 2590 C CA . GLY A 1 328 ? 27.515 15.034 -8.158 1.00 87.44 328 GLY A CA 1
ATOM 2591 C C . GLY A 1 328 ? 28.013 15.959 -9.276 1.00 87.44 328 GLY A C 1
ATOM 2592 O O . GLY A 1 328 ? 28.826 15.544 -10.100 1.00 87.44 328 GLY A O 1
ATOM 2593 N N . VAL A 1 329 ? 27.637 17.244 -9.266 1.00 88.50 329 VAL A N 1
ATOM 2594 C CA . VAL A 1 329 ? 28.174 18.241 -10.213 1.00 88.50 329 VAL A CA 1
ATOM 2595 C C . VAL A 1 329 ? 29.692 18.390 -10.059 1.00 88.50 329 VAL A C 1
ATOM 2597 O O . VAL A 1 329 ? 30.417 18.439 -11.053 1.00 88.50 329 VAL A O 1
ATOM 2600 N N . LEU A 1 330 ? 30.197 18.403 -8.819 1.00 85.12 330 LEU A N 1
ATOM 2601 C CA . LEU A 1 330 ? 31.635 18.509 -8.541 1.00 85.12 330 LEU A CA 1
ATOM 2602 C C . LEU A 1 330 ? 32.395 17.275 -9.040 1.00 85.12 330 LEU A C 1
ATOM 2604 O O . LEU A 1 330 ? 33.515 17.407 -9.534 1.00 85.12 330 LEU A O 1
ATOM 2608 N N . GLN A 1 331 ? 31.776 16.093 -8.966 1.00 83.81 331 GLN A N 1
ATOM 2609 C CA . GLN A 1 331 ? 32.344 14.860 -9.509 1.00 83.81 331 GLN A CA 1
ATOM 2610 C C . GLN A 1 331 ? 32.528 14.944 -11.032 1.00 83.81 331 GLN A C 1
ATOM 2612 O O . GLN A 1 331 ? 33.608 14.619 -11.524 1.00 83.81 331 GLN A O 1
ATOM 2617 N N . ILE A 1 332 ? 31.526 15.420 -11.784 1.00 83.62 332 ILE A N 1
ATOM 2618 C CA . ILE A 1 332 ? 31.629 15.527 -13.254 1.00 83.62 332 ILE A CA 1
ATOM 2619 C C . ILE A 1 332 ? 32.663 16.579 -13.674 1.00 83.62 332 ILE A C 1
ATOM 2621 O O . ILE A 1 332 ? 33.390 16.381 -14.651 1.00 83.62 332 ILE A O 1
ATOM 2625 N N . LEU A 1 333 ? 32.783 17.675 -12.922 1.00 83.44 333 LEU A N 1
ATOM 2626 C CA . LEU A 1 333 ? 33.834 18.670 -13.150 1.00 83.44 333 LEU A CA 1
ATOM 2627 C C . LEU A 1 333 ? 35.237 18.086 -12.905 1.00 83.44 333 LEU A C 1
ATOM 2629 O O . LEU A 1 333 ? 36.157 18.362 -13.673 1.00 83.44 333 LEU A O 1
ATOM 2633 N N . ALA A 1 334 ? 35.398 17.244 -11.879 1.00 81.31 334 ALA A N 1
ATOM 2634 C CA . ALA A 1 334 ? 36.669 16.598 -11.544 1.00 81.31 334 ALA A CA 1
ATOM 2635 C C . ALA A 1 334 ? 37.052 15.437 -12.486 1.00 81.31 334 ALA A C 1
ATOM 2637 O O . ALA A 1 334 ? 38.227 15.073 -12.553 1.00 81.31 334 ALA A O 1
ATOM 2638 N N . ALA A 1 335 ? 36.097 14.881 -13.244 1.00 80.75 335 ALA A N 1
ATOM 2639 C CA . ALA A 1 335 ? 36.302 13.734 -14.138 1.00 80.75 335 ALA A CA 1
ATOM 2640 C C . ALA A 1 335 ? 37.242 14.007 -15.335 1.00 80.75 335 ALA A C 1
ATOM 2642 O O . ALA A 1 335 ? 37.616 13.082 -16.054 1.00 80.75 335 ALA A O 1
ATOM 2643 N N . VAL A 1 336 ? 37.666 15.259 -15.551 1.00 77.38 336 VAL A N 1
ATOM 2644 C CA . VAL A 1 336 ? 38.695 15.610 -16.549 1.00 77.38 336 VAL A CA 1
ATOM 2645 C C . VAL A 1 336 ? 40.069 15.037 -16.169 1.00 77.38 336 VAL A C 1
ATOM 2647 O O . VAL A 1 336 ? 40.872 14.733 -17.052 1.00 77.38 336 VAL A O 1
ATOM 2650 N N . ILE A 1 337 ? 40.339 14.853 -14.869 1.00 74.88 337 ILE A N 1
ATOM 2651 C CA . ILE A 1 337 ? 41.599 14.299 -14.362 1.00 74.88 337 ILE A CA 1
ATOM 2652 C C . ILE A 1 337 ? 41.390 12.819 -13.979 1.00 74.88 337 ILE A C 1
ATOM 2654 O O . ILE A 1 337 ? 40.492 12.522 -13.185 1.00 74.88 337 ILE A O 1
ATOM 2658 N N . PRO A 1 338 ? 42.218 11.877 -14.484 1.00 66.88 338 PRO A N 1
ATOM 2659 C CA . PRO A 1 338 ? 42.117 10.458 -14.131 1.00 66.88 338 PRO A CA 1
ATOM 2660 C C . PRO A 1 338 ? 42.147 10.231 -12.608 1.00 66.88 338 PRO A C 1
ATOM 2662 O O . PRO A 1 338 ? 42.916 10.883 -11.907 1.00 66.88 338 PRO A O 1
ATOM 2665 N N . PHE A 1 339 ? 41.334 9.294 -12.102 1.00 68.44 339 PHE A N 1
ATOM 2666 C CA . PHE A 1 339 ? 41.189 8.911 -10.679 1.00 68.44 339 PHE A CA 1
ATOM 2667 C C . PHE A 1 339 ? 40.545 9.939 -9.727 1.00 68.44 339 PHE A C 1
ATOM 2669 O O . PHE A 1 339 ? 40.083 9.547 -8.656 1.00 68.44 339 PHE A O 1
ATOM 2676 N N . PHE A 1 340 ? 40.456 11.225 -10.082 1.00 74.56 340 PHE A N 1
ATOM 2677 C CA . PHE A 1 340 ? 39.881 12.239 -9.183 1.00 74.56 340 PHE A CA 1
ATOM 2678 C C . PHE A 1 340 ? 38.352 12.163 -9.086 1.00 74.56 340 PHE A C 1
ATOM 2680 O O . PHE A 1 340 ? 37.807 12.387 -8.007 1.00 74.56 340 PHE A O 1
ATOM 2687 N N . GLY A 1 341 ? 37.659 11.794 -10.168 1.00 70.81 341 GLY A N 1
ATOM 2688 C CA . GLY A 1 341 ? 36.194 11.704 -10.189 1.00 70.81 341 GLY A CA 1
ATOM 2689 C C . GLY A 1 341 ? 35.620 10.738 -9.142 1.00 70.81 341 GLY A C 1
ATOM 2690 O O . GLY A 1 341 ? 34.756 11.125 -8.359 1.00 70.81 341 GLY A O 1
ATOM 2691 N N . SER A 1 342 ? 36.135 9.506 -9.058 1.00 77.44 342 SER A N 1
ATOM 2692 C CA . SER A 1 342 ? 35.627 8.491 -8.119 1.00 77.44 342 SER A CA 1
ATOM 2693 C C . SER A 1 342 ? 35.897 8.840 -6.650 1.00 77.44 342 SER A C 1
ATOM 2695 O O . SER A 1 342 ? 35.037 8.620 -5.798 1.00 77.44 342 SER A O 1
ATOM 2697 N N . ILE A 1 343 ? 37.053 9.444 -6.346 1.00 83.31 343 ILE A N 1
ATOM 2698 C CA . ILE A 1 343 ? 37.398 9.910 -4.993 1.00 83.31 343 ILE A CA 1
ATOM 2699 C C . ILE A 1 343 ? 36.489 11.072 -4.577 1.00 83.31 343 ILE A C 1
ATOM 2701 O O . ILE A 1 343 ? 35.949 11.062 -3.470 1.00 83.31 343 ILE A O 1
ATOM 2705 N N . VAL A 1 344 ? 36.290 12.057 -5.462 1.00 82.62 344 VAL A N 1
ATOM 2706 C CA . VAL A 1 344 ? 35.396 13.200 -5.212 1.00 82.62 344 VAL A CA 1
ATOM 2707 C C . VAL A 1 344 ? 33.952 12.730 -5.034 1.00 82.62 344 VAL A C 1
ATOM 2709 O O . VAL A 1 344 ? 33.282 13.203 -4.119 1.00 82.62 344 VAL A O 1
ATOM 2712 N N . GLY A 1 345 ? 33.494 11.760 -5.832 1.00 83.38 345 GLY A N 1
ATOM 2713 C CA . GLY A 1 345 ? 32.173 11.146 -5.681 1.00 83.38 345 GLY A CA 1
ATOM 2714 C C . GLY A 1 345 ? 31.999 10.443 -4.332 1.00 83.38 345 GLY A C 1
ATOM 2715 O O . GLY A 1 345 ? 31.038 10.712 -3.611 1.00 83.38 345 GLY A O 1
ATOM 2716 N N . PHE A 1 346 ? 32.965 9.608 -3.931 1.00 87.00 346 PHE A N 1
ATOM 2717 C CA . PHE A 1 346 ? 32.923 8.921 -2.637 1.00 87.00 346 PHE A CA 1
ATOM 2718 C C . PHE A 1 346 ? 32.923 9.908 -1.462 1.00 87.00 346 PHE A C 1
ATOM 2720 O O . PHE A 1 346 ? 32.040 9.845 -0.606 1.00 87.00 346 PHE A O 1
ATOM 2727 N N . ILE A 1 347 ? 33.862 10.861 -1.436 1.00 88.62 347 ILE A N 1
ATOM 2728 C CA . ILE A 1 347 ? 33.947 11.871 -0.370 1.00 88.62 347 ILE A CA 1
ATOM 2729 C C . ILE A 1 347 ? 32.683 12.739 -0.350 1.00 88.62 347 ILE A C 1
ATOM 2731 O O . ILE A 1 347 ? 32.135 12.990 0.722 1.00 88.62 347 ILE A O 1
ATOM 2735 N N . GLY A 1 348 ? 32.186 13.152 -1.519 1.00 89.38 348 GLY A N 1
ATOM 2736 C CA . GLY A 1 348 ? 30.940 13.903 -1.654 1.00 89.38 348 GLY A CA 1
ATOM 2737 C C . GLY A 1 348 ? 29.748 13.149 -1.065 1.00 89.38 348 GLY A C 1
ATOM 2738 O O . GLY A 1 348 ? 28.994 13.724 -0.284 1.00 89.38 348 GLY A O 1
ATOM 2739 N N . SER A 1 349 ? 29.623 11.849 -1.348 1.00 89.69 349 SER A N 1
ATOM 2740 C CA . SER A 1 349 ? 28.570 11.007 -0.768 1.00 89.69 349 SER A CA 1
ATOM 2741 C C . SER A 1 349 ? 28.707 10.863 0.753 1.00 89.69 349 SER A C 1
ATOM 2743 O O . SER A 1 349 ? 27.717 10.967 1.472 1.00 89.69 349 SER A O 1
ATOM 2745 N N . LEU A 1 350 ? 29.926 10.725 1.286 1.00 92.88 350 LEU A N 1
ATOM 2746 C CA . LEU A 1 350 ? 30.146 10.646 2.731 1.00 92.88 350 LEU A CA 1
ATOM 2747 C C . LEU A 1 350 ? 29.754 11.958 3.427 1.00 92.88 350 LEU A C 1
ATOM 2749 O O . LEU A 1 350 ? 29.083 11.941 4.459 1.00 92.88 350 LEU A O 1
ATOM 2753 N N . ILE A 1 351 ? 30.123 13.099 2.838 1.00 91.62 351 ILE A N 1
ATOM 2754 C CA . ILE A 1 351 ? 29.730 14.422 3.334 1.00 91.62 351 ILE A CA 1
ATOM 2755 C C . ILE A 1 351 ? 28.206 14.586 3.259 1.00 91.62 351 ILE A C 1
ATOM 2757 O O . ILE A 1 351 ? 27.597 14.999 4.247 1.00 91.62 351 ILE A O 1
ATOM 2761 N N . ALA A 1 352 ? 27.574 14.221 2.137 1.00 94.44 352 ALA A N 1
ATOM 2762 C CA . ALA A 1 352 ? 26.118 14.255 1.987 1.00 94.44 352 ALA A CA 1
ATOM 2763 C C . ALA A 1 352 ? 25.420 13.407 3.051 1.00 94.44 352 ALA A C 1
ATOM 2765 O O . ALA A 1 352 ? 24.448 13.863 3.645 1.00 94.44 352 ALA A O 1
ATOM 2766 N N . PHE A 1 353 ? 25.930 12.208 3.333 1.00 94.75 353 PHE A N 1
ATOM 2767 C CA . PHE A 1 353 ? 25.381 11.316 4.350 1.00 94.75 353 PHE A CA 1
ATOM 2768 C C . PHE A 1 353 ? 25.446 11.941 5.747 1.00 94.75 353 PHE A C 1
ATOM 2770 O O . PHE A 1 353 ? 24.449 11.947 6.472 1.00 94.75 353 PHE A O 1
ATOM 2777 N N . VAL A 1 354 ? 26.596 12.513 6.123 1.00 94.25 354 VAL A N 1
ATOM 2778 C CA . VAL A 1 354 ? 26.772 13.177 7.425 1.00 94.25 354 VAL A CA 1
ATOM 2779 C C . VAL A 1 354 ? 25.842 14.384 7.550 1.00 94.25 354 VAL A C 1
ATOM 2781 O O . VAL A 1 354 ? 25.146 14.514 8.558 1.00 94.25 354 VAL A O 1
ATOM 2784 N N . ILE A 1 355 ? 25.775 15.238 6.524 1.00 93.00 355 ILE A N 1
ATOM 2785 C CA . ILE A 1 355 ? 24.898 16.417 6.520 1.00 93.00 355 ILE A CA 1
ATOM 2786 C C . ILE A 1 355 ? 23.424 15.996 6.581 1.00 93.00 355 ILE A C 1
ATOM 2788 O O . ILE A 1 355 ? 22.687 16.517 7.416 1.00 93.00 355 ILE A O 1
ATOM 2792 N N . ALA A 1 356 ? 22.997 15.029 5.763 1.00 96.06 356 ALA A N 1
ATOM 2793 C CA . ALA A 1 356 ? 21.627 14.516 5.768 1.00 96.06 356 ALA A CA 1
ATOM 2794 C C . ALA A 1 356 ? 21.250 13.915 7.128 1.00 96.06 356 ALA A C 1
ATOM 2796 O O . ALA A 1 356 ? 20.156 14.155 7.637 1.00 96.06 356 ALA A O 1
ATOM 2797 N N . THR A 1 357 ? 22.168 13.183 7.763 1.00 93.62 357 THR A N 1
ATOM 2798 C CA . THR A 1 357 ? 21.949 12.621 9.103 1.00 93.62 357 THR A CA 1
ATOM 2799 C C . THR A 1 357 ? 21.751 13.736 10.127 1.00 93.62 357 THR A C 1
ATOM 2801 O O . THR A 1 357 ? 20.780 13.723 10.875 1.00 93.62 357 THR A O 1
ATOM 2804 N N . MET A 1 358 ? 22.625 14.747 10.141 1.00 95.69 358 MET A N 1
ATOM 2805 C CA . MET A 1 358 ? 22.509 15.860 11.088 1.00 95.69 358 MET A CA 1
ATOM 2806 C C . MET A 1 358 ? 21.223 16.666 10.874 1.00 95.69 358 MET A C 1
ATOM 2808 O O . MET A 1 358 ? 20.493 16.930 11.828 1.00 95.69 358 MET A O 1
ATOM 2812 N N . LEU A 1 359 ? 20.918 17.033 9.628 1.00 93.56 359 LEU A N 1
ATOM 2813 C CA . LEU A 1 359 ? 19.743 17.843 9.305 1.00 93.56 359 LEU A CA 1
ATOM 2814 C C . LEU A 1 359 ? 18.431 17.083 9.524 1.00 93.56 359 LEU A C 1
ATOM 2816 O O . LEU A 1 359 ? 17.476 17.676 10.025 1.00 93.56 359 LEU A O 1
ATOM 2820 N N . SER A 1 360 ? 18.374 15.783 9.224 1.00 96.12 360 SER A N 1
ATOM 2821 C CA . SER A 1 360 ? 17.191 14.963 9.520 1.00 96.12 360 SER A CA 1
ATOM 2822 C C . SER A 1 360 ? 16.946 14.839 11.025 1.00 96.12 360 SER A C 1
ATOM 2824 O O . SER A 1 360 ? 15.825 15.076 11.470 1.00 96.12 360 SER A O 1
ATOM 2826 N N . LEU A 1 361 ? 17.987 14.578 11.826 1.00 94.06 361 LEU A N 1
ATOM 2827 C CA . LEU A 1 361 ? 17.880 14.528 13.289 1.00 94.06 361 LEU A CA 1
ATOM 2828 C C . LEU A 1 361 ? 17.423 15.866 13.879 1.00 94.06 361 LEU A C 1
ATOM 2830 O O . LEU A 1 361 ? 16.532 15.884 14.726 1.00 94.06 361 LEU A O 1
ATOM 2834 N N . ILE A 1 362 ? 17.989 16.984 13.411 1.00 93.94 362 ILE A N 1
ATOM 2835 C CA . ILE A 1 362 ? 17.571 18.328 13.834 1.00 93.94 362 ILE A CA 1
ATOM 2836 C C . ILE A 1 362 ? 16.109 18.579 13.449 1.00 93.94 362 ILE A C 1
ATOM 2838 O O . ILE A 1 362 ? 15.344 19.075 14.269 1.00 93.94 362 ILE A O 1
ATOM 2842 N N . THR A 1 363 ? 15.694 18.202 12.238 1.00 95.25 363 THR A N 1
ATOM 2843 C CA . THR A 1 363 ? 14.308 18.374 11.769 1.00 95.25 363 THR A CA 1
ATOM 2844 C C . THR A 1 363 ? 13.320 17.581 12.620 1.00 95.25 363 THR A C 1
ATOM 2846 O O . THR A 1 363 ? 12.315 18.136 13.060 1.00 95.25 363 THR A O 1
ATOM 2849 N N . ILE A 1 364 ? 13.630 16.316 12.918 1.00 93.31 364 ILE A N 1
ATOM 2850 C CA . ILE A 1 364 ? 12.816 15.457 13.791 1.00 93.31 364 ILE A CA 1
ATOM 2851 C C . ILE A 1 364 ? 12.752 16.042 15.209 1.00 93.31 364 ILE A C 1
ATOM 2853 O O . ILE A 1 364 ? 11.670 16.160 15.781 1.00 93.31 364 ILE A O 1
ATOM 2857 N N . ALA A 1 365 ? 13.891 16.464 15.769 1.00 90.19 365 ALA A N 1
ATOM 2858 C CA . ALA A 1 365 ? 13.946 17.068 17.099 1.00 90.19 365 ALA A CA 1
ATOM 2859 C C . ALA A 1 365 ? 13.143 18.377 17.175 1.00 90.19 365 ALA A C 1
ATOM 2861 O O . ALA A 1 365 ? 12.415 18.600 18.142 1.00 90.19 365 ALA A O 1
ATOM 2862 N N . MET A 1 366 ? 13.228 19.223 16.143 1.00 90.50 366 MET A N 1
ATOM 2863 C CA . MET A 1 366 ? 12.402 20.425 16.039 1.00 90.50 366 MET A CA 1
ATOM 2864 C C . MET A 1 366 ? 10.922 20.062 15.989 1.00 90.50 366 MET A C 1
ATOM 2866 O O . MET A 1 366 ? 10.148 20.627 16.750 1.00 90.50 366 MET A O 1
ATOM 2870 N N . ALA A 1 367 ? 10.518 19.092 15.172 1.00 93.12 367 ALA A N 1
ATOM 2871 C CA . ALA A 1 367 ? 9.119 18.681 15.104 1.00 93.12 367 ALA A CA 1
ATOM 2872 C C . ALA A 1 367 ? 8.585 18.197 16.463 1.00 93.12 367 ALA A C 1
ATOM 2874 O O . ALA A 1 367 ? 7.479 18.563 16.856 1.00 93.12 367 ALA A O 1
ATOM 2875 N N . TRP A 1 368 ? 9.390 17.471 17.243 1.00 90.62 368 TRP A N 1
ATOM 2876 C CA . TRP A 1 368 ? 9.026 17.079 18.609 1.00 90.62 368 TRP A CA 1
ATOM 2877 C C . TRP A 1 368 ? 8.881 18.268 19.565 1.00 90.62 368 TRP A C 1
ATOM 2879 O O . TRP A 1 368 ? 8.030 18.219 20.452 1.00 90.62 368 TRP A O 1
ATOM 2889 N N . LEU A 1 369 ? 9.641 19.354 19.392 1.00 89.19 369 LEU A N 1
ATOM 2890 C CA . LEU A 1 369 ? 9.434 20.584 20.169 1.00 89.19 369 LEU A CA 1
ATOM 2891 C C . LEU A 1 369 ? 8.068 21.217 19.880 1.00 89.19 369 LEU A C 1
ATOM 2893 O O . LEU A 1 369 ? 7.434 21.715 20.808 1.00 89.19 369 LEU A O 1
ATOM 2897 N N . PHE A 1 370 ? 7.605 21.168 18.628 1.00 88.94 370 PHE A N 1
ATOM 2898 C CA . PHE A 1 370 ? 6.303 21.713 18.233 1.00 88.94 370 PHE A CA 1
ATOM 2899 C C . PHE A 1 370 ? 5.137 20.810 18.643 1.00 88.94 370 PHE A C 1
ATOM 2901 O O . PHE A 1 370 ? 4.172 21.291 19.230 1.00 88.94 370 PHE A O 1
ATOM 2908 N N . TYR A 1 371 ? 5.225 19.509 18.360 1.00 90.06 371 TYR A N 1
ATOM 2909 C CA . TYR A 1 371 ? 4.110 18.580 18.560 1.00 90.06 371 TYR A CA 1
ATOM 2910 C C . TYR A 1 371 ? 4.093 17.928 19.951 1.00 90.06 371 TYR A C 1
ATOM 2912 O O . TYR A 1 371 ? 3.038 17.502 20.406 1.00 90.06 371 TYR A O 1
ATOM 2920 N N . ARG A 1 372 ? 5.230 17.859 20.662 1.00 88.50 372 ARG A N 1
ATOM 2921 C CA . ARG A 1 372 ? 5.342 17.324 22.038 1.00 88.50 372 ARG A CA 1
ATOM 2922 C C . ARG A 1 372 ? 6.315 18.145 22.905 1.00 88.50 372 ARG A C 1
ATOM 2924 O O . ARG A 1 372 ? 7.345 17.624 23.356 1.00 88.50 372 ARG A O 1
ATOM 2931 N N . PRO A 1 373 ? 5.999 19.419 23.208 1.00 84.44 373 PRO A N 1
ATOM 2932 C CA . PRO A 1 373 ? 6.915 20.335 23.893 1.00 84.44 373 PRO A CA 1
ATOM 2933 C C . PRO A 1 373 ? 7.370 19.825 25.268 1.00 84.44 373 PRO A C 1
ATOM 2935 O O . PRO A 1 373 ? 8.545 19.949 25.607 1.00 84.44 373 PRO A O 1
ATOM 2938 N N . MET A 1 374 ? 6.482 19.192 26.044 1.00 83.31 374 MET A N 1
ATOM 2939 C CA . MET A 1 374 ? 6.818 18.707 27.392 1.00 83.31 374 MET A CA 1
ATOM 2940 C C . MET A 1 374 ? 7.859 17.583 27.378 1.00 83.31 374 MET A C 1
ATOM 2942 O O . MET A 1 374 ? 8.819 17.637 28.146 1.00 83.31 374 MET A O 1
ATOM 2946 N N . LEU A 1 375 ? 7.726 16.601 26.476 1.00 80.44 375 LEU A N 1
ATOM 2947 C CA . LEU A 1 375 ? 8.740 15.550 26.324 1.00 80.44 375 LEU A CA 1
ATOM 2948 C C . LEU A 1 375 ? 10.080 16.147 25.891 1.00 80.44 375 LEU A C 1
ATOM 2950 O O . LEU A 1 375 ? 11.123 15.775 26.424 1.00 80.44 375 LEU A O 1
ATOM 2954 N N . SER A 1 376 ? 10.049 17.112 24.974 1.00 82.12 376 SER A N 1
ATOM 2955 C CA . SER A 1 376 ? 11.255 17.770 24.479 1.00 82.12 376 SER A CA 1
ATOM 2956 C C . SER A 1 376 ? 11.986 18.558 25.570 1.00 82.12 376 SER A C 1
ATOM 2958 O O . SER A 1 376 ? 13.200 18.427 25.706 1.00 82.12 376 SER A O 1
ATOM 2960 N N . VAL A 1 377 ? 11.267 19.315 26.407 1.00 85.25 377 VAL A N 1
ATOM 2961 C CA . VAL A 1 377 ? 11.857 20.041 27.547 1.00 85.25 377 VAL A CA 1
ATOM 2962 C C . VAL A 1 377 ? 12.490 19.079 28.552 1.00 85.25 377 VAL A C 1
ATOM 2964 O O . VAL A 1 377 ? 13.608 19.325 29.004 1.00 85.25 377 VAL A O 1
ATOM 2967 N N . ILE A 1 378 ? 11.823 17.964 28.871 1.00 85.31 378 ILE A N 1
ATOM 2968 C CA . ILE A 1 378 ? 12.362 16.946 29.787 1.00 85.31 378 ILE A CA 1
ATOM 2969 C C . ILE A 1 378 ? 13.652 16.339 29.221 1.00 85.31 378 ILE A C 1
ATOM 2971 O O . ILE A 1 378 ? 14.651 16.245 29.934 1.00 85.31 378 ILE A O 1
ATOM 2975 N N . LEU A 1 379 ? 13.671 15.976 27.935 1.00 81.94 379 LEU A N 1
ATOM 2976 C CA . LEU A 1 379 ? 14.861 15.420 27.285 1.00 81.94 379 LEU A CA 1
ATOM 2977 C C . LEU A 1 379 ? 16.021 16.424 27.242 1.00 81.94 379 LEU A C 1
ATOM 2979 O O . LEU A 1 379 ? 17.159 16.052 27.531 1.00 81.94 379 LEU A O 1
ATOM 2983 N N . ILE A 1 380 ? 15.743 17.698 26.948 1.00 85.31 380 ILE A N 1
ATOM 2984 C CA . ILE A 1 380 ? 16.748 18.772 26.978 1.00 85.31 380 ILE A CA 1
ATOM 2985 C C . ILE A 1 380 ? 17.291 18.969 28.397 1.00 85.31 380 ILE A C 1
ATOM 2987 O O . ILE A 1 380 ? 18.503 19.103 28.569 1.00 85.31 380 ILE A O 1
ATOM 2991 N N . ALA A 1 381 ? 16.433 18.947 29.421 1.00 84.69 381 ALA A N 1
ATOM 2992 C CA . ALA A 1 381 ? 16.859 19.056 30.813 1.00 84.69 381 ALA A CA 1
ATOM 2993 C C . ALA A 1 381 ? 17.779 17.890 31.215 1.00 84.69 381 ALA A C 1
ATOM 2995 O O . ALA A 1 381 ? 18.846 18.121 31.785 1.00 84.69 381 ALA A O 1
ATOM 2996 N N . ILE A 1 382 ? 17.420 16.652 30.852 1.00 86.62 382 ILE A N 1
ATOM 2997 C CA . ILE A 1 382 ? 18.251 15.460 31.086 1.00 86.62 382 ILE A CA 1
ATOM 2998 C C . ILE A 1 382 ? 19.607 15.593 30.375 1.00 86.62 382 ILE A C 1
ATOM 3000 O O . ILE A 1 382 ? 20.651 15.368 30.991 1.00 86.62 382 ILE A O 1
ATOM 3004 N N . ALA A 1 383 ? 19.615 16.006 29.105 1.00 83.06 383 ALA A N 1
ATOM 3005 C CA . ALA A 1 383 ? 20.844 16.211 28.339 1.00 83.06 383 ALA A CA 1
ATOM 3006 C C . ALA A 1 383 ? 21.731 17.315 28.945 1.00 83.06 383 ALA A C 1
ATOM 3008 O O . ALA A 1 383 ? 22.946 17.140 29.059 1.00 83.06 383 ALA A O 1
ATOM 3009 N N . GLY A 1 384 ? 21.134 18.426 29.387 1.00 83.44 384 GLY A N 1
ATOM 3010 C CA . GLY A 1 384 ? 21.830 19.527 30.053 1.00 83.44 384 GLY A CA 1
ATOM 3011 C C . GLY A 1 384 ? 22.475 19.107 31.376 1.00 83.44 384 GLY A C 1
ATOM 3012 O O . GLY A 1 384 ? 23.642 19.421 31.614 1.00 83.44 384 GLY A O 1
ATOM 3013 N N . VAL A 1 385 ? 21.763 18.330 32.201 1.00 88.56 385 VAL A N 1
ATOM 3014 C CA . VAL A 1 385 ? 22.319 17.738 33.430 1.00 88.56 385 VAL A CA 1
ATOM 3015 C C . VAL A 1 385 ? 23.470 16.784 33.099 1.00 88.56 385 VAL A C 1
ATOM 3017 O O . VAL A 1 385 ? 24.524 16.862 33.729 1.00 88.56 385 VAL A O 1
ATOM 3020 N N . GLY A 1 386 ? 23.326 15.935 32.077 1.00 83.50 386 GLY A N 1
ATOM 3021 C CA . GLY A 1 386 ? 24.396 15.044 31.615 1.00 83.50 386 GLY A CA 1
ATOM 3022 C C . GLY A 1 386 ? 25.660 15.797 31.182 1.00 83.50 386 GLY A C 1
ATOM 3023 O O . GLY A 1 386 ? 26.762 15.464 31.621 1.00 83.50 386 GLY A O 1
ATOM 3024 N N . LEU A 1 387 ? 25.513 16.859 30.381 1.00 86.75 387 LEU A N 1
ATOM 3025 C CA . LEU A 1 387 ? 26.624 17.722 29.963 1.00 86.75 387 LEU A CA 1
ATOM 3026 C C . LEU A 1 387 ? 27.283 18.437 31.150 1.00 86.75 387 LEU A C 1
ATOM 3028 O O . LEU A 1 387 ? 28.511 18.494 31.224 1.00 86.75 387 LEU A O 1
ATOM 3032 N N . TYR A 1 388 ? 26.490 18.938 32.100 1.00 87.94 388 TYR A N 1
ATOM 3033 C CA . TYR A 1 388 ? 26.999 19.530 33.337 1.00 87.94 388 TYR A CA 1
ATOM 3034 C C . TYR A 1 388 ? 27.829 18.517 34.138 1.00 87.94 388 TYR A C 1
ATOM 3036 O O . TYR A 1 388 ? 28.960 18.819 34.517 1.00 87.94 388 TYR A O 1
ATOM 3044 N N . LEU A 1 389 ? 27.348 17.282 34.312 1.00 89.31 389 LEU A N 1
ATOM 3045 C CA . LEU A 1 389 ? 28.081 16.220 35.013 1.00 89.31 389 LEU A CA 1
ATOM 3046 C C . LEU A 1 389 ? 29.391 15.822 34.304 1.00 89.31 389 LEU A C 1
ATOM 3048 O O . LEU A 1 389 ? 30.388 15.544 34.973 1.00 89.31 389 LEU A O 1
ATOM 3052 N N . LEU A 1 390 ? 29.455 15.881 32.968 1.00 84.88 390 LEU A N 1
ATOM 3053 C CA . LEU A 1 390 ? 30.704 15.666 32.220 1.00 84.88 390 LEU A CA 1
ATOM 3054 C C . LEU A 1 390 ? 31.776 16.727 32.523 1.00 84.88 390 LEU A C 1
ATOM 3056 O O . LEU A 1 390 ? 32.970 16.426 32.452 1.00 84.88 390 LEU A O 1
ATOM 3060 N N . THR A 1 391 ? 31.391 17.946 32.922 1.00 84.44 391 THR A N 1
ATOM 3061 C CA . THR A 1 391 ? 32.365 18.958 33.374 1.00 84.44 391 THR A CA 1
ATOM 3062 C C . THR A 1 391 ? 33.010 18.603 34.718 1.00 84.44 391 THR A C 1
ATOM 3064 O O . THR A 1 391 ? 34.177 18.936 34.921 1.00 84.44 391 THR A O 1
ATOM 3067 N N . PHE A 1 392 ? 32.325 17.844 35.584 1.00 77.69 392 PHE A N 1
ATOM 3068 C CA . PHE A 1 392 ? 32.884 17.325 36.844 1.00 77.69 392 PHE A CA 1
ATOM 3069 C C . PHE A 1 392 ? 33.800 16.112 36.642 1.00 77.69 392 PHE A C 1
ATOM 3071 O O . PHE A 1 392 ? 34.695 15.872 37.451 1.00 77.69 392 PHE A O 1
ATOM 3078 N N . LEU A 1 393 ? 33.618 15.365 35.550 1.00 75.94 393 LEU A N 1
ATOM 3079 C CA . LEU A 1 393 ? 34.437 14.197 35.199 1.00 75.94 393 LEU A CA 1
ATOM 3080 C C . LEU A 1 393 ? 35.746 14.563 34.479 1.00 75.94 393 LEU A C 1
ATOM 3082 O O . LEU A 1 393 ? 36.637 13.720 34.340 1.00 75.94 393 LEU A O 1
ATOM 3086 N N . ARG A 1 394 ? 35.915 15.825 34.061 1.00 74.75 394 ARG A N 1
ATOM 3087 C CA . ARG A 1 394 ? 37.194 16.343 33.560 1.00 74.75 394 ARG A CA 1
ATOM 3088 C C . ARG A 1 394 ? 38.198 16.465 34.711 1.00 74.75 394 ARG A C 1
ATOM 3090 O O . ARG A 1 394 ? 38.342 17.521 35.324 1.00 74.75 394 ARG A O 1
ATOM 3097 N N . LYS A 1 395 ? 38.949 15.391 34.985 1.00 65.75 395 LYS A N 1
ATOM 3098 C CA . LYS A 1 395 ? 40.177 15.476 35.793 1.00 65.75 395 LYS A CA 1
ATOM 3099 C C . LYS A 1 395 ? 41.114 16.500 35.141 1.00 65.75 395 LYS A C 1
ATOM 3101 O O . LYS A 1 395 ? 41.479 16.347 33.976 1.00 65.75 395 LYS A O 1
ATOM 3106 N N . LYS A 1 396 ? 41.491 17.551 35.879 1.00 60.53 396 LYS A N 1
ATOM 3107 C CA . LYS A 1 396 ? 42.501 18.522 35.424 1.00 60.53 396 LYS A CA 1
ATOM 3108 C C . LYS A 1 396 ? 43.808 17.764 35.130 1.00 60.53 396 LYS A C 1
ATOM 3110 O O . LYS A 1 396 ? 44.217 16.975 35.984 1.00 60.53 396 LYS A O 1
ATOM 3115 N N . PRO A 1 397 ? 44.460 17.964 33.971 1.00 56.50 397 PRO A N 1
ATOM 3116 C CA . PRO A 1 397 ? 45.708 17.274 33.670 1.00 56.50 397 PRO A CA 1
ATOM 3117 C C . PRO A 1 397 ? 46.780 17.671 34.693 1.00 56.50 397 PRO A C 1
ATOM 3119 O O . PRO A 1 397 ? 47.140 18.842 34.805 1.00 56.50 397 PRO A O 1
ATOM 3122 N N . GLN A 1 398 ? 47.273 16.693 35.460 1.00 54.16 398 GLN A N 1
ATOM 3123 C CA . GLN A 1 398 ? 48.488 16.853 36.256 1.00 54.16 398 GLN A CA 1
ATOM 3124 C C . GLN A 1 398 ? 49.668 16.951 35.285 1.00 54.16 398 GLN A C 1
ATOM 3126 O O . GLN A 1 398 ? 49.959 15.999 34.563 1.00 54.16 398 GLN A O 1
ATOM 3131 N N . GLN A 1 399 ? 50.331 18.107 35.248 1.00 51.75 399 GLN A N 1
ATOM 3132 C CA . GLN A 1 399 ? 51.596 18.270 34.535 1.00 51.75 399 GLN A CA 1
ATOM 3133 C C . GLN A 1 399 ? 52.649 17.377 35.206 1.00 51.75 399 GLN A C 1
ATOM 3135 O O . GLN A 1 399 ? 52.974 17.584 36.374 1.00 51.75 399 GLN A O 1
ATOM 3140 N N . GLN A 1 400 ? 53.158 16.370 34.493 1.00 50.38 400 GLN A N 1
ATOM 3141 C CA . GLN A 1 400 ? 54.272 15.550 34.973 1.00 50.38 400 GLN A CA 1
ATOM 3142 C C . GLN A 1 400 ? 55.611 16.198 34.570 1.00 50.38 400 GLN A C 1
ATOM 3144 O O . GLN A 1 400 ? 55.764 16.574 33.405 1.00 50.38 400 GLN A O 1
ATOM 3149 N N . PRO A 1 401 ? 56.583 16.343 35.489 1.00 49.59 401 PRO A N 1
ATOM 3150 C CA . PRO A 1 401 ? 57.914 16.850 35.163 1.00 49.59 401 PRO A CA 1
ATOM 3151 C C . PRO A 1 401 ? 58.724 15.822 34.348 1.00 49.59 401 PRO A C 1
ATOM 3153 O O . PRO A 1 401 ? 58.684 14.624 34.622 1.00 49.59 401 PRO A O 1
ATOM 3156 N N . MET A 1 402 ? 59.461 16.302 33.340 1.00 41.47 402 MET A N 1
ATOM 3157 C CA . MET A 1 402 ? 60.327 15.504 32.457 1.00 41.47 402 MET A CA 1
ATOM 3158 C C . MET A 1 402 ? 61.396 14.727 33.250 1.00 41.47 402 MET A C 1
ATOM 3160 O O . MET A 1 402 ? 62.165 15.331 33.994 1.00 41.47 402 MET A O 1
ATOM 3164 N N . MET A 1 403 ? 61.500 13.411 33.029 1.00 44.59 403 MET A N 1
ATOM 3165 C CA . MET A 1 403 ? 62.605 12.567 33.508 1.00 44.59 403 MET A CA 1
ATOM 3166 C C . MET A 1 403 ? 63.442 12.062 32.325 1.00 44.59 403 MET A C 1
ATOM 3168 O O . MET A 1 403 ? 62.920 11.506 31.361 1.00 44.59 403 MET A O 1
ATOM 3172 N N . VAL A 1 404 ? 64.749 12.299 32.423 1.00 45.16 404 VAL A N 1
ATOM 3173 C CA . VAL A 1 404 ? 65.807 11.959 31.461 1.00 45.16 404 VAL A CA 1
ATOM 3174 C C . VAL A 1 404 ? 66.088 10.449 31.492 1.00 45.16 404 VAL A C 1
ATOM 3176 O O . VAL A 1 404 ? 66.266 9.879 32.565 1.00 45.16 404 VAL A O 1
ATOM 3179 N N . PHE A 1 405 ? 66.162 9.798 30.326 1.00 41.22 405 PHE A N 1
ATOM 3180 C CA . PHE A 1 405 ? 66.518 8.378 30.206 1.00 41.22 405 PHE A CA 1
ATOM 3181 C C . PHE A 1 405 ? 68.043 8.175 30.227 1.00 41.22 405 PHE A C 1
ATOM 3183 O O . PHE A 1 405 ? 68.748 8.677 29.354 1.00 41.22 405 PHE A O 1
ATOM 3190 N N . GLY A 1 406 ? 68.540 7.402 31.198 1.00 41.50 406 GLY A N 1
ATOM 3191 C CA . GLY A 1 406 ? 69.900 6.854 31.217 1.00 41.50 406 GLY A CA 1
ATOM 3192 C C . GLY A 1 406 ? 69.945 5.438 30.631 1.00 41.50 406 GLY A C 1
ATOM 3193 O O . GLY A 1 406 ? 69.095 4.605 30.938 1.00 41.50 406 GLY A O 1
ATOM 3194 N N . THR A 1 407 ? 70.931 5.175 29.775 1.00 45.44 407 THR A N 1
ATOM 3195 C CA . THR A 1 407 ? 71.222 3.894 29.111 1.00 45.44 407 THR A CA 1
ATOM 3196 C C . THR A 1 407 ? 72.172 3.025 29.949 1.00 45.44 407 THR A C 1
ATOM 3198 O O . THR A 1 407 ? 73.098 3.552 30.559 1.00 45.44 407 THR A O 1
ATOM 3201 N N . GLY A 1 408 ? 72.009 1.690 29.947 1.00 38.03 408 GLY A N 1
ATOM 3202 C CA . GLY A 1 408 ? 73.029 0.802 30.536 1.00 38.03 408 GLY A CA 1
ATOM 3203 C C . GLY A 1 408 ? 72.688 -0.686 30.747 1.00 38.03 408 GLY A C 1
ATOM 3204 O O . GLY A 1 408 ? 72.314 -1.050 31.849 1.00 38.03 408 GLY A O 1
ATOM 3205 N N . VAL A 1 409 ? 72.848 -1.495 29.684 1.00 37.25 409 VAL A N 1
ATOM 3206 C CA . VAL A 1 409 ? 73.472 -2.853 29.531 1.00 37.25 409 VAL A CA 1
ATOM 3207 C C . VAL A 1 409 ? 73.262 -3.992 30.591 1.00 37.25 409 VAL A C 1
ATOM 3209 O O . VAL A 1 409 ? 73.344 -3.729 31.785 1.00 37.25 409 VAL A O 1
ATOM 3212 N N . PRO A 1 410 ? 73.076 -5.288 30.194 1.00 49.44 410 PRO A N 1
ATOM 3213 C CA . PRO A 1 410 ? 72.638 -6.379 31.093 1.00 49.44 410 PRO A CA 1
ATOM 3214 C C . PRO A 1 410 ? 73.695 -7.434 31.545 1.00 49.44 410 PRO A C 1
ATOM 3216 O O . PRO A 1 410 ? 74.656 -7.698 30.829 1.00 49.44 410 PRO A O 1
ATOM 3219 N N . GLN A 1 411 ? 73.344 -8.143 32.646 1.00 36.09 411 GLN A N 1
ATOM 3220 C CA . GLN A 1 411 ? 73.710 -9.524 33.096 1.00 36.09 411 GLN A CA 1
ATOM 3221 C C . GLN A 1 411 ? 75.133 -9.795 33.672 1.00 36.09 411 GLN A C 1
ATOM 3223 O O . GLN A 1 411 ? 76.046 -9.064 33.306 1.00 36.09 411 GLN A O 1
ATOM 3228 N N . PRO A 1 412 ? 75.360 -10.800 34.582 1.00 43.41 412 PRO A N 1
ATOM 3229 C CA . PRO A 1 412 ? 74.886 -12.203 34.489 1.00 43.41 412 PRO A CA 1
ATOM 3230 C C . PRO A 1 412 ? 74.499 -12.972 35.787 1.00 43.41 412 PRO A C 1
ATOM 3232 O O . PRO A 1 412 ? 74.661 -12.510 36.912 1.00 43.41 412 PRO A O 1
ATOM 3235 N N . MET A 1 413 ? 73.969 -14.189 35.573 1.00 35.28 413 MET A N 1
ATOM 3236 C CA . MET A 1 413 ? 73.601 -15.233 36.551 1.00 35.28 413 MET A CA 1
ATOM 3237 C C . MET A 1 413 ? 74.808 -15.946 37.187 1.00 35.28 413 MET A C 1
ATOM 3239 O O . MET A 1 413 ? 75.736 -16.294 36.465 1.00 35.28 413 MET A O 1
ATOM 3243 N N . LEU A 1 414 ? 74.702 -16.317 38.474 1.00 35.31 414 LEU A N 1
ATOM 3244 C CA . LEU A 1 414 ? 75.385 -17.457 39.119 1.00 35.31 414 LEU A CA 1
ATOM 3245 C C . LEU A 1 414 ? 74.513 -18.012 40.274 1.00 35.31 414 LEU A C 1
ATOM 3247 O O . LEU A 1 414 ? 73.843 -17.262 40.979 1.00 35.31 414 LEU A O 1
ATOM 3251 N N . VAL A 1 415 ? 74.511 -19.338 40.427 1.00 33.78 415 VAL A N 1
ATOM 3252 C CA . VAL A 1 415 ? 73.697 -20.191 41.332 1.00 33.78 415 VAL A CA 1
ATOM 3253 C C . VAL A 1 415 ? 74.650 -20.824 42.388 1.00 33.78 415 VAL A C 1
ATOM 3255 O O . VAL A 1 415 ? 75.861 -20.725 42.204 1.00 33.78 415 VAL A O 1
ATOM 3258 N N . PRO A 1 416 ? 74.202 -21.656 43.352 1.00 54.97 416 PRO A N 1
ATOM 3259 C CA . PRO A 1 416 ? 73.495 -21.411 44.625 1.00 54.97 416 PRO A CA 1
ATOM 3260 C C . PRO A 1 416 ? 74.354 -21.791 45.869 1.00 54.97 416 PRO A C 1
ATOM 3262 O O . PRO A 1 416 ? 75.354 -22.478 45.713 1.00 54.97 416 PRO A O 1
ATOM 3265 N N . GLN A 1 417 ? 73.913 -21.520 47.112 1.00 32.28 417 GLN A N 1
ATOM 3266 C CA . GLN A 1 417 ? 74.183 -22.419 48.262 1.00 32.28 417 GLN A CA 1
ATOM 3267 C C . GLN A 1 417 ? 73.135 -22.299 49.387 1.00 32.28 417 GLN A C 1
ATOM 3269 O O . GLN A 1 417 ? 72.640 -21.220 49.699 1.00 32.28 417 GLN A O 1
ATOM 3274 N N . GLN A 1 418 ? 72.803 -23.459 49.961 1.00 36.25 418 GLN A N 1
ATOM 3275 C CA . GLN A 1 418 ? 71.864 -23.710 51.059 1.00 36.25 418 GLN A CA 1
ATOM 3276 C C . GLN A 1 418 ? 72.500 -23.455 52.439 1.00 36.25 418 GLN A C 1
ATOM 3278 O O . GLN A 1 418 ? 73.691 -23.691 52.617 1.00 36.25 418 GLN A O 1
ATOM 3283 N N . GLY A 1 419 ? 71.681 -23.089 53.436 1.00 35.78 419 GLY A N 1
ATOM 3284 C CA . GLY A 1 419 ? 72.104 -22.954 54.839 1.00 35.78 419 GLY A CA 1
ATOM 3285 C C . GLY A 1 419 ? 70.956 -22.744 55.844 1.00 35.78 419 GLY A C 1
ATOM 3286 O O . GLY A 1 419 ? 70.768 -21.648 56.342 1.00 35.78 419 GLY A O 1
ATOM 3287 N N . VAL A 1 420 ? 70.144 -23.789 56.050 1.00 30.33 420 VAL A N 1
ATOM 3288 C CA . VAL A 1 420 ? 69.706 -24.394 57.338 1.00 30.33 420 VAL A CA 1
ATOM 3289 C C . VAL A 1 420 ? 69.486 -23.500 58.599 1.00 30.33 420 VAL A C 1
ATOM 3291 O O . VAL A 1 420 ? 70.455 -23.073 59.208 1.00 30.33 420 VAL A O 1
ATOM 3294 N N . LEU A 1 421 ? 68.198 -23.422 59.029 1.00 30.12 421 LEU A N 1
ATOM 3295 C CA . LEU A 1 421 ? 67.572 -23.481 60.397 1.00 30.12 421 LEU A CA 1
ATOM 3296 C C . LEU A 1 421 ? 68.011 -22.454 61.479 1.00 30.12 421 LEU A C 1
ATOM 3298 O O . LEU A 1 421 ? 69.195 -22.234 61.650 1.00 30.12 421 LEU A O 1
ATOM 3302 N N . GLN A 1 422 ? 67.209 -21.841 62.370 1.00 33.56 422 GLN A N 1
ATOM 3303 C CA . GLN A 1 422 ? 65.845 -21.928 62.968 1.00 33.56 422 GLN A CA 1
ATOM 3304 C C . GLN A 1 422 ? 65.768 -20.750 64.023 1.00 33.56 422 GLN A C 1
ATOM 3306 O O . GLN A 1 422 ? 66.771 -20.045 64.134 1.00 33.56 422 GLN A O 1
ATOM 3311 N N . PRO A 1 423 ? 64.775 -20.549 64.937 1.00 48.56 423 PRO A N 1
ATOM 3312 C CA . PRO A 1 423 ? 63.319 -20.787 64.952 1.00 48.56 423 PRO A CA 1
ATOM 3313 C C . PRO A 1 423 ? 62.449 -19.619 65.553 1.00 48.56 423 PRO A C 1
ATOM 3315 O O . PRO A 1 423 ? 62.922 -18.745 66.268 1.00 48.56 423 PRO A O 1
ATOM 3318 N N . MET A 1 424 ? 61.137 -19.671 65.273 1.00 30.00 424 MET A N 1
ATOM 3319 C CA . MET A 1 424 ? 59.953 -19.510 66.162 1.00 30.00 424 MET A CA 1
ATOM 3320 C C . MET A 1 424 ? 59.895 -18.466 67.310 1.00 30.00 424 MET A C 1
ATOM 3322 O O . MET A 1 424 ? 60.543 -18.658 68.329 1.00 30.00 424 MET A O 1
ATOM 3326 N N . VAL A 1 425 ? 58.912 -17.541 67.252 1.00 33.19 425 VAL A N 1
ATOM 3327 C CA . VAL A 1 425 ? 57.990 -17.199 68.374 1.00 33.19 425 VAL A CA 1
ATOM 3328 C C . VAL A 1 425 ? 56.604 -16.818 67.819 1.00 33.19 425 VAL A C 1
ATOM 3330 O O . VAL A 1 425 ? 56.489 -16.146 66.799 1.00 33.19 425 VAL A O 1
ATOM 3333 N N . MET A 1 426 ? 55.560 -17.302 68.495 1.00 33.75 426 MET A N 1
ATOM 3334 C CA . MET A 1 426 ? 54.137 -17.255 68.142 1.00 33.75 426 MET A CA 1
ATOM 3335 C C . MET A 1 426 ? 53.390 -16.058 68.750 1.00 33.75 426 MET A C 1
ATOM 3337 O O . MET A 1 426 ? 53.720 -15.622 69.848 1.00 33.75 426 MET A O 1
ATOM 3341 N N . ALA A 1 427 ? 52.272 -15.667 68.129 1.00 33.47 427 ALA A N 1
ATOM 3342 C CA . ALA A 1 427 ? 51.087 -15.205 68.855 1.00 33.47 427 ALA A CA 1
ATOM 3343 C C . ALA A 1 427 ? 49.820 -15.745 68.167 1.00 33.47 427 ALA A C 1
ATOM 3345 O O . ALA A 1 427 ? 49.579 -15.492 66.988 1.00 33.47 427 ALA A O 1
ATOM 3346 N N . GLN A 1 428 ? 49.056 -16.550 68.910 1.00 32.50 428 GLN A N 1
ATOM 3347 C CA . GLN A 1 428 ? 47.817 -17.206 68.493 1.00 32.50 428 GLN A CA 1
ATOM 3348 C C . GLN A 1 428 ? 46.601 -16.298 68.725 1.00 32.50 428 GLN A C 1
ATOM 3350 O O . GLN A 1 428 ? 46.463 -15.700 69.790 1.00 32.50 428 GLN A O 1
ATOM 3355 N N . GLY A 1 429 ? 45.681 -16.294 67.760 1.00 33.72 429 GLY A N 1
ATOM 3356 C CA . GLY A 1 429 ? 44.273 -15.933 67.918 1.00 33.72 429 GLY A CA 1
ATOM 3357 C C . GLY A 1 429 ? 43.412 -17.058 67.333 1.00 33.72 429 GLY A C 1
ATOM 3358 O O . GLY A 1 429 ? 43.765 -17.638 66.311 1.00 33.72 429 GLY A O 1
ATOM 3359 N N . VAL A 1 430 ? 42.352 -17.418 68.050 1.00 33.22 430 VAL A N 1
ATOM 3360 C CA . VAL A 1 430 ? 41.657 -18.715 68.049 1.00 33.22 430 VAL A CA 1
ATOM 3361 C C . VAL A 1 430 ? 40.566 -18.846 66.959 1.00 33.22 430 VAL A C 1
ATOM 3363 O O . VAL A 1 430 ? 39.952 -17.868 66.551 1.00 33.22 430 VAL A O 1
ATOM 3366 N N . GLN A 1 431 ? 40.388 -20.101 66.521 1.00 31.00 431 GLN A N 1
ATOM 3367 C CA . GLN A 1 431 ? 39.469 -20.769 65.562 1.00 31.00 431 GLN A CA 1
ATOM 3368 C C . GLN A 1 431 ? 37.953 -20.748 65.955 1.00 31.00 431 GLN A C 1
ATOM 3370 O O . GLN A 1 431 ? 37.690 -20.161 67.006 1.00 31.00 431 GLN A O 1
ATOM 3375 N N . PRO A 1 432 ? 36.955 -21.403 65.260 1.00 47.22 432 PRO A N 1
ATOM 3376 C CA . PRO A 1 432 ? 37.008 -22.497 64.241 1.00 47.22 432 PRO A CA 1
ATOM 3377 C C . PRO A 1 432 ? 36.011 -22.433 63.021 1.00 47.22 432 PRO A C 1
ATOM 3379 O O . PRO A 1 432 ? 35.031 -21.704 63.058 1.00 47.22 432 PRO A O 1
ATOM 3382 N N . VAL A 1 433 ? 36.365 -22.998 61.836 1.00 33.59 433 VAL A N 1
ATOM 3383 C CA . VAL A 1 433 ? 35.861 -24.262 61.173 1.00 33.59 433 VAL A CA 1
ATOM 3384 C C . VAL A 1 433 ? 34.434 -24.152 60.583 1.00 33.59 433 VAL A C 1
ATOM 3386 O O . VAL A 1 433 ? 33.554 -23.659 61.264 1.00 33.59 433 VAL A O 1
ATOM 3389 N N . MET A 1 434 ? 34.036 -24.644 59.397 1.00 33.22 434 MET A N 1
ATOM 3390 C CA . MET A 1 434 ? 34.617 -25.251 58.178 1.00 33.22 434 MET A CA 1
ATOM 3391 C C . MET A 1 434 ? 33.480 -25.362 57.134 1.00 33.22 434 MET A C 1
ATOM 3393 O O . MET A 1 434 ? 32.317 -25.444 57.520 1.00 33.22 434 MET A O 1
ATOM 3397 N N . ALA A 1 435 ? 33.874 -25.519 55.860 1.00 30.12 435 ALA A N 1
ATOM 3398 C CA . ALA A 1 435 ? 33.364 -26.459 54.836 1.00 30.12 435 ALA A CA 1
ATOM 3399 C C . ALA A 1 435 ? 33.096 -25.758 53.490 1.00 30.12 435 ALA A C 1
ATOM 3401 O O . ALA A 1 435 ? 32.523 -24.682 53.465 1.00 30.12 435 ALA A O 1
ATOM 3402 N N . GLN A 1 436 ? 33.451 -26.284 52.317 1.00 32.41 436 GLN A N 1
ATOM 3403 C CA . GLN A 1 436 ? 34.196 -27.478 51.916 1.00 32.41 436 GLN A CA 1
ATOM 3404 C C . GLN A 1 436 ? 34.636 -27.259 50.455 1.00 32.41 436 GLN A C 1
ATOM 3406 O O . GLN A 1 436 ? 33.995 -26.537 49.695 1.00 32.41 436 GLN A O 1
ATOM 3411 N N . GLN A 1 437 ? 35.764 -27.865 50.103 1.00 32.16 437 GLN A N 1
ATOM 3412 C CA . GLN A 1 437 ? 36.437 -27.808 48.806 1.00 32.16 437 GLN A CA 1
ATOM 3413 C C . GLN A 1 437 ? 35.814 -28.792 47.801 1.00 32.16 437 GLN A C 1
ATOM 3415 O O . GLN A 1 437 ? 35.323 -29.848 48.198 1.00 32.16 437 GLN A O 1
ATOM 3420 N N . MET A 1 438 ? 35.917 -28.491 46.501 1.00 28.44 438 MET A N 1
ATOM 3421 C CA . MET A 1 438 ? 35.731 -29.475 45.425 1.00 28.44 438 MET A CA 1
ATOM 3422 C C . MET A 1 438 ? 37.053 -30.199 45.110 1.00 28.44 438 MET A C 1
ATOM 3424 O O . MET A 1 438 ? 38.100 -29.545 45.093 1.00 28.44 438 MET A O 1
ATOM 3428 N N . PRO A 1 439 ? 37.030 -31.517 44.834 1.00 41.62 439 PRO A N 1
ATOM 3429 C CA . PRO A 1 439 ? 38.226 -32.291 44.532 1.00 41.62 439 PRO A CA 1
ATOM 3430 C C . PRO A 1 439 ? 38.529 -32.381 43.029 1.00 41.62 439 PRO A C 1
ATOM 3432 O O . PRO A 1 439 ? 37.655 -32.286 42.170 1.00 41.62 439 PRO A O 1
ATOM 3435 N N . MET A 1 440 ? 39.803 -32.647 42.751 1.00 27.59 440 MET A N 1
ATOM 3436 C CA . MET A 1 440 ? 40.372 -33.089 41.476 1.00 27.59 440 MET A CA 1
ATOM 3437 C C . MET A 1 440 ? 40.761 -34.571 41.612 1.00 27.59 440 MET A C 1
ATOM 3439 O O . MET A 1 440 ? 41.302 -34.941 42.651 1.00 27.59 440 MET A O 1
ATOM 3443 N N . TYR A 1 441 ? 40.573 -35.386 40.565 1.00 31.08 441 TYR A N 1
ATOM 3444 C CA . TYR A 1 441 ? 41.285 -36.662 40.375 1.00 31.08 441 TYR A CA 1
ATOM 3445 C C . TYR A 1 441 ? 41.596 -36.942 38.884 1.00 31.08 441 TYR A C 1
ATOM 3447 O O . TYR A 1 441 ? 40.703 -37.051 38.052 1.00 31.08 441 TYR A O 1
ATOM 3455 N N . GLN A 1 442 ? 42.906 -37.005 38.606 1.00 31.56 442 GLN A N 1
ATOM 3456 C CA . GLN A 1 442 ? 43.720 -37.862 37.710 1.00 31.56 442 GLN A CA 1
ATOM 3457 C C . GLN A 1 442 ? 43.099 -38.725 36.573 1.00 31.56 442 GLN A C 1
ATOM 3459 O O . GLN A 1 442 ? 42.444 -39.725 36.826 1.00 31.56 442 GLN A O 1
ATOM 3464 N N . GLY A 1 443 ? 43.473 -38.415 35.317 1.00 29.06 443 GLY A N 1
ATOM 3465 C CA . GLY A 1 443 ? 44.547 -39.070 34.529 1.00 29.06 443 GLY A CA 1
ATOM 3466 C C . GLY A 1 443 ? 44.388 -40.490 33.934 1.00 29.06 443 GLY A C 1
ATOM 3467 O O . GLY A 1 443 ? 44.441 -41.472 34.663 1.00 29.06 443 GLY A O 1
ATOM 3468 N N . VAL A 1 444 ? 44.455 -40.594 32.592 1.00 26.09 444 VAL A N 1
ATOM 3469 C CA . VAL A 1 444 ? 45.174 -41.664 31.855 1.00 26.09 444 VAL A CA 1
ATOM 3470 C C . VAL A 1 444 ? 45.952 -41.020 30.693 1.00 26.09 444 VAL A C 1
ATOM 3472 O O . VAL A 1 444 ? 45.401 -40.225 29.936 1.00 26.09 444 VAL A O 1
ATOM 3475 N N . HIS A 1 445 ? 47.246 -41.331 30.582 1.00 31.70 445 HIS A N 1
ATOM 3476 C CA . HIS A 1 445 ? 48.179 -40.825 29.567 1.00 31.70 445 HIS A CA 1
ATOM 3477 C C . HIS A 1 445 ? 48.099 -41.605 28.243 1.00 31.70 445 HIS A C 1
ATOM 3479 O O . HIS A 1 445 ? 47.977 -42.827 28.277 1.00 31.70 445 HIS A O 1
ATOM 3485 N N . GLN A 1 446 ? 48.344 -40.936 27.107 1.00 28.48 446 GLN A N 1
ATOM 3486 C CA . GLN A 1 446 ? 49.176 -41.476 26.018 1.00 28.48 446 GLN A CA 1
ATOM 3487 C C . GLN A 1 446 ? 49.767 -40.354 25.136 1.00 28.48 446 GLN A C 1
ATOM 3489 O O . GLN A 1 446 ? 49.163 -39.304 24.942 1.00 28.48 446 GLN A O 1
ATOM 3494 N N . GLN A 1 447 ? 51.013 -40.573 24.712 1.00 29.34 447 GLN A N 1
ATOM 3495 C CA . GLN A 1 447 ? 51.976 -39.632 24.126 1.00 29.34 447 GLN A CA 1
ATOM 3496 C C . GLN A 1 447 ? 51.624 -39.145 22.710 1.00 29.34 447 GLN A C 1
ATOM 3498 O O . GLN A 1 447 ? 51.121 -39.913 21.898 1.00 29.34 447 GLN A O 1
ATOM 3503 N N . ALA A 1 448 ? 52.061 -37.927 22.369 1.00 26.83 448 ALA A N 1
ATOM 3504 C CA . ALA A 1 448 ? 52.317 -37.515 20.988 1.00 26.83 448 ALA A CA 1
ATOM 3505 C C . ALA A 1 448 ? 53.612 -36.680 20.907 1.00 26.83 448 ALA A C 1
ATOM 3507 O O . ALA A 1 448 ? 53.733 -35.639 21.547 1.00 26.83 448 ALA A O 1
ATOM 3508 N N . VAL A 1 449 ? 54.577 -37.155 20.115 1.00 26.23 449 VAL A N 1
ATOM 3509 C CA . VAL A 1 449 ? 55.728 -36.411 19.556 1.00 26.23 449 VAL A CA 1
ATOM 3510 C C . VAL A 1 449 ? 55.885 -36.904 18.091 1.00 26.23 449 VAL A C 1
ATOM 3512 O O . VAL A 1 449 ? 55.347 -37.964 17.766 1.00 26.23 449 VAL A O 1
ATOM 3515 N N . PRO A 1 450 ? 56.508 -36.157 17.160 1.00 41.66 450 PRO A N 1
ATOM 3516 C CA . PRO A 1 450 ? 55.888 -35.732 15.899 1.00 41.66 450 PRO A CA 1
ATOM 3517 C C . PRO A 1 450 ? 56.574 -36.354 14.669 1.00 41.66 450 PRO A C 1
ATOM 3519 O O . PRO A 1 450 ? 57.753 -36.670 14.755 1.00 41.66 450 PRO A O 1
ATOM 3522 N N . GLN A 1 451 ? 55.925 -36.454 13.499 1.00 26.70 451 GLN A N 1
ATOM 3523 C CA . GLN A 1 451 ? 56.655 -36.720 12.244 1.00 26.70 451 GLN A CA 1
ATOM 3524 C C . GLN A 1 451 ? 56.099 -35.998 11.011 1.00 26.70 451 GLN A C 1
ATOM 3526 O O . GLN A 1 451 ? 54.925 -35.660 10.910 1.00 26.70 451 GLN A O 1
ATOM 3531 N N . GLN A 1 452 ? 57.058 -35.715 10.135 1.00 28.17 452 GLN A N 1
ATOM 3532 C CA . GLN A 1 452 ? 57.125 -34.747 9.051 1.00 28.17 452 GLN A CA 1
ATOM 3533 C C . GLN A 1 452 ? 56.462 -35.248 7.757 1.00 28.17 452 GLN A C 1
ATOM 3535 O O . GLN A 1 452 ? 56.383 -36.449 7.511 1.00 28.17 452 GLN A O 1
ATOM 3540 N N . MET A 1 453 ? 56.058 -34.310 6.896 1.00 26.38 453 MET A N 1
ATOM 3541 C CA . MET A 1 453 ? 55.695 -34.573 5.498 1.00 26.38 453 MET A CA 1
ATOM 3542 C C . MET A 1 453 ? 56.952 -34.688 4.621 1.00 26.38 453 MET A C 1
ATOM 3544 O O . MET A 1 453 ? 57.807 -33.802 4.699 1.00 26.38 453 MET A O 1
ATOM 3548 N N . PRO A 1 454 ? 57.059 -35.694 3.735 1.00 33.38 454 PRO A N 1
ATOM 3549 C CA . PRO A 1 454 ? 58.075 -35.704 2.696 1.00 33.38 454 PRO A CA 1
ATOM 3550 C C . PRO A 1 454 ? 57.591 -35.002 1.418 1.00 33.38 454 PRO A C 1
ATOM 3552 O O . PRO A 1 454 ? 56.508 -35.264 0.896 1.00 33.38 454 PRO A O 1
ATOM 3555 N N . MET A 1 455 ? 58.457 -34.126 0.909 1.00 25.89 455 MET A N 1
ATOM 3556 C CA . MET A 1 455 ? 58.453 -33.600 -0.455 1.00 25.89 455 MET A CA 1
ATOM 3557 C C . MET A 1 455 ? 58.925 -34.662 -1.453 1.00 25.89 455 MET A C 1
ATOM 3559 O O . MET A 1 455 ? 59.890 -35.371 -1.179 1.00 25.89 455 MET A O 1
ATOM 3563 N N . TYR A 1 456 ? 58.353 -34.650 -2.658 1.00 30.56 456 TYR A N 1
ATOM 3564 C CA . TYR A 1 456 ? 59.031 -35.125 -3.866 1.00 30.56 456 TYR A CA 1
ATOM 3565 C C . TYR A 1 456 ? 58.885 -34.097 -4.991 1.00 30.56 456 TYR A C 1
ATOM 3567 O O . TYR A 1 456 ? 57.825 -33.509 -5.191 1.00 30.56 456 TYR A O 1
ATOM 3575 N N . GLN A 1 457 ? 59.993 -33.877 -5.696 1.00 30.39 457 GLN A N 1
ATOM 3576 C CA . GLN A 1 457 ? 60.210 -32.852 -6.713 1.00 30.39 457 GLN A CA 1
ATOM 3577 C C . GLN A 1 457 ? 60.516 -33.522 -8.062 1.00 30.39 457 GLN A C 1
ATOM 3579 O O . GLN A 1 457 ? 61.282 -34.484 -8.104 1.00 30.39 457 GLN A O 1
ATOM 3584 N N . GLY A 1 458 ? 59.976 -32.979 -9.161 1.00 29.36 458 GLY A N 1
ATOM 3585 C CA . GLY A 1 458 ? 60.342 -33.358 -10.532 1.00 29.36 458 GLY A CA 1
ATOM 3586 C C . GLY A 1 458 ? 59.694 -32.488 -11.627 1.00 29.36 458 GLY A C 1
ATOM 3587 O O . GLY A 1 458 ? 58.628 -32.846 -12.095 1.00 29.36 458 GLY A O 1
ATOM 3588 N N . VAL A 1 459 ? 60.356 -31.357 -11.953 1.00 28.42 459 VAL A N 1
ATOM 3589 C CA . VAL A 1 459 ? 60.571 -30.592 -13.232 1.00 28.42 459 VAL A CA 1
ATOM 3590 C C . VAL A 1 459 ? 59.493 -30.511 -14.369 1.00 28.42 459 VAL A C 1
ATOM 3592 O O . VAL A 1 459 ? 58.612 -31.352 -14.455 1.00 28.42 459 VAL A O 1
ATOM 3595 N N . PRO A 1 460 ? 59.500 -29.483 -15.264 1.00 38.91 460 PRO A N 1
ATOM 3596 C CA . PRO A 1 460 ? 58.344 -28.607 -15.497 1.00 38.91 460 PRO A CA 1
ATOM 3597 C C . PRO A 1 460 ? 57.762 -28.676 -16.929 1.00 38.91 460 PRO A C 1
ATOM 3599 O O . PRO A 1 460 ? 58.483 -28.914 -17.896 1.00 38.91 460 PRO A O 1
ATOM 3602 N N . GLN A 1 461 ? 56.473 -28.362 -17.105 1.00 27.20 461 GLN A N 1
ATOM 3603 C CA . GLN A 1 461 ? 55.903 -28.069 -18.429 1.00 27.20 461 GLN A CA 1
ATOM 3604 C C . GLN A 1 461 ? 55.105 -26.761 -18.436 1.00 27.20 461 GLN A C 1
ATOM 3606 O O . GLN A 1 461 ? 54.477 -26.376 -17.453 1.00 27.20 461 GLN A O 1
ATOM 3611 N N . GLN A 1 462 ? 55.248 -26.060 -19.559 1.00 28.52 462 GLN A N 1
ATOM 3612 C CA . GLN A 1 462 ? 54.861 -24.680 -19.831 1.00 28.52 462 GLN A CA 1
ATOM 3613 C C . GLN A 1 462 ? 53.352 -24.417 -19.741 1.00 28.52 462 GLN A C 1
ATOM 3615 O O . GLN A 1 462 ? 52.519 -25.280 -20.002 1.00 28.52 462 GLN A O 1
ATOM 3620 N N . ALA A 1 463 ? 53.039 -23.166 -19.407 1.00 26.58 463 ALA A N 1
ATOM 3621 C CA . ALA A 1 463 ? 51.703 -22.622 -19.242 1.00 26.58 463 ALA A CA 1
ATOM 3622 C C . ALA A 1 463 ? 50.922 -22.505 -20.564 1.00 26.58 463 ALA A C 1
ATOM 3624 O O . ALA A 1 463 ? 51.389 -21.895 -21.524 1.00 26.58 463 ALA A O 1
ATOM 3625 N N . VAL A 1 464 ? 49.680 -22.995 -20.545 1.00 26.11 464 VAL A N 1
ATOM 3626 C CA . VAL A 1 464 ? 48.579 -22.592 -21.431 1.00 26.11 464 VAL A CA 1
ATOM 3627 C C . VAL A 1 464 ? 47.372 -22.345 -20.516 1.00 26.11 464 VAL A C 1
ATOM 3629 O O . VAL A 1 464 ? 46.980 -23.276 -19.812 1.00 26.11 464 VAL A O 1
ATOM 3632 N N . PRO A 1 465 ? 46.775 -21.139 -20.446 1.00 31.09 465 PRO A N 1
ATOM 3633 C CA . PRO A 1 465 ? 45.593 -20.933 -19.618 1.00 31.09 465 PRO A CA 1
ATOM 3634 C C . PRO A 1 465 ? 44.371 -21.548 -20.310 1.00 31.09 465 PRO A C 1
ATOM 3636 O O . PRO A 1 465 ? 43.880 -21.014 -21.304 1.00 31.09 465 PRO A O 1
ATOM 3639 N N . GLN A 1 466 ? 43.879 -22.672 -19.787 1.00 27.39 466 GLN A N 1
ATOM 3640 C CA . GLN A 1 466 ? 42.534 -23.161 -20.079 1.00 27.39 466 GLN A CA 1
ATOM 3641 C C . GLN A 1 466 ? 41.549 -22.597 -19.053 1.00 27.39 466 GLN A C 1
ATOM 3643 O O . GLN A 1 466 ? 41.793 -22.593 -17.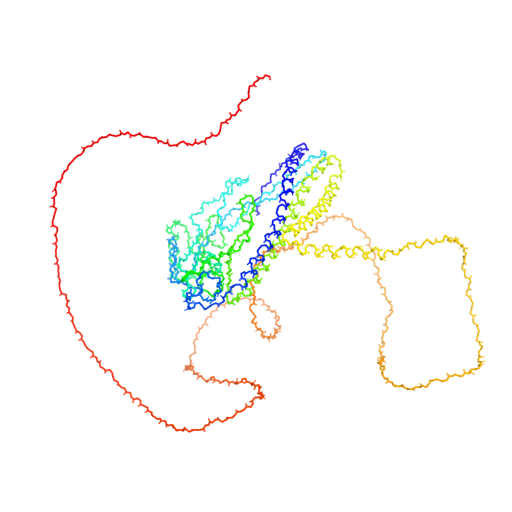847 1.00 27.39 466 GLN A O 1
ATOM 3648 N N . GLN A 1 467 ? 40.450 -22.084 -19.594 1.00 30.61 467 GLN A N 1
ATOM 3649 C CA . GLN A 1 467 ? 39.307 -21.491 -18.917 1.00 30.61 467 GLN A CA 1
ATOM 3650 C C . GLN A 1 467 ? 38.734 -22.440 -17.859 1.00 30.61 467 GLN A C 1
ATOM 3652 O O . GLN A 1 467 ? 38.371 -23.574 -18.165 1.00 30.61 467 GLN A O 1
ATOM 3657 N N . MET A 1 468 ? 38.601 -21.955 -16.625 1.00 25.09 468 MET A N 1
ATOM 3658 C CA . MET A 1 468 ? 37.840 -22.644 -15.590 1.00 25.09 468 MET A CA 1
ATOM 3659 C C . MET A 1 468 ? 36.414 -22.090 -15.593 1.00 25.09 468 MET A C 1
ATOM 3661 O O . MET A 1 468 ? 36.160 -20.963 -15.171 1.00 25.09 468 MET A O 1
ATOM 3665 N N . ALA A 1 469 ? 35.499 -22.898 -16.125 1.00 26.95 469 ALA A N 1
ATOM 3666 C CA . ALA A 1 469 ? 34.065 -22.721 -15.984 1.00 26.95 469 ALA A CA 1
ATOM 3667 C C . ALA A 1 469 ? 33.689 -22.800 -14.497 1.00 26.95 469 ALA A C 1
ATOM 3669 O O . ALA A 1 469 ? 34.002 -23.786 -13.827 1.00 26.95 469 ALA A O 1
ATOM 3670 N N . MET A 1 470 ? 33.019 -21.766 -13.988 1.00 26.94 470 MET A N 1
ATOM 3671 C CA . MET A 1 470 ? 32.374 -21.815 -12.678 1.00 26.94 470 MET A CA 1
ATOM 3672 C C . MET A 1 470 ? 30.940 -22.349 -12.828 1.00 26.94 470 MET A C 1
ATOM 3674 O O . MET A 1 470 ? 30.234 -21.937 -13.752 1.00 26.94 470 MET A O 1
ATOM 3678 N N . PRO A 1 471 ? 30.497 -23.269 -11.953 1.00 27.64 471 PRO A N 1
ATOM 3679 C CA . PRO A 1 471 ? 29.154 -23.833 -11.998 1.00 27.64 471 PRO A CA 1
ATOM 3680 C C . PRO A 1 471 ? 28.107 -22.786 -11.594 1.00 27.64 471 PRO A C 1
ATOM 3682 O O . PRO A 1 471 ? 28.288 -22.048 -10.626 1.00 27.64 471 PRO A O 1
ATOM 3685 N N . GLN A 1 472 ? 27.003 -22.736 -12.345 1.00 26.66 472 GLN A N 1
ATOM 3686 C CA . GLN A 1 472 ? 25.870 -21.851 -12.087 1.00 26.66 472 GLN A CA 1
ATOM 3687 C C . GLN A 1 472 ? 25.217 -22.174 -10.737 1.00 26.66 472 GLN A C 1
ATOM 3689 O O . GLN A 1 472 ? 24.555 -23.199 -10.577 1.00 26.66 472 GLN A O 1
ATOM 3694 N N . GLY A 1 473 ? 25.392 -21.272 -9.773 1.00 27.30 473 GLY A N 1
ATOM 3695 C CA . GLY A 1 473 ? 24.530 -21.167 -8.605 1.00 27.30 473 GLY A CA 1
ATOM 3696 C C . GLY A 1 473 ? 23.253 -20.427 -8.991 1.00 27.30 473 GLY A C 1
ATOM 3697 O O . GLY A 1 473 ? 23.300 -19.287 -9.449 1.00 27.30 473 GLY A O 1
ATOM 3698 N N . VAL A 1 474 ? 22.116 -21.093 -8.827 1.00 25.02 474 VAL A N 1
ATOM 3699 C CA . VAL A 1 474 ? 20.784 -20.503 -8.958 1.00 25.02 474 VAL A CA 1
ATOM 3700 C C . VAL A 1 474 ? 20.580 -19.533 -7.794 1.00 25.02 474 VAL A C 1
ATOM 3702 O O . VAL A 1 474 ? 20.490 -19.955 -6.642 1.00 25.02 474 VAL A O 1
ATOM 3705 N N . TYR A 1 475 ? 20.504 -18.235 -8.081 1.00 26.30 475 TYR A N 1
ATOM 3706 C CA . TYR A 1 475 ? 19.987 -17.252 -7.134 1.00 26.30 475 TYR A CA 1
ATOM 3707 C C . TYR A 1 475 ? 18.457 -17.343 -7.147 1.00 26.30 475 TYR A C 1
ATOM 3709 O O . TYR A 1 475 ? 17.822 -17.001 -8.142 1.00 26.30 475 TYR A O 1
ATOM 3717 N N . GLN A 1 476 ? 17.853 -17.821 -6.056 1.00 25.70 476 GLN A N 1
ATOM 3718 C CA . GLN A 1 476 ? 16.421 -17.633 -5.826 1.00 25.70 476 GLN A CA 1
ATOM 3719 C C . GLN A 1 476 ? 16.166 -16.154 -5.513 1.00 25.70 476 GLN A C 1
ATOM 3721 O O . GLN A 1 476 ? 16.666 -15.623 -4.522 1.00 25.70 476 GLN A O 1
ATOM 3726 N N . GLN A 1 477 ? 15.382 -15.500 -6.370 1.00 27.12 477 GLN A N 1
ATOM 3727 C CA . GLN A 1 477 ? 14.731 -14.228 -6.072 1.00 27.12 477 GLN A CA 1
ATOM 3728 C C . GLN A 1 477 ? 13.835 -14.394 -4.839 1.00 27.12 477 GLN A C 1
ATOM 3730 O O . GLN A 1 477 ? 12.935 -15.233 -4.816 1.00 27.12 477 GLN A O 1
ATOM 3735 N N . ALA A 1 478 ? 14.074 -13.573 -3.820 1.00 24.72 478 ALA A N 1
ATOM 3736 C CA . ALA A 1 478 ? 13.162 -13.412 -2.702 1.00 24.72 478 ALA A CA 1
ATOM 3737 C C . ALA A 1 478 ? 11.952 -12.584 -3.160 1.00 24.72 478 ALA A C 1
ATOM 3739 O O . ALA A 1 478 ? 12.042 -11.371 -3.339 1.00 24.72 478 ALA A O 1
ATOM 3740 N N . VAL A 1 479 ? 10.819 -13.255 -3.351 1.00 26.84 479 VAL A N 1
ATOM 3741 C CA . VAL A 1 479 ? 9.492 -12.631 -3.378 1.00 26.84 479 VAL A CA 1
ATOM 3742 C C . VAL A 1 479 ? 9.133 -12.280 -1.927 1.00 26.84 479 VAL A C 1
ATOM 3744 O O . VAL A 1 479 ? 9.275 -13.152 -1.064 1.00 26.84 479 VAL A O 1
ATOM 3747 N N . PRO A 1 480 ? 8.687 -11.055 -1.597 1.00 25.78 480 PRO A N 1
ATOM 3748 C CA . PRO A 1 480 ? 8.241 -10.754 -0.243 1.00 25.78 480 PRO A CA 1
ATOM 3749 C C . PRO A 1 480 ? 6.943 -11.520 0.039 1.00 25.78 480 PRO A C 1
ATOM 3751 O O . PRO A 1 480 ? 5.869 -11.155 -0.434 1.00 25.78 480 PRO A O 1
ATOM 3754 N N . GLN A 1 481 ? 7.049 -12.612 0.798 1.00 27.42 481 GLN A N 1
ATOM 3755 C CA . GLN A 1 481 ? 5.894 -13.320 1.336 1.00 27.42 481 GLN A CA 1
ATOM 3756 C C . GLN A 1 481 ? 5.256 -12.473 2.437 1.00 27.42 481 GLN A C 1
ATOM 3758 O O . GLN A 1 481 ? 5.897 -12.121 3.429 1.00 27.42 481 GLN A O 1
ATOM 3763 N N . GLN A 1 482 ? 3.978 -12.154 2.252 1.00 27.83 482 GLN A N 1
ATOM 3764 C CA . GLN A 1 482 ? 3.110 -11.658 3.310 1.00 27.83 482 GLN A CA 1
ATOM 3765 C C . GLN A 1 482 ? 3.029 -12.724 4.411 1.00 27.83 482 GLN A C 1
ATOM 3767 O O . GLN A 1 482 ? 2.751 -13.894 4.150 1.00 27.83 482 GLN A O 1
ATOM 3772 N N . MET A 1 483 ? 3.328 -12.321 5.643 1.00 26.08 483 MET A N 1
ATOM 3773 C CA . MET A 1 483 ? 3.369 -13.209 6.798 1.00 26.08 483 MET A CA 1
ATOM 3774 C C . MET A 1 483 ? 1.939 -13.504 7.268 1.00 26.08 483 MET A C 1
ATOM 3776 O O . MET A 1 483 ? 1.356 -12.737 8.029 1.00 26.08 483 MET A O 1
ATOM 3780 N N . ALA A 1 484 ? 1.376 -14.624 6.817 1.00 26.98 484 ALA A N 1
ATOM 3781 C CA . ALA A 1 484 ? 0.251 -15.263 7.489 1.00 26.98 484 ALA A CA 1
ATOM 3782 C C . ALA A 1 484 ? 0.783 -16.011 8.723 1.00 26.98 484 ALA A C 1
ATOM 3784 O O . ALA A 1 484 ? 1.701 -16.827 8.619 1.00 26.98 484 ALA A O 1
ATOM 3785 N N . MET A 1 485 ? 0.237 -15.711 9.901 1.00 25.25 485 MET A N 1
ATOM 3786 C CA . MET A 1 485 ? 0.592 -16.396 11.146 1.00 25.25 485 MET A CA 1
ATOM 3787 C C . MET A 1 485 ? 0.151 -17.872 11.090 1.00 25.25 485 MET A C 1
ATOM 3789 O O . MET A 1 485 ? -1.029 -18.128 10.844 1.00 25.25 485 MET A O 1
ATOM 3793 N N . PRO A 1 486 ? 1.032 -18.859 11.343 1.00 30.02 486 PRO A N 1
ATOM 3794 C CA . PRO A 1 486 ? 0.617 -20.255 11.380 1.00 30.02 486 PRO A CA 1
ATOM 3795 C C . PRO A 1 486 ? 0.023 -20.617 12.747 1.00 30.02 486 PRO A C 1
ATOM 3797 O O . PRO A 1 486 ? 0.673 -20.493 13.787 1.00 30.02 486 PRO A O 1
ATOM 3800 N N . GLN A 1 487 ? -1.215 -21.114 12.732 1.00 28.22 487 GLN A N 1
ATOM 3801 C CA . GLN A 1 487 ? -1.832 -21.797 13.867 1.00 28.22 487 GLN A CA 1
ATOM 3802 C C . GLN A 1 487 ? -1.112 -23.130 14.128 1.00 28.22 487 GLN A C 1
ATOM 3804 O O . GLN A 1 487 ? -0.851 -23.909 13.211 1.00 28.22 487 GLN A O 1
ATOM 3809 N N . GLY A 1 488 ? -0.765 -23.380 15.392 1.00 25.98 488 GLY A N 1
ATOM 3810 C CA . GLY A 1 488 ? -0.025 -24.564 15.813 1.00 25.98 488 GLY A CA 1
ATOM 3811 C C . GLY A 1 488 ? -0.843 -25.849 15.690 1.00 25.98 488 GLY A C 1
ATOM 3812 O O . GLY A 1 488 ? -1.895 -25.986 16.308 1.00 25.98 488 GLY A O 1
ATOM 3813 N N . VAL A 1 489 ? -0.307 -26.824 14.956 1.00 26.03 489 VAL A N 1
ATOM 3814 C CA . VAL A 1 489 ? -0.754 -28.221 14.991 1.00 26.03 489 VAL A CA 1
ATOM 3815 C C . VAL A 1 489 ? 0.451 -29.082 15.364 1.00 26.03 489 VAL A C 1
ATOM 3817 O O . VAL A 1 489 ? 1.449 -29.127 14.647 1.00 26.03 489 VAL A O 1
ATOM 3820 N N . PHE A 1 490 ? 0.374 -29.742 16.520 1.00 25.77 490 PHE A N 1
ATOM 3821 C CA . PHE A 1 490 ? 1.396 -30.667 17.006 1.00 25.77 490 PHE A CA 1
ATOM 3822 C C . PHE A 1 490 ? 1.465 -31.910 16.104 1.00 25.77 490 PHE A C 1
ATOM 3824 O O . PHE A 1 490 ? 0.478 -32.634 15.984 1.00 25.77 490 PHE A O 1
ATOM 3831 N N . GLN A 1 491 ? 2.631 -32.199 15.515 1.00 27.66 491 GLN A N 1
ATOM 3832 C CA . GLN A 1 491 ? 2.905 -33.489 14.870 1.00 27.66 491 GLN A CA 1
ATOM 3833 C C . GLN A 1 491 ? 3.747 -34.386 15.786 1.00 27.66 491 GLN A C 1
ATOM 3835 O O . GLN A 1 491 ? 4.839 -34.019 16.219 1.00 27.66 491 GLN A O 1
ATOM 3840 N N . GLN A 1 492 ? 3.217 -35.578 16.070 1.00 26.25 492 GLN A N 1
ATOM 3841 C CA . GLN A 1 492 ? 3.932 -36.694 16.688 1.00 26.25 492 GLN A CA 1
ATOM 3842 C C . GLN A 1 492 ? 4.983 -37.261 15.725 1.00 26.25 492 GLN A C 1
ATOM 3844 O O . GLN A 1 492 ? 4.718 -37.475 14.544 1.00 26.25 492 GLN A O 1
ATOM 3849 N N . ALA A 1 493 ? 6.172 -37.544 16.255 1.00 24.62 493 ALA A N 1
ATOM 3850 C CA . ALA A 1 493 ? 7.273 -38.158 15.527 1.00 24.62 493 ALA A CA 1
ATOM 3851 C C . ALA A 1 493 ? 7.048 -39.667 15.310 1.00 24.62 493 ALA A C 1
ATOM 3853 O O . ALA A 1 493 ? 6.776 -40.402 16.259 1.00 24.62 493 ALA A O 1
ATOM 3854 N N . VAL A 1 494 ? 7.258 -40.134 14.076 1.00 26.81 494 VAL A N 1
ATOM 3855 C CA . VAL A 1 494 ? 7.437 -41.555 13.729 1.00 26.81 494 VAL A CA 1
ATOM 3856 C C . VAL A 1 494 ? 8.818 -41.703 13.067 1.00 26.81 494 VAL A C 1
ATOM 3858 O O . VAL A 1 494 ? 9.140 -40.914 12.176 1.00 26.81 494 VAL A O 1
ATOM 3861 N N . PRO A 1 495 ? 9.676 -42.651 13.491 1.00 28.81 495 PRO A N 1
ATOM 3862 C CA . PRO A 1 495 ? 11.054 -42.732 13.016 1.00 28.81 495 PRO A CA 1
ATOM 3863 C C . PRO A 1 495 ? 11.157 -43.351 11.613 1.00 28.81 495 PRO A C 1
ATOM 3865 O O . PRO A 1 495 ? 10.577 -44.397 11.327 1.00 28.81 495 PRO A O 1
ATOM 3868 N N . GLN A 1 496 ? 11.955 -42.714 10.752 1.00 26.50 496 GLN A N 1
ATOM 3869 C CA . GLN A 1 496 ? 12.288 -43.188 9.409 1.00 26.50 496 GLN A CA 1
ATOM 3870 C C . GLN A 1 496 ? 13.258 -44.381 9.460 1.00 26.50 496 GLN A C 1
ATOM 3872 O O . GLN A 1 496 ? 14.372 -44.265 9.975 1.00 26.50 496 GLN A O 1
ATOM 3877 N N . GLN A 1 497 ? 12.866 -45.512 8.866 1.00 28.20 497 GLN A N 1
ATOM 3878 C CA . GLN A 1 497 ? 13.790 -46.583 8.492 1.00 28.20 497 GLN A CA 1
ATOM 3879 C C . GLN A 1 497 ? 14.328 -46.348 7.077 1.00 28.20 497 GLN A C 1
ATOM 3881 O O . GLN A 1 497 ? 13.588 -46.137 6.119 1.00 28.20 497 GLN A O 1
ATOM 3886 N N . ARG A 1 498 ? 15.656 -46.386 6.978 1.00 26.66 498 ARG A N 1
ATOM 3887 C CA . ARG A 1 498 ? 16.469 -46.262 5.768 1.00 26.66 498 ARG A CA 1
ATOM 3888 C C . ARG A 1 498 ? 16.415 -47.575 4.973 1.00 26.66 498 ARG A C 1
ATOM 3890 O O . ARG A 1 498 ? 16.847 -48.601 5.490 1.00 26.66 498 ARG A O 1
ATOM 3897 N N . ALA A 1 499 ? 15.975 -47.531 3.716 1.00 27.45 499 ALA A N 1
ATOM 3898 C CA . ALA A 1 499 ? 16.140 -48.618 2.747 1.00 27.45 499 ALA A CA 1
ATOM 3899 C C . ALA A 1 499 ? 16.870 -48.097 1.495 1.00 27.45 499 ALA A C 1
ATOM 3901 O O . ALA A 1 499 ? 16.558 -47.023 0.985 1.00 27.45 499 ALA A O 1
ATOM 3902 N N . MET A 1 500 ? 17.891 -48.836 1.055 1.00 26.80 500 MET A N 1
ATOM 3903 C CA . MET A 1 500 ? 18.732 -48.536 -0.113 1.00 26.80 500 MET A CA 1
ATOM 3904 C C . MET A 1 500 ? 18.001 -48.891 -1.425 1.00 26.80 500 MET A C 1
ATOM 3906 O O . MET A 1 500 ? 17.239 -49.856 -1.422 1.00 26.80 500 MET A O 1
ATOM 3910 N N . PRO A 1 501 ? 18.259 -48.208 -2.557 1.00 30.91 501 PRO A N 1
ATOM 3911 C CA . PRO A 1 501 ? 17.692 -48.595 -3.846 1.00 30.91 501 PRO A CA 1
ATOM 3912 C C . PRO A 1 501 ? 18.583 -49.611 -4.585 1.00 30.91 501 PRO A C 1
ATOM 3914 O O . PRO A 1 501 ? 19.787 -49.406 -4.735 1.00 30.91 501 PRO A O 1
ATOM 3917 N N . GLN A 1 502 ? 17.976 -50.683 -5.101 1.00 28.89 502 GLN A N 1
ATOM 3918 C CA . GLN A 1 502 ? 18.556 -51.553 -6.128 1.00 28.89 502 GLN A CA 1
ATOM 3919 C C . GLN A 1 502 ? 17.719 -51.484 -7.413 1.00 28.89 502 GLN A C 1
ATOM 3921 O O . GLN A 1 502 ? 16.504 -51.627 -7.360 1.00 28.89 502 GLN A O 1
ATOM 3926 N N . GLY A 1 503 ? 18.414 -51.344 -8.547 1.00 28.84 503 GLY A N 1
ATOM 3927 C CA . GLY A 1 503 ? 18.134 -52.086 -9.782 1.00 28.84 503 GLY A CA 1
ATOM 3928 C C . GLY A 1 503 ? 16.973 -51.634 -10.672 1.00 28.84 503 GLY A C 1
ATOM 3929 O O . GLY A 1 503 ? 15.812 -51.903 -10.403 1.00 28.84 503 GLY A O 1
ATOM 3930 N N . VAL A 1 504 ? 17.327 -51.057 -11.819 1.00 28.62 504 VAL A N 1
ATOM 3931 C CA . VAL A 1 504 ? 16.472 -50.854 -13.000 1.00 28.62 504 VAL A CA 1
ATOM 3932 C C . VAL A 1 504 ? 16.447 -52.143 -13.838 1.00 28.62 504 VAL A C 1
ATOM 3934 O O . VAL A 1 504 ? 17.527 -52.685 -14.063 1.00 28.62 504 VAL A O 1
ATOM 3937 N N . GLN A 1 505 ? 15.275 -52.591 -14.332 1.00 27.33 505 GLN A N 1
ATOM 3938 C CA . GLN A 1 505 ? 14.967 -52.934 -15.752 1.00 27.33 505 GLN A CA 1
ATOM 3939 C C . GLN A 1 505 ? 13.621 -53.706 -15.952 1.00 27.33 505 GLN A C 1
ATOM 3941 O O . GLN A 1 505 ? 13.065 -54.189 -14.970 1.00 27.33 505 GLN A O 1
ATOM 3946 N N . PRO A 1 506 ? 13.025 -53.729 -17.178 1.00 38.44 506 PRO A N 1
ATOM 3947 C CA . PRO A 1 506 ? 11.588 -53.452 -17.376 1.00 38.44 506 PRO A CA 1
ATOM 3948 C C . PRO A 1 506 ? 10.728 -54.548 -18.079 1.00 38.44 506 PRO A C 1
ATOM 3950 O O . PRO A 1 506 ? 11.260 -55.437 -18.727 1.00 38.44 506 PRO A O 1
ATOM 3953 N N . VAL A 1 507 ? 9.390 -54.356 -18.025 1.00 25.08 507 VAL A N 1
ATOM 3954 C CA . VAL A 1 507 ? 8.333 -54.623 -19.054 1.00 25.08 507 VAL A CA 1
ATOM 3955 C C . VAL A 1 507 ? 8.031 -56.077 -19.514 1.00 25.08 507 VAL A C 1
ATOM 3957 O O . VAL A 1 507 ? 8.866 -56.697 -20.152 1.00 25.08 507 VAL A O 1
ATOM 3960 N N . MET A 1 508 ? 6.788 -56.573 -19.299 1.00 25.75 508 MET A N 1
ATOM 3961 C CA . MET A 1 508 ? 5.725 -56.872 -20.313 1.00 25.75 508 MET A CA 1
ATOM 3962 C C . MET A 1 508 ? 4.586 -57.803 -19.789 1.00 25.75 508 MET A C 1
ATOM 3964 O O . MET A 1 508 ? 4.830 -58.901 -19.311 1.00 25.75 508 MET A O 1
ATOM 3968 N N . THR A 1 509 ? 3.340 -57.336 -19.968 1.00 25.83 509 THR A N 1
ATOM 3969 C CA . THR A 1 509 ? 2.066 -58.017 -20.345 1.00 25.83 509 THR A CA 1
ATOM 3970 C C . THR A 1 509 ? 1.523 -59.323 -19.713 1.00 25.83 509 THR A C 1
ATOM 3972 O O . THR A 1 509 ? 2.057 -60.404 -19.908 1.00 25.83 509 THR A O 1
ATOM 3975 N N . GLN A 1 510 ? 0.255 -59.183 -19.274 1.00 26.22 510 GLN A N 1
ATOM 3976 C CA . GLN A 1 510 ? -0.942 -60.006 -19.571 1.00 26.22 510 GLN A CA 1
ATOM 3977 C C . GLN A 1 510 ? -1.340 -61.236 -18.717 1.00 26.22 510 GLN A C 1
ATOM 3979 O O . GLN A 1 510 ? -0.545 -62.111 -18.414 1.00 26.22 510 GLN A O 1
ATOM 3984 N N . GLN A 1 511 ? -2.673 -61.296 -18.525 1.00 27.23 511 GLN A N 1
ATOM 3985 C CA . GLN A 1 511 ? -3.577 -62.430 -18.245 1.00 27.23 511 GLN A CA 1
ATOM 3986 C C . GLN A 1 511 ? -3.983 -62.740 -16.786 1.00 27.23 511 GLN A C 1
ATOM 3988 O O . GLN A 1 511 ? -3.253 -63.334 -16.004 1.00 27.23 511 GLN A O 1
ATOM 3993 N N . MET A 1 512 ? -5.249 -62.409 -16.481 1.00 24.81 512 MET A N 1
ATOM 3994 C CA . MET A 1 512 ? -6.124 -63.159 -15.559 1.00 24.81 512 MET A CA 1
ATOM 3995 C C . MET A 1 512 ? -6.710 -64.383 -16.306 1.00 24.81 512 MET A C 1
ATOM 3997 O O . MET A 1 512 ? -6.815 -64.303 -17.535 1.00 24.81 512 MET A O 1
ATOM 4001 N N . PRO A 1 513 ? -7.132 -65.479 -15.628 1.00 39.25 513 PRO A N 1
ATOM 4002 C CA . PRO A 1 513 ? -8.479 -65.523 -15.025 1.00 39.25 513 PRO A CA 1
ATOM 4003 C C . PRO A 1 513 ? -8.662 -66.348 -13.720 1.00 39.25 513 PRO A C 1
ATOM 4005 O O . PRO A 1 513 ? -8.047 -67.383 -13.511 1.00 39.25 513 PRO A O 1
ATOM 4008 N N . GLN A 1 514 ? -9.632 -65.873 -12.924 1.00 28.69 514 GLN A N 1
ATOM 4009 C CA . GLN A 1 514 ? -10.658 -66.568 -12.116 1.00 28.69 514 GLN A CA 1
ATOM 4010 C C . GLN A 1 514 ? -10.312 -67.630 -11.045 1.00 28.69 514 GLN A C 1
ATOM 4012 O O . GLN A 1 514 ? -9.882 -68.741 -11.328 1.00 28.69 514 GLN A O 1
ATOM 4017 N N . GLY A 1 515 ? -10.766 -67.327 -9.819 1.00 28.48 515 GLY A N 1
ATOM 4018 C CA . GLY A 1 515 ? -11.131 -68.272 -8.759 1.00 28.48 515 GLY A CA 1
ATOM 4019 C C . GLY A 1 515 ? -11.959 -67.557 -7.679 1.00 28.48 515 GLY A C 1
ATOM 4020 O O . GLY A 1 515 ? -11.449 -66.685 -6.987 1.00 28.48 515 GLY A O 1
ATOM 4021 N N . VAL A 1 516 ? -13.252 -67.874 -7.590 1.00 27.62 516 VAL A N 1
ATOM 4022 C CA . VAL A 1 516 ? -14.249 -67.281 -6.675 1.00 27.62 516 VAL A CA 1
ATOM 4023 C C . VAL A 1 516 ? -14.306 -68.084 -5.373 1.00 27.62 516 VAL A C 1
ATOM 4025 O O . VAL A 1 516 ? -14.386 -69.305 -5.455 1.00 27.62 516 VAL A O 1
ATOM 4028 N N . GLN A 1 517 ? -14.381 -67.419 -4.208 1.00 27.53 517 GLN A N 1
ATOM 4029 C CA . GLN A 1 517 ? -15.320 -67.767 -3.122 1.00 27.53 517 GLN A CA 1
ATOM 4030 C C . GLN A 1 517 ? -15.489 -66.631 -2.086 1.00 27.53 517 GLN A C 1
ATOM 4032 O O . GLN A 1 517 ? -14.588 -65.838 -1.839 1.00 27.53 517 GLN A O 1
ATOM 4037 N N . GLN A 1 518 ? -16.725 -66.541 -1.589 1.00 27.38 518 GLN A N 1
ATOM 4038 C CA . GLN A 1 518 ? -17.435 -65.450 -0.901 1.00 27.38 518 GLN A CA 1
ATOM 4039 C C . GLN A 1 518 ? -16.959 -65.135 0.533 1.00 27.38 518 GLN A C 1
ATOM 4041 O O . GLN A 1 518 ? -16.468 -66.022 1.214 1.00 27.38 518 GLN A O 1
ATOM 4046 N N . PHE A 1 519 ? -17.210 -63.912 1.029 1.00 26.23 519 PHE A N 1
ATOM 4047 C CA . PHE A 1 519 ? -18.287 -63.589 1.995 1.00 26.23 519 PHE A CA 1
ATOM 4048 C C . PHE A 1 519 ? -18.320 -62.078 2.312 1.00 26.23 519 PHE A C 1
ATOM 4050 O O . PHE A 1 519 ? -17.290 -61.440 2.504 1.00 26.23 519 PHE A O 1
ATOM 4057 N N . VAL A 1 520 ? -19.531 -61.516 2.350 1.00 26.89 520 VAL A N 1
ATOM 4058 C CA . VAL A 1 520 ? -19.850 -60.117 2.686 1.00 26.89 520 VAL A CA 1
ATOM 4059 C C . VAL A 1 520 ? -20.404 -60.069 4.111 1.00 26.89 520 VAL A C 1
ATOM 4061 O O . VAL A 1 520 ? -21.306 -60.846 4.417 1.00 26.89 520 VAL A O 1
ATOM 4064 N N . ALA A 1 521 ? -19.952 -59.120 4.938 1.00 25.11 521 ALA A N 1
ATOM 4065 C CA . ALA A 1 521 ? -20.749 -58.534 6.022 1.00 25.11 521 ALA A CA 1
ATOM 4066 C C . ALA A 1 521 ? -20.228 -57.130 6.402 1.00 25.11 521 ALA A C 1
ATOM 4068 O O . ALA A 1 521 ? -19.029 -56.873 6.410 1.00 25.11 521 ALA A O 1
ATOM 4069 N N . GLN A 1 522 ? -21.186 -56.241 6.655 1.00 27.67 522 GLN A N 1
ATOM 4070 C CA . GLN A 1 522 ? -21.131 -54.785 6.858 1.00 27.67 522 GLN A CA 1
ATOM 4071 C C . GLN A 1 522 ? -20.671 -54.352 8.276 1.00 27.67 522 GLN A C 1
ATOM 4073 O O . GLN A 1 522 ? -20.551 -55.207 9.154 1.00 27.67 522 GLN A O 1
ATOM 4078 N N . PRO A 1 523 ? -20.420 -53.042 8.521 1.00 32.00 523 PRO A N 1
ATOM 4079 C CA . PRO A 1 523 ? -19.800 -52.545 9.750 1.00 32.00 523 PRO A CA 1
ATOM 4080 C C . PRO A 1 523 ? -20.815 -52.313 10.882 1.00 32.00 523 PRO A C 1
ATOM 4082 O O . PRO A 1 523 ? -21.962 -51.946 10.637 1.00 32.00 523 PRO A O 1
ATOM 4085 N N . ALA A 1 524 ? -20.365 -52.468 12.131 1.00 24.28 524 ALA A N 1
ATOM 4086 C CA . ALA A 1 524 ? -21.127 -52.136 13.334 1.00 24.28 524 ALA A CA 1
ATOM 4087 C C . ALA A 1 524 ? -20.358 -51.147 14.229 1.00 24.28 524 ALA A C 1
ATOM 4089 O O . ALA A 1 524 ? -19.132 -51.175 14.319 1.00 24.28 524 ALA A O 1
ATOM 4090 N N . VAL A 1 525 ? -21.133 -50.260 14.850 1.00 25.50 525 VAL A N 1
ATOM 4091 C CA . VAL A 1 525 ? -20.766 -49.030 15.564 1.00 25.50 525 VAL A CA 1
ATOM 4092 C C . VAL A 1 525 ? -20.770 -49.252 17.091 1.00 25.50 525 VAL A C 1
ATOM 4094 O O . VAL A 1 525 ? -21.520 -50.098 17.573 1.00 25.50 525 VAL A O 1
ATOM 4097 N N . MET A 1 526 ? -20.050 -48.366 17.807 1.00 23.88 526 MET A N 1
ATOM 4098 C CA . MET A 1 526 ? -20.193 -47.894 19.213 1.00 23.88 526 MET A CA 1
ATOM 4099 C C . MET A 1 526 ? -19.274 -48.519 20.289 1.00 23.88 526 MET A C 1
ATOM 4101 O O . MET A 1 526 ? -18.895 -49.677 20.132 1.00 23.88 526 MET A O 1
ATOM 4105 N N . PRO A 1 527 ? -18.981 -47.828 21.430 1.00 34.38 527 PRO A N 1
ATOM 4106 C CA . PRO A 1 527 ? -19.355 -46.456 21.854 1.00 34.38 527 PRO A CA 1
ATOM 4107 C C . PRO A 1 527 ? -18.203 -45.569 22.411 1.00 34.38 527 PRO A C 1
ATOM 4109 O O . PRO A 1 527 ? -17.112 -46.030 22.736 1.00 34.38 527 PRO A O 1
ATOM 4112 N N . GLN A 1 528 ? -18.508 -44.273 22.574 1.00 28.42 528 GLN A N 1
ATOM 4113 C CA . GLN A 1 528 ? -17.738 -43.265 23.321 1.00 28.42 528 GLN A CA 1
ATOM 4114 C C . GLN A 1 528 ? -17.788 -43.477 24.849 1.00 28.42 528 GLN A C 1
ATOM 4116 O O . GLN A 1 528 ? -18.821 -43.863 25.393 1.00 28.42 528 GLN A O 1
ATOM 4121 N N . GLY A 1 529 ? -16.704 -43.099 25.539 1.00 26.89 529 GLY A N 1
ATOM 4122 C CA . GLY A 1 529 ? -16.640 -42.917 26.992 1.00 26.89 529 GLY A CA 1
ATOM 4123 C C . GLY A 1 529 ? -15.581 -41.873 27.373 1.00 26.89 529 GLY A C 1
ATOM 4124 O O . GLY A 1 529 ? -14.411 -42.016 27.032 1.00 26.89 529 GLY A O 1
ATOM 4125 N N . VAL A 1 530 ? -16.021 -40.810 28.046 1.00 27.75 530 VAL A N 1
ATOM 4126 C CA . VAL A 1 530 ? -15.237 -39.681 28.586 1.00 27.75 530 VAL A CA 1
ATOM 4127 C C . VAL A 1 530 ? -14.508 -40.092 29.876 1.00 27.75 530 VAL A C 1
ATOM 4129 O O . VAL A 1 530 ? -15.078 -40.856 30.655 1.00 27.75 530 VAL A O 1
ATOM 4132 N N . PRO A 1 531 ? -13.337 -39.503 30.193 1.00 30.75 531 PRO A N 1
ATOM 4133 C CA . PRO A 1 531 ? -12.981 -39.252 31.589 1.00 30.75 531 PRO A CA 1
ATOM 4134 C C . PRO A 1 531 ? -12.678 -37.778 31.908 1.00 30.75 531 PRO A C 1
ATOM 4136 O O . PRO A 1 531 ? -12.172 -37.005 31.099 1.00 30.75 531 PRO A O 1
ATOM 4139 N N . GLN A 1 532 ? -13.050 -37.442 33.140 1.00 27.50 532 GLN A N 1
ATOM 4140 C CA . GLN A 1 532 ? -13.190 -36.135 33.774 1.00 27.50 532 GLN A CA 1
ATOM 4141 C C . GLN A 1 532 ? -11.853 -35.467 34.144 1.00 27.50 532 GLN A C 1
ATOM 4143 O O . GLN A 1 532 ? -10.884 -36.139 34.496 1.00 27.50 532 GLN A O 1
ATOM 4148 N N . GLN A 1 533 ? -11.844 -34.129 34.148 1.00 28.52 533 GLN A N 1
ATOM 4149 C CA . GLN A 1 533 ? -10.813 -33.300 34.780 1.00 28.52 533 GLN A CA 1
ATOM 4150 C C . GLN A 1 533 ? -11.030 -33.203 36.297 1.00 28.52 533 GLN A C 1
ATOM 4152 O O . GLN A 1 533 ? -12.150 -33.028 36.775 1.00 28.52 533 GLN A O 1
ATOM 4157 N N . VAL A 1 534 ? -9.922 -33.274 37.035 1.00 26.84 534 VAL A N 1
ATOM 4158 C CA . VAL A 1 534 ? -9.830 -33.068 38.483 1.00 26.84 534 VAL A CA 1
ATOM 4159 C C . VAL A 1 534 ? -9.691 -31.571 38.764 1.00 26.84 534 VAL A C 1
ATOM 4161 O O . VAL A 1 534 ? -8.715 -30.948 38.352 1.00 26.84 534 VAL A O 1
ATOM 4164 N N . VAL A 1 535 ? -10.661 -31.007 39.486 1.00 27.58 535 VAL A N 1
ATOM 4165 C CA . VAL A 1 535 ? -10.626 -29.652 40.056 1.00 27.58 535 VAL A CA 1
ATOM 4166 C C . VAL A 1 535 ? -10.298 -29.754 41.546 1.00 27.58 535 VAL A C 1
ATOM 4168 O O . VAL A 1 535 ? -10.831 -30.603 42.258 1.00 27.58 535 VAL A O 1
ATOM 4171 N N . ILE A 1 536 ? -9.403 -28.882 42.004 1.00 28.12 536 ILE A N 1
ATOM 4172 C CA . ILE A 1 536 ? -8.960 -28.735 43.395 1.00 28.12 536 ILE A CA 1
ATOM 4173 C C . ILE A 1 536 ? -10.020 -27.931 44.179 1.00 28.12 536 ILE A C 1
ATOM 4175 O O . ILE A 1 536 ? -10.409 -26.847 43.752 1.00 28.12 536 ILE A O 1
ATOM 4179 N N . ALA A 1 537 ? -10.475 -28.454 45.323 1.00 27.14 537 ALA A N 1
ATOM 4180 C CA . ALA A 1 537 ? -11.387 -27.814 46.290 1.00 27.14 537 ALA A CA 1
ATOM 4181 C C . ALA A 1 537 ? -10.569 -27.057 47.374 1.00 27.14 537 ALA A C 1
ATOM 4183 O O . ALA A 1 537 ? -9.577 -27.607 47.844 1.00 27.14 537 ALA A O 1
ATOM 4184 N N . GLN A 1 538 ? -10.774 -25.745 47.611 1.00 30.70 538 GLN A N 1
ATOM 4185 C CA . GLN A 1 538 ? -11.717 -25.056 48.542 1.00 30.70 538 GLN A CA 1
ATOM 4186 C C . GLN A 1 538 ? -11.282 -25.057 50.040 1.00 30.70 538 GLN A C 1
ATOM 4188 O O . GLN A 1 538 ? -10.594 -25.989 50.446 1.00 30.70 538 GLN A O 1
ATOM 4193 N N . PRO A 1 539 ? -11.604 -24.017 50.863 1.00 38.81 539 PRO A N 1
ATOM 4194 C CA . PRO A 1 539 ? -12.950 -23.892 51.455 1.00 38.81 539 PRO A CA 1
ATOM 4195 C C . PRO A 1 539 ? -13.504 -22.462 51.626 1.00 38.81 539 PRO A C 1
ATOM 4197 O O . PRO A 1 539 ? -12.793 -21.502 51.918 1.00 38.81 539 PRO A O 1
ATOM 4200 N N . THR A 1 540 ? -14.827 -22.347 51.529 1.00 28.62 540 THR A N 1
ATOM 4201 C CA . THR A 1 540 ? -15.603 -21.273 52.163 1.00 28.62 540 THR A CA 1
ATOM 4202 C C . THR A 1 540 ? -16.826 -21.909 52.818 1.00 28.62 540 THR A C 1
ATOM 4204 O O . THR A 1 540 ? -17.473 -22.770 52.225 1.00 28.62 540 THR A O 1
ATOM 4207 N N . ASP A 1 541 ? -17.074 -21.527 54.067 1.00 28.50 541 ASP A N 1
ATOM 4208 C CA . ASP A 1 541 ? -18.108 -22.058 54.950 1.00 28.50 541 ASP A CA 1
ATOM 4209 C C . ASP A 1 541 ? -19.542 -21.691 54.525 1.00 28.50 541 ASP A C 1
ATOM 4211 O O . ASP A 1 541 ? -19.787 -20.579 54.062 1.00 28.50 541 ASP A O 1
ATOM 4215 N N . GLN A 1 542 ? -20.474 -22.604 54.847 1.00 29.55 542 GLN A N 1
ATOM 4216 C CA . GLN A 1 542 ? -21.844 -22.408 55.380 1.00 29.55 542 GLN A CA 1
ATOM 4217 C C . GLN A 1 542 ? -22.992 -23.172 54.673 1.00 29.55 542 GLN A C 1
ATOM 4219 O O . GLN A 1 542 ? -22.897 -23.472 53.485 1.00 29.55 542 GLN A O 1
ATOM 4224 N N . PRO A 1 543 ? -24.054 -23.577 55.421 1.00 34.72 543 PRO A N 1
ATOM 4225 C CA . PRO A 1 543 ? -24.699 -24.877 55.216 1.00 34.72 543 PRO A CA 1
ATOM 4226 C C . PRO A 1 543 ? -26.220 -24.854 54.929 1.00 34.72 543 PRO A C 1
ATOM 4228 O O . PRO A 1 543 ? -26.898 -23.857 55.142 1.00 34.72 543 PRO A O 1
ATOM 4231 N N . MET A 1 544 ? -26.729 -26.056 54.606 1.00 27.02 544 MET A N 1
ATOM 4232 C CA . MET A 1 544 ? -28.123 -26.549 54.679 1.00 27.02 544 MET A CA 1
ATOM 4233 C C . MET A 1 544 ? -29.145 -25.977 53.676 1.00 27.02 544 MET A C 1
ATOM 4235 O O . MET A 1 544 ? -29.407 -24.786 53.636 1.00 27.02 544 MET A O 1
ATOM 4239 N N . VAL A 1 545 ? -29.825 -26.837 52.906 1.00 29.12 545 VAL A N 1
ATOM 4240 C CA . VAL A 1 545 ? -31.073 -27.561 53.241 1.00 29.12 545 VAL A CA 1
ATOM 4241 C C . VAL A 1 545 ? -31.463 -28.451 52.040 1.00 29.12 545 VAL A C 1
ATOM 4243 O O . VAL A 1 545 ? -31.464 -28.022 50.894 1.00 29.12 545 VAL A O 1
ATOM 4246 N N . MET A 1 546 ? -31.828 -29.698 52.324 1.00 29.52 546 MET A N 1
ATOM 4247 C CA . MET A 1 546 ? -32.663 -30.601 51.511 1.00 29.52 546 MET A CA 1
ATOM 4248 C C . MET A 1 546 ? -33.813 -31.052 52.453 1.00 29.52 546 MET A C 1
ATOM 4250 O O . MET A 1 546 ? -33.591 -30.936 53.666 1.00 29.52 546 MET A O 1
ATOM 4254 N N . PRO A 1 547 ? -34.972 -31.620 52.014 1.00 42.41 547 PRO A N 1
ATOM 4255 C CA . PRO A 1 547 ? -34.970 -32.774 51.095 1.00 42.41 547 PRO A CA 1
ATOM 4256 C C . PRO A 1 547 ? -36.287 -33.116 50.311 1.00 42.41 547 PRO A C 1
ATOM 4258 O O . PRO A 1 547 ? -37.311 -32.464 50.465 1.00 42.41 547 PRO A O 1
ATOM 4261 N N . GLN A 1 548 ? -36.229 -34.244 49.568 1.00 29.84 548 GLN A N 1
ATOM 4262 C CA . GLN A 1 548 ? -37.316 -35.192 49.178 1.00 29.84 548 GLN A CA 1
ATOM 4263 C C . GLN A 1 548 ? -38.253 -34.852 47.987 1.00 29.84 548 GLN A C 1
ATOM 4265 O O . GLN A 1 548 ? -38.655 -33.712 47.837 1.00 29.84 548 GLN A O 1
ATOM 4270 N N . SER A 1 549 ? -38.746 -35.777 47.140 1.00 30.28 549 SER A N 1
ATOM 4271 C CA . SER A 1 549 ? -38.441 -37.179 46.762 1.00 30.28 549 SER A CA 1
ATOM 4272 C C . SER A 1 549 ? -39.452 -37.653 45.669 1.00 30.28 549 SER A C 1
ATOM 4274 O O . SER A 1 549 ? -40.546 -37.109 45.565 1.00 30.28 549 SER A O 1
ATOM 4276 N N . VAL A 1 550 ? -39.103 -38.738 44.950 1.00 29.62 550 VAL A N 1
ATOM 4277 C CA . VAL A 1 550 ? -39.957 -39.738 44.236 1.00 29.62 550 VAL A CA 1
ATOM 4278 C C . VAL A 1 550 ? -40.308 -39.551 42.733 1.00 29.62 550 VAL A C 1
ATOM 4280 O O . VAL A 1 550 ? -40.596 -38.471 42.241 1.00 29.62 550 VAL A O 1
ATOM 4283 N N . GLN A 1 551 ? -40.211 -40.693 42.031 1.00 28.36 551 GLN A N 1
ATOM 4284 C CA . GLN A 1 551 ? -40.123 -41.030 40.594 1.00 28.36 551 GLN A CA 1
ATOM 4285 C C . GLN A 1 551 ? -41.497 -41.475 39.956 1.00 28.36 551 GLN A C 1
ATOM 4287 O O . GLN A 1 551 ? -42.521 -41.180 40.562 1.00 28.36 551 GLN A O 1
ATOM 4292 N N . PRO A 1 552 ? -41.586 -42.331 38.889 1.00 54.28 552 PRO A N 1
ATOM 4293 C CA . PRO A 1 552 ? -41.488 -42.103 37.421 1.00 54.28 552 PRO A CA 1
ATOM 4294 C C . PRO A 1 552 ? -42.705 -42.706 36.616 1.00 54.28 552 PRO A C 1
ATOM 4296 O O . PRO A 1 552 ? -43.738 -42.970 37.219 1.00 54.28 552 PRO A O 1
ATOM 4299 N N . VAL A 1 553 ? -42.532 -43.037 35.305 1.00 28.31 553 VAL A N 1
ATOM 4300 C CA . VAL A 1 553 ? -43.340 -43.947 34.402 1.00 28.31 553 VAL A CA 1
ATOM 4301 C C . VAL A 1 553 ? -44.368 -43.253 33.461 1.00 28.31 553 VAL A C 1
ATOM 4303 O O . VAL A 1 553 ? -45.076 -42.380 33.935 1.00 28.31 553 VAL A O 1
ATOM 4306 N N . VAL A 1 554 ? -44.676 -43.599 32.186 1.00 29.61 554 VAL A N 1
ATOM 4307 C CA . VAL A 1 554 ? -44.086 -44.174 30.933 1.00 29.61 554 VAL A CA 1
ATOM 4308 C C . VAL A 1 554 ? -45.218 -44.145 29.852 1.00 29.61 554 VAL A C 1
ATOM 4310 O O . VAL A 1 554 ? -46.380 -44.281 30.208 1.00 29.61 554 VAL A O 1
ATOM 4313 N N . ALA A 1 555 ? -44.847 -44.043 28.558 1.00 27.44 555 ALA A N 1
ATOM 4314 C CA . ALA A 1 555 ? -45.532 -44.478 27.303 1.00 27.44 555 ALA A CA 1
ATOM 4315 C C . ALA A 1 555 ? -46.774 -43.756 26.680 1.00 27.44 555 ALA A C 1
ATOM 4317 O O . ALA A 1 555 ? -47.889 -43.892 27.162 1.00 27.44 555 ALA A O 1
ATOM 4318 N N . GLN A 1 556 ? -46.529 -43.077 25.532 1.00 29.19 556 GLN A N 1
ATOM 4319 C CA . GLN A 1 556 ? -46.980 -43.297 24.112 1.00 29.19 556 GLN A CA 1
ATOM 4320 C C . GLN A 1 556 ? -48.407 -43.827 23.764 1.00 29.19 556 GLN A C 1
ATOM 4322 O O . GLN A 1 556 ? -48.976 -44.559 24.563 1.00 29.19 556 GLN A O 1
ATOM 4327 N N . PRO A 1 557 ? -48.884 -43.773 22.483 1.00 55.41 557 PRO A N 1
ATOM 4328 C CA . PRO A 1 557 ? -48.834 -42.764 21.393 1.00 55.41 557 PRO A CA 1
ATOM 4329 C C . PRO A 1 557 ? -50.244 -42.555 20.728 1.00 55.41 557 PRO A C 1
ATOM 4331 O O . PRO A 1 557 ? -51.246 -42.966 21.303 1.00 55.41 557 PRO A O 1
ATOM 4334 N N . MET A 1 558 ? -50.310 -42.001 19.493 1.00 27.06 558 MET A N 1
ATOM 4335 C CA . MET A 1 558 ? -51.118 -42.472 18.323 1.00 27.06 558 MET A CA 1
ATOM 4336 C C . MET A 1 558 ? -52.003 -41.424 17.557 1.00 27.06 558 MET A C 1
ATOM 4338 O O . MET A 1 558 ? -52.784 -40.689 18.147 1.00 27.06 558 MET A O 1
ATOM 4342 N N . VAL A 1 559 ? -51.918 -41.506 16.210 1.00 30.53 559 VAL A N 1
ATOM 4343 C CA . VAL A 1 559 ? -52.940 -41.283 15.137 1.00 30.53 559 VAL A CA 1
ATOM 4344 C C . VAL A 1 559 ? -53.176 -39.894 14.484 1.00 30.53 559 VAL A C 1
ATOM 4346 O O . VAL A 1 559 ? -53.688 -38.961 15.089 1.00 30.53 559 VAL A O 1
ATOM 4349 N N . MET A 1 560 ? -52.924 -39.853 13.160 1.00 32.59 560 MET A N 1
ATOM 4350 C CA . MET A 1 560 ? -53.485 -38.941 12.133 1.00 32.59 560 MET A CA 1
ATOM 4351 C C . MET A 1 560 ? -54.925 -39.319 11.727 1.00 32.59 560 MET A C 1
ATOM 4353 O O . MET A 1 560 ? -55.268 -40.498 11.779 1.00 32.59 560 MET A O 1
ATOM 4357 N N . PRO A 1 561 ? -55.677 -38.419 11.064 1.00 46.09 561 PRO A N 1
ATOM 4358 C CA . PRO A 1 561 ? -56.327 -38.865 9.823 1.00 46.09 561 PRO A CA 1
ATOM 4359 C C . PRO A 1 561 ? -56.273 -37.880 8.638 1.00 46.09 561 PRO A C 1
ATOM 4361 O O . PRO A 1 561 ? -55.862 -36.730 8.745 1.00 46.09 561 PRO A O 1
ATOM 4364 N N . GLN A 1 562 ? -56.669 -38.437 7.490 1.00 31.45 562 GLN A N 1
ATOM 4365 C CA . GLN A 1 562 ? -56.520 -38.029 6.089 1.00 31.45 562 GLN A CA 1
ATOM 4366 C C . GLN A 1 562 ? -57.671 -37.160 5.520 1.00 31.45 562 GLN A C 1
ATOM 4368 O O . GLN A 1 562 ? -58.801 -37.269 5.987 1.00 31.45 562 GLN A O 1
ATOM 4373 N N . GLY A 1 563 ? -57.400 -36.500 4.374 1.00 31.00 563 GLY A N 1
ATOM 4374 C CA . GLY A 1 563 ? -58.286 -36.426 3.181 1.00 31.00 563 GLY A CA 1
ATOM 4375 C C . GLY A 1 563 ? -59.123 -35.147 2.957 1.00 31.00 563 GLY A C 1
ATOM 4376 O O . GLY A 1 563 ? -59.477 -34.505 3.931 1.00 31.00 563 GLY A O 1
ATOM 4377 N N . VAL A 1 564 ? -59.555 -34.696 1.758 1.00 31.97 564 VAL A N 1
ATOM 4378 C CA . VAL A 1 564 ? -59.410 -35.016 0.306 1.00 31.97 564 VAL A CA 1
ATOM 4379 C C . VAL A 1 564 ? -60.157 -33.892 -0.498 1.00 31.97 564 VAL A C 1
ATOM 4381 O O . VAL A 1 564 ? -61.264 -33.571 -0.093 1.00 31.97 564 VAL A O 1
ATOM 4384 N N . GLN A 1 565 ? -59.588 -33.379 -1.623 1.00 30.48 565 GLN A N 1
ATOM 4385 C CA . GLN A 1 565 ? -60.166 -32.778 -2.890 1.00 30.48 565 GLN A CA 1
ATOM 4386 C C . GLN A 1 565 ? -61.255 -31.641 -2.838 1.00 30.48 565 GLN A C 1
ATOM 4388 O O . GLN A 1 565 ? -61.934 -31.501 -1.840 1.00 30.48 565 GLN A O 1
ATOM 4393 N N . GLN A 1 566 ? -61.542 -30.753 -3.825 1.00 32.47 566 GLN A N 1
ATOM 4394 C CA . GLN A 1 566 ? -61.539 -30.791 -5.310 1.00 32.47 566 GLN A CA 1
ATOM 4395 C C . GLN A 1 566 ? -61.837 -29.373 -5.942 1.00 32.47 566 GLN A C 1
ATOM 4397 O O . GLN A 1 566 ? -62.628 -28.623 -5.384 1.00 32.47 566 GLN A O 1
ATOM 4402 N N . THR A 1 567 ? -61.259 -29.068 -7.128 1.00 32.41 567 THR A N 1
ATOM 4403 C CA . THR A 1 567 ? -61.764 -28.314 -8.338 1.00 32.41 567 THR A CA 1
ATOM 4404 C C . THR A 1 567 ? -62.371 -26.883 -8.348 1.00 32.41 567 THR A C 1
ATOM 4406 O O . THR A 1 567 ? -63.342 -26.607 -7.658 1.00 32.41 567 THR A O 1
ATOM 4409 N N . GLY A 1 568 ? -61.961 -26.072 -9.355 1.00 29.80 568 GLY A N 1
ATOM 4410 C CA . GLY A 1 568 ? -62.820 -25.073 -10.041 1.00 29.80 568 GLY A CA 1
ATOM 4411 C C . GLY A 1 568 ? -62.112 -23.927 -10.811 1.00 29.80 568 GLY A C 1
ATOM 4412 O O . GLY A 1 568 ? -61.562 -23.028 -10.192 1.00 29.80 568 GLY A O 1
ATOM 4413 N N . VAL A 1 569 ? -62.198 -23.916 -12.152 1.00 34.88 569 VAL A N 1
ATOM 4414 C CA . VAL A 1 569 ? -61.999 -22.756 -13.075 1.00 34.88 569 VAL A CA 1
ATOM 4415 C C . VAL A 1 569 ? -63.351 -22.523 -13.784 1.00 34.88 569 VAL A C 1
ATOM 4417 O O . VAL A 1 569 ? -64.071 -23.516 -13.939 1.00 34.88 569 VAL A O 1
ATOM 4420 N N . PRO A 1 570 ? -63.744 -21.298 -14.219 1.00 48.62 570 PRO A N 1
ATOM 4421 C CA . PRO A 1 570 ? -63.634 -20.955 -15.658 1.00 48.62 570 PRO A CA 1
ATOM 4422 C C . PRO A 1 570 ? -63.511 -19.448 -16.057 1.00 48.62 570 PRO A C 1
ATOM 4424 O O . PRO A 1 570 ? -64.059 -18.576 -15.399 1.00 48.62 570 PRO A O 1
ATOM 4427 N N . GLN A 1 571 ? -62.907 -19.238 -17.248 1.00 34.19 571 GLN A N 1
ATOM 4428 C CA . GLN A 1 571 ? -63.248 -18.302 -18.362 1.00 34.19 571 GLN A CA 1
ATOM 4429 C C . GLN A 1 571 ? -63.129 -16.758 -18.219 1.00 34.19 571 GLN A C 1
ATOM 4431 O O . GLN A 1 571 ? -63.315 -16.228 -17.139 1.00 34.19 571 GLN A O 1
ATOM 4436 N N . ASN A 1 572 ? -63.033 -15.916 -19.269 1.00 33.56 572 ASN A N 1
ATOM 4437 C CA . ASN A 1 572 ? -62.406 -15.823 -20.615 1.00 33.56 572 ASN A CA 1
ATOM 4438 C C . ASN A 1 572 ? -62.934 -14.497 -21.266 1.00 33.56 572 ASN A C 1
ATOM 4440 O O . ASN A 1 572 ? -64.020 -14.062 -20.893 1.00 33.56 572 ASN A O 1
ATOM 4444 N N . LEU A 1 573 ? -62.249 -13.967 -22.299 1.00 29.36 573 LEU A N 1
ATOM 4445 C CA . LEU A 1 573 ? -62.661 -12.940 -23.306 1.00 29.36 573 LEU A CA 1
ATOM 4446 C C . LEU A 1 573 ? -62.706 -11.436 -22.918 1.00 29.36 573 LEU A C 1
ATOM 4448 O O . LEU A 1 573 ? -63.091 -11.100 -21.812 1.00 29.36 573 LEU A O 1
ATOM 4452 N N . ASN A 1 574 ? -62.524 -10.438 -23.803 1.00 30.66 574 ASN A N 1
ATOM 4453 C CA . ASN A 1 574 ? -61.782 -10.193 -25.060 1.00 30.66 574 ASN A CA 1
ATOM 4454 C C . ASN A 1 574 ? -62.103 -8.727 -25.500 1.00 30.66 574 ASN A C 1
ATOM 4456 O O . ASN A 1 574 ? -63.203 -8.256 -25.226 1.00 30.66 574 ASN A O 1
ATOM 4460 N N . LEU A 1 575 ? -61.209 -8.105 -26.287 1.00 29.53 575 LEU A N 1
ATOM 4461 C CA . LEU A 1 575 ? -61.424 -7.025 -27.290 1.00 29.53 575 LEU A CA 1
ATOM 4462 C C . LEU A 1 575 ? -61.566 -5.524 -26.903 1.00 29.53 575 LEU A C 1
ATOM 4464 O O . LEU A 1 575 ? -62.413 -5.106 -26.123 1.00 29.53 575 LEU A O 1
ATOM 4468 N N . ALA A 1 576 ? -60.746 -4.724 -27.608 1.00 35.56 576 ALA A N 1
ATOM 4469 C CA . ALA A 1 576 ? -60.766 -3.262 -27.802 1.00 35.56 576 ALA A CA 1
ATOM 4470 C C . ALA A 1 576 ? -61.969 -2.776 -28.664 1.00 35.56 576 ALA A C 1
ATOM 4472 O O . ALA A 1 576 ? -62.706 -3.630 -29.165 1.00 35.56 576 ALA A O 1
ATOM 4473 N N . PRO A 1 577 ? -62.178 -1.451 -28.907 1.00 47.84 577 PRO A N 1
ATOM 4474 C CA . PRO A 1 577 ? -61.481 -0.774 -30.023 1.00 47.84 577 PRO A CA 1
ATOM 4475 C C . PRO A 1 577 ? -61.217 0.759 -29.891 1.00 47.84 577 PRO A C 1
ATOM 4477 O O . PRO A 1 577 ? -61.562 1.418 -28.916 1.00 47.84 577 PRO A O 1
ATOM 4480 N N . LEU A 1 578 ? -60.558 1.265 -30.942 1.00 30.84 578 LEU A N 1
ATOM 4481 C CA . LEU A 1 578 ? -60.016 2.593 -31.291 1.00 30.84 578 LEU A CA 1
ATOM 4482 C C . LEU A 1 578 ? -61.053 3.714 -31.584 1.00 30.84 578 LEU A C 1
ATOM 4484 O O . LEU A 1 578 ? -62.124 3.399 -32.088 1.00 30.84 578 LEU A O 1
ATOM 4488 N N . GLN A 1 579 ? -60.665 5.003 -31.446 1.00 34.69 579 GLN A N 1
ATOM 4489 C CA . GLN A 1 579 ? -60.436 5.998 -32.543 1.00 34.69 579 GLN A CA 1
ATOM 4490 C C . GLN A 1 579 ? -60.609 7.500 -32.160 1.00 34.69 579 GLN A C 1
ATOM 4492 O O . GLN A 1 579 ? -61.645 7.876 -31.630 1.00 34.69 579 GLN A O 1
ATOM 4497 N N . GLN A 1 580 ? -59.604 8.307 -32.581 1.00 32.31 580 GLN A N 1
ATOM 4498 C CA . GLN A 1 580 ? -59.597 9.669 -33.211 1.00 32.31 580 GLN A CA 1
ATOM 4499 C C . GLN A 1 580 ? -60.251 10.874 -32.484 1.00 32.31 580 GLN A C 1
ATOM 4501 O O . GLN A 1 580 ? -61.268 10.723 -31.830 1.00 32.31 580 GLN A O 1
ATOM 4506 N N . TYR A 1 581 ? -59.744 12.122 -32.500 1.00 33.62 581 TYR A N 1
ATOM 4507 C CA . TYR A 1 581 ? -59.166 13.041 -33.522 1.00 33.62 581 TYR A CA 1
ATOM 4508 C C . TYR A 1 581 ? -58.178 14.030 -32.825 1.00 33.62 581 TYR A C 1
ATOM 4510 O O . TYR A 1 581 ? -58.315 14.221 -31.623 1.00 33.62 581 TYR A O 1
ATOM 4518 N N . GLY A 1 582 ? -57.209 14.757 -33.407 1.00 31.36 582 GLY A N 1
ATOM 4519 C CA . GLY A 1 582 ? -56.724 14.995 -34.775 1.00 31.36 582 GLY A CA 1
ATOM 4520 C C . GLY A 1 582 ? -55.862 16.293 -34.824 1.00 31.36 582 GLY A C 1
ATOM 4521 O O . GLY A 1 582 ? -56.271 17.279 -34.226 1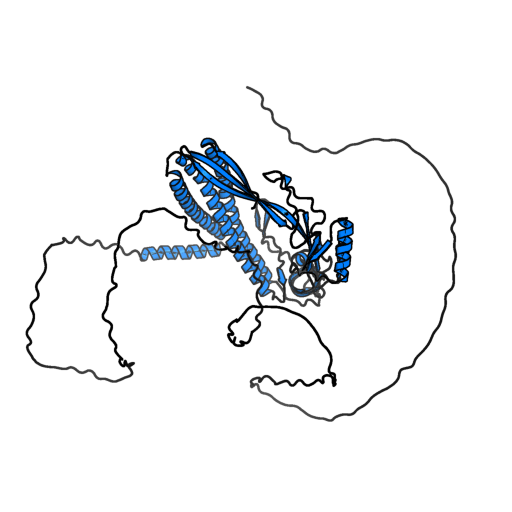.00 31.36 582 GLY A O 1
ATOM 4522 N N . GLU A 1 583 ? -54.712 16.234 -35.531 1.00 34.69 583 GLU A N 1
ATOM 4523 C CA . GLU A 1 583 ? -54.044 17.268 -36.390 1.00 34.69 583 GLU A CA 1
ATOM 4524 C C . GLU A 1 583 ? -53.551 18.629 -35.800 1.00 34.69 583 GLU A C 1
ATOM 4526 O O . GLU A 1 583 ? -54.176 19.180 -34.910 1.00 34.69 583 GLU A O 1
ATOM 4531 N N . ALA A 1 584 ? -52.467 19.313 -36.233 1.00 32.62 584 ALA A N 1
ATOM 4532 C CA . ALA A 1 584 ? -51.474 19.175 -37.322 1.00 32.62 584 ALA A CA 1
ATOM 4533 C C . ALA A 1 584 ? -50.291 20.204 -37.177 1.00 32.62 584 ALA A C 1
ATOM 4535 O O . ALA A 1 584 ? -50.475 21.258 -36.578 1.00 32.62 584 ALA A O 1
ATOM 4536 N N . THR A 1 585 ? -49.109 19.854 -37.741 1.00 33.81 585 THR A N 1
ATOM 4537 C CA . THR A 1 585 ? -47.951 20.614 -38.350 1.00 33.81 585 THR A CA 1
ATOM 4538 C C . THR A 1 585 ? -47.745 22.140 -38.135 1.00 33.81 585 THR A C 1
ATOM 4540 O O . THR A 1 585 ? -48.715 22.875 -38.134 1.00 33.81 585 THR A O 1
ATOM 4543 N N . ALA A 1 586 ? -46.556 22.783 -38.160 1.00 34.41 586 ALA A N 1
ATOM 4544 C CA . ALA A 1 586 ? -45.113 22.474 -38.276 1.00 34.41 586 ALA A CA 1
ATOM 4545 C C . ALA A 1 586 ? -44.289 23.817 -38.239 1.00 34.41 586 ALA A C 1
ATOM 4547 O O . ALA A 1 586 ? -44.898 24.878 -38.315 1.00 34.41 586 ALA A O 1
ATOM 4548 N N . VAL A 1 587 ? -42.934 23.747 -38.261 1.00 31.36 587 VAL A N 1
ATOM 4549 C CA . VAL A 1 587 ? -41.953 24.711 -38.876 1.00 31.36 587 VAL A CA 1
ATOM 4550 C C . VAL A 1 587 ? -41.185 25.768 -38.002 1.00 31.36 587 VAL A C 1
ATOM 4552 O O . VAL A 1 587 ? -41.750 26.736 -37.513 1.00 31.36 587 VAL A O 1
ATOM 4555 N N . THR A 1 588 ? -39.840 25.594 -37.987 1.00 30.02 588 THR A N 1
ATOM 4556 C CA . THR A 1 588 ? -38.680 26.551 -37.942 1.00 30.02 588 THR A CA 1
ATOM 4557 C C . THR A 1 588 ? -37.983 27.024 -36.638 1.00 30.02 588 THR A C 1
ATOM 4559 O O . THR A 1 588 ? -38.479 27.856 -35.894 1.00 30.02 588 THR A O 1
ATOM 4562 N N . GLN A 1 589 ? -36.739 26.521 -36.496 1.00 32.19 589 GLN A N 1
ATOM 4563 C CA . GLN A 1 589 ? -35.412 27.100 -36.140 1.00 32.19 589 GLN A CA 1
ATOM 4564 C C . GLN A 1 589 ? -35.248 28.490 -35.470 1.00 32.19 589 GLN A C 1
ATOM 4566 O O . GLN A 1 589 ? -35.701 29.487 -36.019 1.00 32.19 589 GLN A O 1
ATOM 4571 N N . GLN A 1 590 ? -34.396 28.539 -34.422 1.00 30.41 590 GLN A N 1
ATOM 4572 C CA . GLN A 1 590 ? -33.349 29.552 -34.088 1.00 30.41 590 GLN A CA 1
ATOM 4573 C C . GLN A 1 590 ? -32.640 29.116 -32.770 1.00 30.41 590 GLN A C 1
ATOM 4575 O O . GLN A 1 590 ? -33.309 28.957 -31.759 1.00 30.41 590 GLN A O 1
ATOM 4580 N N . GLN A 1 591 ? -31.419 28.555 -32.768 1.00 30.28 591 GLN A N 1
ATOM 4581 C CA . GLN A 1 591 ? -30.062 29.153 -32.663 1.00 30.28 591 GLN A CA 1
ATOM 4582 C C . GLN A 1 591 ? -29.696 29.948 -31.374 1.00 30.28 591 GLN A C 1
ATOM 4584 O O . GLN A 1 591 ? -30.063 31.109 -31.259 1.00 30.28 591 GLN A O 1
ATOM 4589 N N . SER A 1 592 ? -28.827 29.316 -30.548 1.00 31.64 592 SER A N 1
ATOM 4590 C CA . SER A 1 592 ? -27.690 29.826 -29.721 1.00 31.64 592 SER A CA 1
ATOM 4591 C C . SER A 1 592 ? -27.915 30.820 -28.549 1.00 31.64 592 SER A C 1
ATOM 4593 O O . SER A 1 592 ? -28.946 31.482 -28.536 1.00 31.64 592 SER A O 1
ATOM 4595 N N . PRO A 1 593 ? -26.965 30.982 -27.577 1.00 45.41 593 PRO A N 1
ATOM 4596 C CA . PRO A 1 593 ? -25.536 30.610 -27.619 1.00 45.41 593 PRO A CA 1
ATOM 4597 C C . PRO A 1 593 ? -24.914 29.904 -26.388 1.00 45.41 593 PRO A C 1
ATOM 4599 O O . PRO A 1 593 ? -25.447 29.883 -25.283 1.00 45.41 593 PRO A O 1
ATOM 4602 N N . GLU A 1 594 ? -23.723 29.365 -26.661 1.00 34.88 594 GLU A N 1
ATOM 4603 C CA . GLU A 1 594 ? -22.691 28.826 -25.770 1.00 34.88 594 GLU A CA 1
ATOM 4604 C C . GLU A 1 594 ? -22.107 29.881 -24.808 1.00 34.88 594 GLU A C 1
ATOM 4606 O O . GLU A 1 594 ? -21.933 31.046 -25.176 1.00 34.88 594 GLU A O 1
ATOM 4611 N N . GLU A 1 595 ? -21.736 29.447 -23.598 1.00 38.41 595 GLU A N 1
ATOM 4612 C CA . GLU A 1 595 ? -20.924 30.211 -22.639 1.00 38.41 595 GLU A CA 1
ATOM 4613 C C . GLU A 1 595 ? -19.417 29.891 -22.780 1.00 38.41 595 GLU A C 1
ATOM 4615 O O . GLU A 1 595 ? -19.053 28.761 -23.117 1.00 38.41 595 GLU A O 1
ATOM 4620 N N . PRO A 1 596 ? -18.522 30.872 -22.536 1.00 42.59 596 PRO A N 1
ATOM 4621 C CA . PRO A 1 596 ? -17.139 30.832 -23.005 1.00 42.59 596 PRO A CA 1
ATOM 4622 C C . PRO A 1 596 ? -16.132 30.171 -22.050 1.00 42.59 596 PRO A C 1
ATOM 4624 O O . PRO A 1 596 ? -16.160 30.335 -20.831 1.00 42.59 596 PRO A O 1
ATOM 4627 N N . ILE A 1 597 ? -15.153 29.516 -22.676 1.00 36.50 597 ILE A N 1
ATOM 4628 C CA . ILE A 1 597 ? -13.910 28.991 -22.103 1.00 36.50 597 ILE A CA 1
ATOM 4629 C C . ILE A 1 597 ? -12.870 30.125 -22.035 1.00 36.50 597 ILE A C 1
ATOM 4631 O O . ILE A 1 597 ? -12.571 30.764 -23.043 1.00 36.50 597 ILE A O 1
ATOM 4635 N N . LEU A 1 598 ? -12.290 30.352 -20.854 1.00 37.81 598 LEU A N 1
ATOM 4636 C CA . LEU A 1 598 ? -11.156 31.257 -20.631 1.00 37.81 598 LEU A CA 1
ATOM 4637 C C . LEU A 1 598 ? -9.829 30.566 -20.994 1.00 37.81 598 LEU A C 1
ATOM 4639 O O . LEU A 1 598 ? -9.479 29.540 -20.413 1.00 37.81 598 LEU A O 1
ATOM 4643 N N . VAL A 1 599 ? -9.067 31.176 -21.906 1.00 40.69 599 VAL A N 1
ATOM 4644 C CA . VAL A 1 599 ? -7.656 30.867 -22.200 1.00 40.69 599 VAL A CA 1
ATOM 4645 C C . VAL A 1 599 ? -6.820 32.117 -21.878 1.00 40.69 599 VAL A C 1
ATOM 4647 O O . VAL A 1 599 ? -7.233 33.211 -22.261 1.00 40.69 599 VAL A O 1
ATOM 4650 N N . PRO A 1 600 ? -5.670 32.006 -21.183 1.00 44.91 600 PRO A N 1
ATOM 4651 C CA . PRO A 1 600 ? -4.825 33.153 -20.858 1.00 44.91 600 PRO A CA 1
ATOM 4652 C C . PRO A 1 600 ? -3.929 33.591 -22.031 1.00 44.91 600 PRO A C 1
ATOM 4654 O O . PRO A 1 600 ? -3.354 32.779 -22.754 1.00 44.91 600 PRO A O 1
ATOM 4657 N N . GLU A 1 601 ? -3.820 34.910 -22.181 1.00 38.91 601 GLU A N 1
ATOM 4658 C CA . GLU A 1 601 ? -3.174 35.645 -23.269 1.00 38.91 601 GLU A CA 1
ATOM 4659 C C . GLU A 1 601 ? -1.640 35.713 -23.124 1.00 38.91 601 GLU A C 1
ATOM 4661 O O . GLU A 1 601 ? -1.094 35.917 -22.038 1.00 38.91 601 GLU A O 1
ATOM 4666 N N . ALA A 1 602 ? -0.944 35.546 -24.252 1.00 36.09 602 ALA A N 1
ATOM 4667 C CA . ALA A 1 602 ? 0.505 35.626 -24.383 1.00 36.09 602 ALA A CA 1
ATOM 4668 C C . ALA A 1 602 ? 0.983 37.079 -24.554 1.00 36.09 602 ALA A C 1
ATOM 4670 O O . ALA A 1 602 ? 0.466 37.830 -25.379 1.00 36.09 602 ALA A O 1
ATOM 4671 N N . VAL A 1 603 ? 2.035 37.452 -23.823 1.00 44.53 603 VAL A N 1
ATOM 4672 C CA . VAL A 1 603 ? 2.723 38.747 -23.936 1.00 44.53 603 VAL A CA 1
ATOM 4673 C C . VAL A 1 603 ? 3.854 38.652 -24.966 1.00 44.53 603 VAL A C 1
ATOM 4675 O O . VAL A 1 603 ? 4.781 37.860 -24.809 1.00 44.53 603 VAL A O 1
ATOM 4678 N N . VAL A 1 604 ? 3.809 39.506 -25.992 1.00 41.81 604 VAL A N 1
ATOM 4679 C CA . VAL A 1 604 ? 4.925 39.785 -26.918 1.00 41.81 604 VAL A CA 1
ATOM 4680 C C . VAL A 1 604 ? 5.595 41.111 -26.514 1.00 41.81 604 VAL A C 1
ATOM 4682 O O . VAL A 1 604 ? 4.884 42.088 -26.265 1.00 41.81 604 VAL A O 1
ATOM 4685 N N . PRO A 1 605 ? 6.939 41.206 -26.470 1.00 55.25 605 PRO A N 1
ATOM 4686 C CA . PRO A 1 605 ? 7.640 42.429 -26.082 1.00 55.25 605 PRO A CA 1
ATOM 4687 C C . PRO A 1 605 ? 7.830 43.414 -27.251 1.00 55.25 605 PRO A C 1
ATOM 4689 O O . PRO A 1 605 ? 8.127 43.028 -28.384 1.00 55.25 605 PRO A O 1
ATOM 4692 N N . LYS A 1 606 ? 7.730 44.717 -26.953 1.00 43.72 606 LYS A N 1
ATOM 4693 C CA . LYS A 1 606 ? 8.170 45.810 -27.836 1.00 43.72 606 LYS A CA 1
ATOM 4694 C C . LYS A 1 606 ? 9.662 46.097 -27.640 1.00 43.72 606 LYS A C 1
ATOM 4696 O O . LYS A 1 606 ? 10.136 46.210 -26.516 1.00 43.72 606 LYS A O 1
ATOM 4701 N N . LYS A 1 607 ? 10.354 46.277 -28.768 1.00 47.12 607 LYS A N 1
ATOM 4702 C CA . LYS A 1 607 ? 11.695 46.867 -28.897 1.00 47.12 607 LYS A CA 1
ATOM 4703 C C . LYS A 1 607 ? 11.754 48.277 -28.299 1.00 47.12 607 LYS A C 1
ATOM 4705 O O . LYS A 1 607 ? 10.904 49.100 -28.643 1.00 47.12 607 LYS A O 1
ATOM 4710 N N . SER A 1 608 ? 12.808 48.563 -27.539 1.00 46.66 608 SER A N 1
ATOM 4711 C CA . SER A 1 608 ? 13.633 49.788 -27.553 1.00 46.66 608 SER A CA 1
ATOM 4712 C C . SER A 1 608 ? 14.894 49.512 -26.750 1.00 46.66 608 SER A C 1
ATOM 4714 O O . SER A 1 608 ? 14.729 49.055 -25.598 1.00 46.66 608 SER A O 1
#

Secondary structure (DSSP, 8-state):
--EEEEEEEEE-HHHHHHHHHHHHHHHHHHHHHHHHHHHHHHHHHHHHHHHHHHHHHH-EEE-TT---GGGTTSEEEEEEEEE---EEE-TTT--EEET-SEEEEEEEEEEEEEEEEEEEEE-TTS-EEEEEEEEEEEEEESS---GGGSSSSS-PPPP-SS--EEEE-S--EETTEEEPHHHHHH----EEPP--HHHHHHHHHHHHHHHTTS-EEEETTEEEESS-TTS--TT-EEEEEEEE--EEEEEEEEEETTEEEPEEPSS---EEETTEEEE-SEE-EEEESS--HHHHHHHHHHHHHHHHHHHHHHHHHHHHHHHHHHHHHHHHHHTTSTTHHHHHHHHHHHHHHHHHHHHHHHHHHHHHHHH-HHHHHHHHHHHHHHHHHHHHH-PPP--PPP-PPPP-----------------------------PPP------------PPPP-------------PPP------------PPPPP-PPPP-PPPP---------------------------------PPPPPP--------------------------------------------------------PPPPP-PPPPPPPP-

Radius of gyration: 43.41 Å; chains: 1; bounding box: 139×118×108 Å

pLDDT: mean 71.67, std 29.46, range [23.88, 98.75]

Foldseek 3Di:
DFDKDKDKDKFDLVNVLVVLVVLLVVLQVLQVVLLCLLLVLLLLLLLLLVLLVVLLVFEAEDEQQDDDPVQALGWYKYWAWKWDQDWDAPPLQGDIDGTFQKKKKQKWFFFKDKDKDWDWAADAQLMIMIMIMITIDTDTDLDDDCCVPPPDPPRHADDQQDHMDMDGDPFIGGNLATEDPVQSVPQDPKDFDDDDPVSQVSSQVSCCVSPPPFDWDDDPQWIKSAPDPVDGDRGIMTITMITRHTAIKMKTARDNGRYGHWRADPDDSWDDDPNDTSDGRTDIFMDGDDDDSVRRSVVSSVVSVVVSVVSLVVSLVSSLSSQLSSQLSVLSVLSNDPPRSVVSSVVSSVVSNVVSVVVSVVSNLVSCCVSPVPVSVVVVVVVVVVVVVVVVVPDDDDDDDDDDDDDDDDDDDDDDDDDDDDDDDDDDDDDDDDDDDDDDDDDDDDDDDDDDDDDDDDDDDDDDDDDDDDDDDDDDDDDDDDDDDDDDDDDDDDDDDDDDDDDDDYDDDDDDDDDDDDDDDDDDDDDDDDDDDDDDDDDDDDDDDDDDDDDDDDDDDDDDDDDDDDDDDDDDDDDDDDDDDDDDDDDDDDDDDDDDDDDDDDDDDDDD

Sequence (608 aa):
MPDSYTSVTQHSWGSRIKDSLAGAVLGFCLFLAAFPVLFLNEGRSVYEAEKLEHGKSVVISIDADRVVSENEGKLVHVTGKATTDATLTDEVLGVKVANAIKLQRVVEMYQWQESSTSETDEHHGGSATTKTTYNYDKEWSANYIDSSQFSQSGYDNPSMQIRGNKLTAQQVTLGEFSLSKDFIGEMNNYQLLPMAAETQAQVLEKLSAHLGDKKTQVHGDYYYVSETPSHPQLGDLRIQFEVVWPDIISVVAKQAGSRLETYTTEQNYSLEFLGFKIVDNHIQLFEYGEVTASAMFEHAKQANTFWTWIFRGVGFFMMFIGLSMIFGVLQILAAVIPFFGSIVGFIGSLIAFVIATMLSLITIAMAWLFYRPMLSVILIAIAGVGLYLLTFLRKKPQQQPMMVFGTGVPQPMLVPQQGVLQPMVMAQGVQPVMAQQMPMYQGVHQQAVPQQMPMYQGVPQQAVPQQMAMPQGVYQQAVPQQMAMPQGVFQQAVPQQRAMPQGVQPVMTQQMPQGVQQFVAQPAVMPQGVPQQVVIAQPTDQPMVMPQSVQPVVAQPMVMPQGVQQTGVPQNLNLAPLQQYGEATAVTQQQSPEEPILVPEAVVPKKS